Protein AF-A0A1S4DTU3-F1 (afdb_monomer_lite)

Structure (mmCIF, N/CA/C/O backbone):
data_AF-A0A1S4DTU3-F1
#
_entry.id   AF-A0A1S4DTU3-F1
#
loop_
_atom_site.group_PDB
_atom_site.id
_atom_site.type_symbol
_atom_site.label_atom_id
_atom_site.label_alt_id
_atom_site.label_comp_id
_atom_site.label_asym_id
_atom_site.label_entity_id
_atom_site.label_seq_id
_atom_site.pdbx_PDB_ins_code
_atom_site.Cartn_x
_atom_site.Cartn_y
_atom_site.Cartn_z
_atom_site.occupancy
_atom_site.B_iso_or_equiv
_atom_site.auth_seq_id
_atom_site.auth_comp_id
_atom_site.auth_asym_id
_atom_site.auth_atom_id
_atom_site.pdbx_PDB_model_num
ATOM 1 N N . MET A 1 1 ? -24.548 -17.466 54.055 1.00 27.69 1 MET A N 1
ATOM 2 C CA . MET A 1 1 ? -24.825 -18.902 54.296 1.00 27.69 1 MET A CA 1
ATOM 3 C C . MET A 1 1 ? -25.286 -19.468 52.960 1.00 27.69 1 MET A C 1
ATOM 5 O O . MET A 1 1 ? -26.199 -18.878 52.415 1.00 27.69 1 MET A O 1
ATOM 9 N N . SER A 1 2 ? -24.691 -20.465 52.311 1.00 24.44 2 SER A N 1
ATOM 10 C CA . SER A 1 2 ? -23.740 -21.512 52.700 1.00 24.44 2 SER A CA 1
ATOM 11 C C . SER A 1 2 ? -22.883 -21.928 51.491 1.00 24.44 2 SER A C 1
ATOM 13 O O . SER A 1 2 ? -23.355 -21.917 50.359 1.00 24.44 2 SER A O 1
ATOM 15 N N . LEU A 1 3 ? -21.637 -22.304 51.779 1.00 27.66 3 LEU A N 1
ATOM 16 C CA . LEU A 1 3 ? -20.598 -22.823 50.884 1.00 27.66 3 LEU A CA 1
ATOM 17 C C . LEU A 1 3 ? -20.860 -24.263 50.409 1.00 27.66 3 LEU A C 1
ATOM 19 O O . LEU A 1 3 ? -21.312 -25.083 51.202 1.00 27.66 3 LEU A O 1
ATOM 23 N N . CYS A 1 4 ? -20.429 -24.574 49.181 1.00 25.70 4 CYS A N 1
ATOM 24 C CA . CYS A 1 4 ? -19.775 -25.826 48.750 1.00 25.70 4 CYS A CA 1
ATOM 25 C C . CYS A 1 4 ? -19.278 -25.584 47.302 1.00 25.70 4 CYS A C 1
ATOM 27 O O . CYS A 1 4 ? -20.063 -25.119 46.488 1.00 25.70 4 CYS A O 1
ATOM 29 N N . GLY A 1 5 ? -18.033 -25.766 46.859 1.00 23.31 5 GLY A N 1
ATOM 30 C CA . GLY A 1 5 ? -16.892 -26.496 47.395 1.00 23.31 5 GLY A CA 1
ATOM 31 C C . GLY A 1 5 ? -16.360 -27.439 46.309 1.00 23.31 5 GLY A C 1
ATOM 32 O O . GLY A 1 5 ? -16.815 -28.572 46.258 1.00 23.31 5 GLY A O 1
ATOM 33 N N . ASN A 1 6 ? -15.470 -26.951 45.427 1.00 22.45 6 ASN A N 1
ATOM 34 C CA . ASN A 1 6 ? -14.354 -27.683 44.788 1.00 22.45 6 ASN A CA 1
ATOM 35 C C . ASN A 1 6 ? -13.797 -26.922 43.568 1.00 22.45 6 ASN A C 1
ATOM 37 O O . ASN A 1 6 ? -14.310 -27.058 42.465 1.00 22.45 6 ASN A O 1
ATOM 41 N N . CYS A 1 7 ? -12.723 -26.152 43.762 1.00 21.55 7 CYS A N 1
ATOM 42 C CA . CYS A 1 7 ? -11.472 -26.325 43.014 1.00 21.55 7 CYS A CA 1
ATOM 43 C C . CYS A 1 7 ? -10.370 -25.433 43.604 1.00 21.55 7 CYS A C 1
ATOM 45 O O . CYS A 1 7 ? -10.620 -24.353 44.129 1.00 21.55 7 CYS A O 1
ATOM 47 N N . ARG A 1 8 ? -9.164 -25.998 43.616 1.00 21.02 8 ARG A N 1
ATOM 48 C CA . ARG A 1 8 ? -8.016 -25.651 44.453 1.00 21.02 8 ARG A CA 1
ATOM 49 C C . ARG A 1 8 ? -7.290 -24.391 43.985 1.00 21.02 8 ARG A C 1
ATOM 51 O O . ARG A 1 8 ? -7.128 -24.167 42.791 1.00 21.02 8 ARG A O 1
ATOM 58 N N . LEU A 1 9 ? -6.758 -23.660 44.964 1.00 18.61 9 LEU A N 1
ATOM 59 C CA . LEU A 1 9 ? -5.619 -22.763 44.808 1.00 18.61 9 LEU A CA 1
ATOM 60 C C . LEU A 1 9 ? -4.437 -23.580 44.252 1.00 18.61 9 LEU A C 1
ATOM 62 O O . LEU A 1 9 ? -3.998 -24.539 44.889 1.00 18.61 9 LEU A O 1
ATOM 66 N N . LEU A 1 10 ? -3.949 -23.219 43.069 1.00 19.02 10 LEU A N 1
ATOM 67 C CA . LEU A 1 10 ? -2.689 -23.701 42.512 1.00 19.02 10 LEU A CA 1
ATOM 68 C C . LEU A 1 10 ? -1.779 -22.480 42.384 1.00 19.02 10 LEU A C 1
ATOM 70 O O . LEU A 1 10 ? -1.868 -21.711 41.433 1.00 19.02 10 LEU A O 1
ATOM 74 N N . LEU A 1 11 ? -0.953 -22.280 43.411 1.00 17.67 11 LEU A N 1
ATOM 75 C CA . LEU A 1 11 ? 0.279 -21.512 43.300 1.00 17.67 11 LEU A CA 1
ATOM 76 C C . LEU A 1 11 ? 1.238 -22.355 42.458 1.00 17.67 11 LEU A C 1
ATOM 78 O O . LEU A 1 11 ? 1.693 -23.408 42.900 1.00 17.67 11 LEU A O 1
ATOM 82 N N . LEU A 1 12 ? 1.494 -21.902 41.237 1.00 19.00 12 LEU A N 1
ATOM 83 C CA . LEU A 1 12 ? 2.669 -22.277 40.468 1.00 19.00 12 LEU A CA 1
ATOM 84 C C . LEU A 1 12 ? 3.581 -21.052 40.479 1.00 19.00 12 LEU A C 1
ATOM 86 O O . LEU A 1 12 ? 3.335 -20.078 39.772 1.00 19.00 12 LEU A O 1
ATOM 90 N N . GLU A 1 13 ? 4.603 -21.095 41.331 1.00 17.84 13 GLU A N 1
ATOM 91 C CA . GLU A 1 13 ? 5.829 -20.345 41.082 1.00 17.84 13 GLU A CA 1
ATOM 92 C C . GLU A 1 13 ? 6.425 -20.878 39.777 1.00 17.84 13 GLU A C 1
ATOM 94 O O . GLU A 1 13 ? 6.814 -22.042 39.686 1.00 17.84 13 GLU A O 1
ATOM 99 N N . VAL A 1 14 ? 6.456 -20.026 38.756 1.00 20.73 14 VAL A N 1
ATOM 100 C CA . VAL A 1 14 ? 7.306 -20.200 37.582 1.00 20.73 14 VAL A CA 1
ATOM 101 C C . VAL A 1 14 ? 8.028 -18.876 37.392 1.00 20.73 14 VAL A C 1
ATOM 103 O O . VAL A 1 14 ? 7.434 -17.865 37.016 1.00 20.73 14 VAL A O 1
ATOM 106 N N . GLU A 1 15 ? 9.315 -18.881 37.720 1.00 18.97 15 GLU A N 1
ATOM 107 C CA . GLU A 1 15 ? 10.248 -17.835 37.329 1.00 18.97 15 GLU A CA 1
ATOM 108 C C . GLU A 1 15 ? 10.303 -17.737 35.794 1.00 18.97 15 GLU A C 1
ATOM 110 O O . GLU A 1 15 ? 10.555 -18.715 35.096 1.00 18.97 15 GLU A O 1
ATOM 115 N N . THR A 1 16 ? 10.100 -16.513 35.297 1.00 23.86 16 THR A N 1
ATOM 116 C CA . THR A 1 16 ? 10.542 -15.968 33.998 1.00 23.86 16 THR A CA 1
ATOM 117 C C . THR A 1 16 ? 10.131 -16.700 32.710 1.00 23.86 16 THR A C 1
ATOM 119 O O . THR A 1 16 ? 10.753 -17.689 32.343 1.00 23.86 16 THR A O 1
ATOM 122 N N . THR A 1 17 ? 9.172 -16.139 31.947 1.00 22.48 17 THR A N 1
ATOM 123 C CA . THR A 1 17 ? 9.168 -15.956 30.460 1.00 22.48 17 THR A CA 1
ATOM 124 C C . THR A 1 17 ? 7.832 -15.336 29.969 1.00 22.48 17 THR A C 1
ATOM 126 O O . THR A 1 17 ? 6.876 -15.293 30.741 1.00 22.48 17 THR A O 1
ATOM 129 N N . PRO A 1 18 ? 7.774 -14.700 28.775 1.00 28.81 18 PRO A N 1
ATOM 130 C CA . PRO A 1 18 ? 7.069 -13.436 28.551 1.00 28.81 18 PRO A CA 1
ATOM 131 C C . PRO A 1 18 ? 5.614 -13.585 28.075 1.00 28.81 18 PRO A C 1
ATOM 133 O O . PRO A 1 18 ? 5.303 -14.475 27.300 1.00 28.81 18 PRO A O 1
ATOM 136 N N . TRP A 1 19 ? 4.771 -12.629 28.481 1.00 25.56 19 TRP A N 1
ATOM 137 C CA . TRP A 1 19 ? 3.588 -12.111 27.773 1.00 25.56 19 TRP A CA 1
ATOM 138 C C . TRP A 1 19 ? 2.736 -13.117 26.969 1.00 25.56 19 TRP A C 1
ATOM 140 O O . TRP A 1 19 ? 2.998 -13.367 25.796 1.00 25.56 19 TRP A O 1
ATOM 150 N N . HIS A 1 20 ? 1.603 -13.552 27.535 1.00 25.98 20 HIS A N 1
ATOM 151 C CA . HIS A 1 20 ? 0.459 -13.952 26.709 1.00 25.98 20 HIS A CA 1
ATOM 152 C C . HIS A 1 20 ? 0.019 -12.718 25.906 1.00 25.98 20 HIS A C 1
ATOM 154 O O . HIS A 1 20 ? -0.599 -11.801 26.454 1.00 25.98 20 HIS A O 1
ATOM 160 N N . ALA A 1 21 ? 0.389 -12.644 24.630 1.00 27.17 21 ALA A N 1
ATOM 161 C CA . ALA A 1 21 ? -0.079 -11.605 23.725 1.00 27.17 21 ALA A CA 1
ATOM 162 C C . ALA A 1 21 ? -1.558 -11.869 23.401 1.00 27.17 21 ALA A C 1
ATOM 164 O O . ALA A 1 21 ? -1.886 -12.504 22.406 1.00 27.17 21 ALA A O 1
ATOM 165 N N . ILE A 1 22 ? -2.468 -11.417 24.268 1.00 29.56 22 ILE A N 1
ATOM 166 C CA . ILE A 1 22 ? -3.903 -11.509 24.000 1.00 29.56 22 ILE A CA 1
ATOM 167 C C . ILE A 1 22 ? -4.251 -10.491 22.916 1.00 29.56 22 ILE A C 1
ATOM 169 O O . ILE A 1 22 ? -4.107 -9.278 23.097 1.00 29.56 22 ILE A O 1
ATOM 173 N N . LEU A 1 23 ? -4.724 -10.995 21.781 1.00 31.75 23 LEU A N 1
ATOM 174 C CA . LEU A 1 23 ? -5.133 -10.180 20.654 1.00 31.75 23 LEU A CA 1
ATOM 175 C C . LEU A 1 23 ? -6.536 -9.605 20.926 1.00 31.75 23 LEU A C 1
ATOM 177 O O . LEU A 1 23 ? -7.532 -10.327 20.903 1.00 31.75 23 LEU A O 1
ATOM 181 N N . LEU A 1 24 ? -6.619 -8.302 21.205 1.00 31.95 24 LEU A N 1
ATOM 182 C CA . LEU A 1 24 ? -7.880 -7.605 21.479 1.00 31.95 24 LEU A CA 1
ATOM 183 C C . LEU A 1 24 ? -8.451 -6.982 20.205 1.00 31.95 24 LEU A C 1
ATOM 185 O O . LEU A 1 24 ? -7.916 -5.988 19.705 1.00 31.95 24 LEU A O 1
ATOM 189 N N . LEU A 1 25 ? -9.561 -7.526 19.706 1.00 33.31 25 LEU A N 1
ATOM 190 C CA . LEU A 1 25 ? -10.294 -6.953 18.580 1.00 33.31 25 LEU A CA 1
ATOM 191 C C . LEU A 1 25 ? -11.413 -6.049 19.099 1.00 33.31 25 LEU A C 1
ATOM 193 O O . LEU A 1 25 ? -12.216 -6.473 19.931 1.00 33.31 25 LEU A O 1
ATOM 197 N N . LYS A 1 26 ? -11.494 -4.811 18.604 1.00 46.66 26 LYS A N 1
ATOM 198 C CA . LYS A 1 26 ? -12.591 -3.896 18.953 1.00 46.66 26 LYS A CA 1
ATOM 199 C C . LYS A 1 26 ? -13.401 -3.498 17.731 1.00 46.66 26 LYS A C 1
ATOM 201 O O . LYS A 1 26 ? -12.843 -3.189 16.677 1.00 46.66 26 LYS A O 1
ATOM 206 N N . LEU A 1 27 ? -14.722 -3.523 17.895 1.00 42.41 27 LEU A N 1
ATOM 207 C CA . LEU A 1 27 ? -15.708 -3.152 16.882 1.00 42.41 27 LEU A CA 1
ATOM 208 C C . LEU A 1 27 ? -16.647 -2.083 17.440 1.00 42.41 27 LEU A C 1
ATOM 210 O O . LEU A 1 27 ? -17.057 -2.149 18.595 1.00 42.41 27 LEU A O 1
ATOM 214 N N . PHE A 1 28 ? -17.003 -1.112 16.602 1.00 45.84 28 PHE A N 1
ATOM 215 C CA . PHE A 1 28 ? -17.939 -0.040 16.944 1.00 45.84 28 PHE A CA 1
ATOM 216 C C . PHE A 1 28 ? -19.183 -0.138 16.068 1.00 45.84 28 PHE A C 1
ATOM 218 O O . PHE A 1 28 ? -19.055 -0.160 14.840 1.00 45.84 28 PHE A O 1
ATOM 225 N N . ILE A 1 29 ? -20.360 -0.188 16.697 1.00 48.72 29 ILE A N 1
ATOM 226 C CA . ILE A 1 29 ? -21.660 -0.382 16.035 1.00 48.72 29 ILE A CA 1
ATOM 227 C C . ILE A 1 29 ? -22.642 0.726 16.467 1.00 48.72 29 ILE A C 1
ATOM 229 O O . ILE A 1 29 ? -22.684 1.075 17.647 1.00 48.72 29 ILE A O 1
ATOM 233 N N . SER A 1 30 ? -23.434 1.263 15.524 1.00 43.47 30 SER A N 1
ATOM 234 C CA . SER A 1 30 ? -24.476 2.290 15.738 1.00 43.47 30 SER A CA 1
ATOM 235 C C . SER A 1 30 ? -25.840 1.877 15.133 1.00 43.47 30 SER A C 1
ATOM 237 O O . SER A 1 30 ? -25.865 1.114 14.168 1.00 43.47 30 SER A O 1
ATOM 239 N N . TRP A 1 31 ? -26.959 2.365 15.695 1.00 43.81 31 TRP A N 1
ATOM 240 C CA . TRP A 1 31 ? -28.360 2.196 15.222 1.00 43.81 31 TRP A CA 1
ATOM 241 C C . TRP A 1 31 ? -28.767 3.418 14.365 1.00 43.81 31 TRP A C 1
ATOM 243 O O . TRP A 1 31 ? -28.537 4.537 14.807 1.00 43.81 31 TRP A O 1
ATOM 253 N N . LEU A 1 32 ? -29.300 3.354 13.132 1.00 31.00 32 LEU A N 1
ATOM 254 C CA . LEU A 1 32 ? -30.531 2.694 12.642 1.00 31.00 32 LEU A CA 1
ATOM 255 C C . LEU A 1 32 ? -30.337 1.916 11.312 1.00 31.00 32 LEU A C 1
ATOM 257 O O . LEU A 1 32 ? -31.301 1.445 10.717 1.00 31.00 32 LEU A O 1
ATOM 261 N N . LEU A 1 33 ? -29.091 1.782 10.848 1.00 32.44 33 LEU A N 1
ATOM 262 C CA . LEU A 1 33 ? -28.630 0.939 9.738 1.00 32.44 33 LEU A CA 1
ATOM 263 C C . LEU A 1 33 ? -27.191 0.536 10.096 1.00 32.44 33 LEU A C 1
ATOM 265 O O . LEU A 1 33 ? -26.289 1.370 10.100 1.00 32.44 33 LEU A O 1
ATOM 269 N N . PHE A 1 34 ? -27.004 -0.717 10.506 1.00 40.09 34 PHE A N 1
ATOM 270 C CA . PHE A 1 34 ? -25.770 -1.212 11.119 1.00 40.09 34 PHE A CA 1
ATOM 271 C C . PHE A 1 34 ? -24.568 -1.121 10.168 1.00 40.09 34 PHE A C 1
ATOM 273 O O . PHE A 1 34 ? -24.572 -1.744 9.108 1.00 40.09 34 PHE A O 1
ATOM 280 N N . TRP A 1 35 ? -23.508 -0.414 10.572 1.00 36.28 35 TRP A N 1
ATOM 281 C CA . TRP A 1 35 ? -22.240 -0.388 9.838 1.00 36.28 35 TRP A CA 1
ATOM 282 C C . TRP A 1 35 ? -21.047 -0.425 10.808 1.00 36.28 35 TRP A C 1
ATOM 284 O O . TRP A 1 35 ? -20.975 0.422 11.702 1.00 36.28 35 TRP A O 1
ATOM 294 N N . PRO A 1 36 ? -20.117 -1.392 10.687 1.00 48.91 36 PRO A N 1
ATOM 295 C CA . PRO A 1 36 ? -18.923 -1.428 11.526 1.00 48.91 36 PRO A CA 1
ATOM 296 C C . PRO A 1 36 ? -18.012 -0.247 11.176 1.00 48.91 36 PRO A C 1
ATOM 298 O O . PRO A 1 36 ? -17.700 -0.035 10.006 1.00 48.91 36 PRO A O 1
ATOM 301 N N . CYS A 1 37 ? -17.566 0.512 12.181 1.00 45.81 37 CYS A N 1
ATOM 302 C CA . CYS A 1 37 ? -16.701 1.675 11.943 1.00 45.81 37 CYS A CA 1
ATOM 303 C C . CYS A 1 37 ? -15.283 1.275 11.520 1.00 45.81 37 CYS A C 1
ATOM 305 O O . CYS A 1 37 ? -14.760 1.726 10.511 1.00 45.81 37 CYS A O 1
ATOM 307 N N . SER A 1 38 ? -14.672 0.344 12.244 1.00 52.44 38 SER A N 1
ATOM 308 C CA . SER A 1 38 ? -13.427 -0.308 11.847 1.00 52.44 38 SER A CA 1
ATOM 309 C C . SER A 1 38 ? -13.181 -1.468 12.804 1.00 52.44 38 SER A C 1
ATOM 311 O O . SER A 1 38 ? -13.452 -1.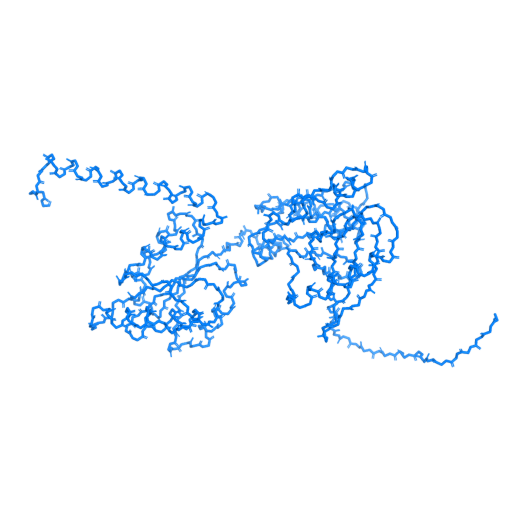343 13.998 1.00 52.44 38 SER A O 1
ATOM 313 N N . SER A 1 39 ? -12.696 -2.601 12.297 1.00 55.16 39 SER A N 1
ATOM 314 C CA . SER A 1 39 ? -12.088 -3.626 13.146 1.00 55.16 39 SER A CA 1
ATOM 315 C C . SER A 1 39 ? -10.680 -3.158 13.478 1.00 55.16 39 SER A C 1
ATOM 317 O O . SER A 1 39 ? -9.851 -3.073 12.568 1.00 55.16 39 SER A O 1
ATOM 319 N N 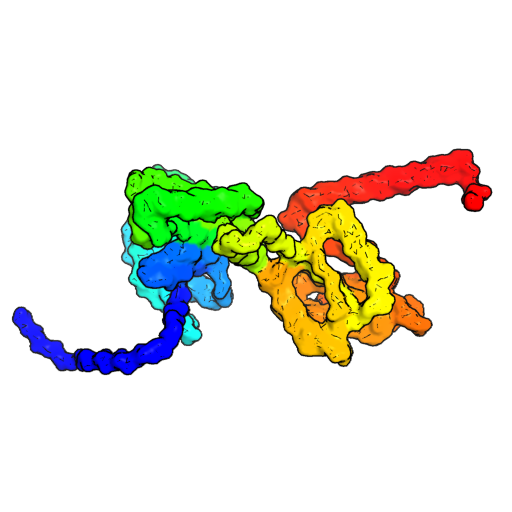. CYS A 1 40 ? -10.403 -2.869 14.743 1.00 52.88 40 CYS A N 1
ATOM 320 C CA . CYS A 1 40 ? -9.066 -2.495 15.180 1.00 52.88 40 CYS A CA 1
ATOM 321 C C . CYS A 1 40 ? -8.481 -3.529 16.136 1.00 52.88 40 CYS A C 1
ATOM 323 O O . CYS A 1 40 ? -9.203 -4.278 16.798 1.00 52.88 40 CYS A O 1
ATOM 325 N N . LEU A 1 41 ? -7.155 -3.569 16.162 1.00 54.00 41 LEU A N 1
ATOM 326 C CA . LEU A 1 41 ? -6.367 -4.421 17.024 1.00 54.00 41 LEU A CA 1
ATOM 327 C C . LEU A 1 41 ? -5.710 -3.578 18.114 1.00 54.00 41 LEU A C 1
ATOM 329 O O . LEU A 1 41 ? -4.926 -2.690 17.791 1.00 54.00 41 LEU A O 1
ATOM 333 N N . ALA A 1 42 ? -5.979 -3.864 19.384 1.00 57.97 42 ALA A N 1
ATOM 334 C CA . ALA A 1 42 ? -5.337 -3.188 20.507 1.00 57.97 42 ALA A CA 1
ATOM 335 C C . ALA A 1 42 ? -4.207 -4.037 21.108 1.00 57.97 42 ALA A C 1
ATOM 337 O O . ALA A 1 42 ? -4.403 -5.206 21.430 1.00 57.97 42 ALA A O 1
ATOM 338 N N . VAL A 1 43 ? -3.042 -3.421 21.312 1.00 64.00 43 VAL A N 1
ATOM 339 C CA . VAL A 1 43 ? -1.946 -3.968 22.116 1.00 64.00 43 VAL A CA 1
ATOM 340 C C . VAL A 1 43 ? -2.107 -3.447 23.539 1.00 64.00 43 VAL A C 1
ATOM 342 O O . VAL A 1 43 ? -2.023 -2.237 23.786 1.00 64.00 43 VAL A O 1
ATOM 345 N N . VAL A 1 44 ? -2.356 -4.366 24.469 1.00 53.62 44 VAL A N 1
ATOM 346 C CA . VAL A 1 44 ? -2.515 -4.073 25.894 1.00 53.62 44 VAL A CA 1
ATOM 347 C C . VAL A 1 44 ? -1.307 -4.602 26.659 1.00 53.62 44 VAL A C 1
ATOM 349 O O . VAL A 1 44 ? -1.000 -5.787 26.588 1.00 53.62 44 VAL A O 1
ATOM 352 N N . LEU A 1 45 ? -0.637 -3.724 27.405 1.00 43.41 45 LEU A N 1
ATOM 353 C CA . LEU A 1 45 ? 0.445 -4.076 28.326 1.00 43.41 45 LEU A 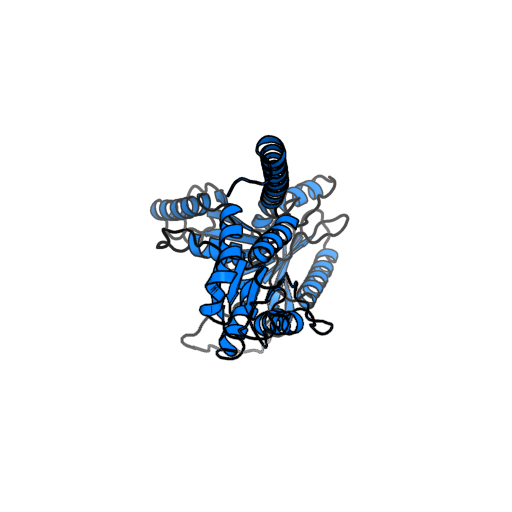CA 1
ATOM 354 C C . LEU A 1 45 ? 0.043 -3.586 29.715 1.00 43.41 45 LEU A C 1
ATOM 356 O O . LEU A 1 45 ? -0.469 -2.479 29.854 1.00 43.41 45 LEU A O 1
ATOM 360 N N . GLN A 1 46 ? 0.223 -4.422 30.741 1.00 50.94 46 GLN A N 1
ATOM 361 C CA . GLN A 1 46 ? -0.126 -4.082 32.131 1.00 50.94 46 GLN A CA 1
ATOM 362 C C . GLN A 1 46 ? -1.572 -3.555 32.289 1.00 50.94 46 GLN A C 1
ATOM 364 O O . GLN A 1 46 ? -1.822 -2.613 33.034 1.00 50.94 46 GLN A O 1
ATOM 369 N N . ASN A 1 47 ? -2.532 -4.155 31.572 1.00 62.25 47 ASN A N 1
ATOM 370 C CA . ASN A 1 47 ? -3.948 -3.748 31.516 1.00 62.25 47 ASN A CA 1
ATOM 371 C C . ASN A 1 47 ? -4.215 -2.345 30.938 1.00 62.25 47 ASN A C 1
ATOM 373 O O . ASN A 1 47 ? -5.325 -1.824 31.053 1.00 62.25 47 ASN A O 1
ATOM 377 N N . ILE A 1 48 ? -3.234 -1.740 30.270 1.00 64.69 48 ILE A N 1
ATOM 378 C CA . ILE A 1 48 ? -3.366 -0.446 29.606 1.00 64.69 48 ILE A CA 1
ATOM 379 C C . ILE A 1 48 ? -3.262 -0.653 28.101 1.00 64.69 48 ILE A C 1
ATOM 381 O O . ILE A 1 48 ? -2.360 -1.314 27.600 1.00 64.69 48 ILE A O 1
ATOM 385 N N . CYS A 1 49 ? -4.194 -0.076 27.350 1.00 73.12 49 CYS A N 1
ATOM 386 C CA . CYS A 1 49 ? -4.080 -0.005 25.898 1.00 73.12 49 CYS A CA 1
ATOM 387 C C . CYS A 1 49 ? -2.940 0.955 25.546 1.00 73.12 49 CYS A C 1
ATOM 389 O O . CYS A 1 49 ? -3.056 2.147 25.822 1.00 73.12 49 CYS A O 1
ATOM 391 N N . HIS A 1 50 ? -1.870 0.467 24.926 1.00 80.50 50 HIS A N 1
ATOM 392 C CA . HIS A 1 50 ? -0.759 1.313 24.480 1.00 80.50 50 HIS A CA 1
ATOM 393 C C . HIS A 1 50 ? -0.947 1.741 23.030 1.00 80.50 50 HIS A C 1
ATOM 395 O O . HIS A 1 50 ? -0.891 2.929 22.716 1.00 80.50 50 HIS A O 1
ATOM 401 N N . ILE A 1 51 ? -1.203 0.765 22.160 1.00 86.75 51 ILE A N 1
ATOM 402 C CA . ILE A 1 51 ? -1.267 0.953 20.713 1.00 86.75 51 ILE A CA 1
ATOM 403 C C . ILE A 1 51 ? -2.564 0.350 20.184 1.00 86.75 51 ILE A C 1
ATOM 405 O O . ILE A 1 51 ? -2.992 -0.708 20.638 1.00 86.75 51 ILE A O 1
ATOM 409 N N . VAL A 1 52 ? -3.176 1.003 19.203 1.00 85.06 52 VAL A N 1
ATOM 410 C CA . VAL A 1 52 ? -4.283 0.463 18.415 1.00 85.06 52 VAL A CA 1
ATOM 411 C C . VAL A 1 52 ? -3.931 0.542 16.941 1.00 85.06 52 VAL A C 1
ATOM 413 O O . VAL A 1 52 ? -3.590 1.615 16.460 1.00 85.06 52 VAL A O 1
ATOM 416 N N . LYS A 1 53 ? -4.045 -0.574 16.225 1.00 85.31 53 LYS A N 1
ATOM 417 C CA . LYS A 1 53 ? -3.824 -0.688 14.781 1.00 85.31 53 LYS A CA 1
ATOM 418 C C . LYS A 1 53 ? -5.162 -0.849 14.065 1.00 85.31 53 LYS A C 1
ATOM 420 O O . LYS A 1 53 ? -5.976 -1.684 14.458 1.00 85.31 53 LYS A O 1
ATOM 425 N N . ALA A 1 54 ? -5.394 -0.074 13.015 1.00 84.44 54 ALA A N 1
ATOM 426 C CA . ALA A 1 54 ? -6.581 -0.157 12.176 1.00 84.44 54 ALA A CA 1
ATOM 427 C C . ALA A 1 54 ? -6.180 -0.128 10.686 1.00 84.44 54 ALA A C 1
ATOM 429 O O . ALA A 1 54 ? -5.431 0.764 10.294 1.00 84.44 54 ALA A O 1
ATOM 430 N N . PRO A 1 55 ? -6.659 -1.060 9.843 1.00 82.19 55 PRO A N 1
ATOM 431 C CA . PRO A 1 55 ? -7.473 -2.223 10.197 1.00 82.19 55 PRO A CA 1
ATOM 432 C C . PRO A 1 55 ? -6.674 -3.277 10.989 1.00 82.19 55 PRO A C 1
ATOM 434 O O . PRO A 1 55 ? -5.446 -3.306 10.960 1.00 82.19 55 PRO A O 1
ATOM 437 N N . ALA A 1 56 ? -7.377 -4.153 11.705 1.00 76.44 56 ALA A N 1
ATOM 438 C CA . ALA A 1 56 ? -6.781 -5.303 12.378 1.00 76.44 56 ALA A CA 1
ATOM 439 C C . ALA A 1 56 ? -6.144 -6.279 11.371 1.00 76.44 56 ALA A C 1
ATOM 441 O O . ALA A 1 56 ? -6.777 -6.646 10.380 1.00 76.44 56 ALA 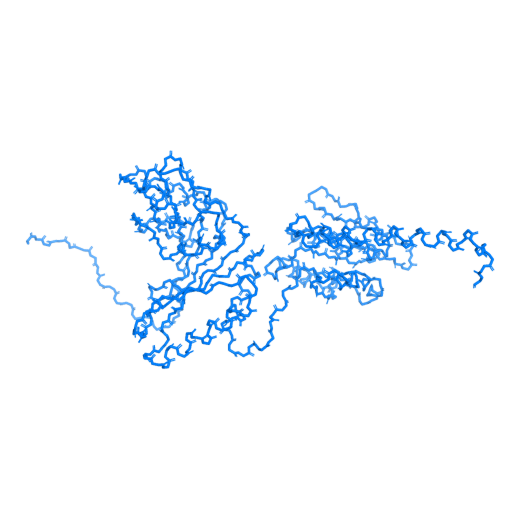A O 1
ATOM 442 N N . SER A 1 57 ? -4.919 -6.729 11.660 1.00 75.50 57 SER A N 1
ATOM 443 C CA . SER A 1 57 ? -4.200 -7.729 10.858 1.00 75.50 57 SER A CA 1
ATOM 444 C C . SER A 1 57 ? -4.667 -9.144 11.217 1.00 75.50 57 SER A C 1
ATOM 446 O O . SER A 1 57 ? -4.009 -9.865 11.960 1.00 75.50 57 SER A O 1
ATOM 448 N N . VAL A 1 58 ? -5.866 -9.507 10.762 1.00 74.50 58 VAL A N 1
ATOM 449 C CA . VAL A 1 58 ? -6.480 -10.828 10.971 1.00 74.50 58 VAL A CA 1
ATOM 450 C C . VAL A 1 58 ? -7.074 -11.345 9.666 1.00 74.50 58 VAL A C 1
ATOM 452 O O . VAL A 1 58 ? -7.372 -10.562 8.760 1.00 74.50 58 VAL A O 1
ATOM 455 N N . SER A 1 59 ? -7.267 -12.662 9.569 1.00 72.19 59 SER A N 1
ATOM 456 C CA . SER A 1 59 ? -7.888 -13.268 8.390 1.00 72.19 59 SER A CA 1
ATOM 457 C C . SER A 1 59 ? -9.325 -12.768 8.190 1.00 72.19 59 SER A C 1
ATOM 459 O O . SER A 1 59 ? -9.986 -12.282 9.118 1.00 72.19 59 SER A O 1
ATOM 461 N N . TRP A 1 60 ? -9.836 -12.891 6.965 1.00 73.56 60 TRP A N 1
ATOM 462 C CA . TRP A 1 60 ? -11.198 -12.459 6.660 1.00 73.56 60 TRP A CA 1
ATOM 463 C C . TRP A 1 60 ? -12.246 -13.310 7.397 1.00 73.56 60 TRP A C 1
ATOM 465 O O . TRP A 1 60 ? -13.287 -12.777 7.783 1.00 73.56 60 TRP A O 1
ATOM 475 N N . GLU A 1 61 ? -11.966 -14.594 7.651 1.00 74.19 61 GLU A N 1
ATOM 476 C CA . GLU A 1 61 ? -12.815 -15.498 8.435 1.00 74.19 61 GLU A CA 1
ATOM 477 C C . GLU A 1 61 ? -12.933 -15.017 9.880 1.00 74.19 61 GLU A C 1
ATOM 479 O O . GLU A 1 61 ? -14.041 -14.896 10.402 1.00 74.19 61 GLU A O 1
ATOM 484 N N . ILE A 1 62 ? -11.800 -14.671 10.502 1.00 76.62 62 ILE A N 1
ATOM 485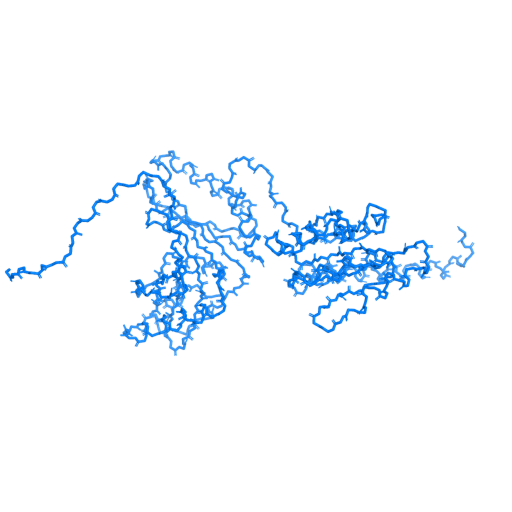 C CA . ILE A 1 62 ? -11.757 -14.142 11.868 1.00 76.62 62 ILE A CA 1
ATOM 486 C C . ILE A 1 62 ? -12.474 -12.797 11.947 1.00 76.62 62 ILE A C 1
ATOM 488 O O . ILE A 1 62 ? -13.273 -12.571 12.855 1.00 76.62 62 ILE A O 1
ATOM 492 N N . LYS A 1 63 ? -12.250 -11.914 10.969 1.00 72.31 63 LYS A N 1
ATOM 493 C CA . LYS A 1 63 ? -12.942 -10.623 10.896 1.00 72.31 63 LYS A CA 1
ATOM 494 C C . LYS A 1 63 ? -14.458 -10.805 10.802 1.00 72.31 63 LYS A C 1
ATOM 496 O O . LYS A 1 63 ? -15.194 -10.119 11.508 1.00 72.31 63 LYS A O 1
ATOM 501 N N . LYS A 1 64 ? -14.919 -11.740 9.967 1.00 74.81 64 LYS A N 1
ATOM 502 C CA . LYS A 1 64 ? -16.341 -12.070 9.822 1.00 74.81 64 LYS A CA 1
ATOM 503 C C . LYS A 1 64 ? -16.920 -12.639 11.119 1.00 74.81 64 LYS A C 1
ATOM 505 O O . LYS A 1 64 ? -17.937 -12.141 11.585 1.00 74.81 64 LYS A O 1
ATOM 510 N N . LEU A 1 65 ? -16.248 -13.613 11.734 1.00 80.81 65 LEU A N 1
ATOM 511 C CA . LEU A 1 65 ? -16.680 -14.210 13.000 1.00 80.81 65 LEU A CA 1
ATOM 512 C C . LEU A 1 65 ? -16.788 -13.159 14.112 1.00 80.81 65 LEU A C 1
ATOM 514 O O . LEU A 1 65 ? -17.780 -13.113 14.835 1.00 80.81 65 LEU A O 1
ATOM 518 N N . ALA A 1 66 ? -15.794 -12.280 14.223 1.00 77.94 66 ALA A N 1
ATOM 519 C CA . ALA A 1 66 ? -15.805 -11.201 15.197 1.00 77.94 66 ALA A CA 1
ATOM 520 C C . ALA A 1 66 ? -16.953 -10.209 14.965 1.00 77.94 66 ALA A C 1
ATOM 522 O O . ALA A 1 66 ? -17.604 -9.787 15.922 1.00 77.94 66 ALA A O 1
ATOM 523 N N . MET A 1 67 ? -17.242 -9.875 13.703 1.00 77.69 67 MET A N 1
ATOM 524 C CA . MET A 1 67 ? -18.407 -9.064 13.344 1.00 77.69 67 MET A CA 1
ATOM 525 C C . MET A 1 67 ? -19.720 -9.744 13.736 1.00 77.69 67 MET A C 1
ATOM 527 O O . MET A 1 67 ? -20.584 -9.080 14.306 1.00 77.69 67 MET A O 1
ATOM 531 N N . ASP A 1 68 ? -19.856 -11.050 13.505 1.00 81.50 68 ASP A N 1
ATOM 532 C CA . ASP A 1 68 ? -21.057 -11.809 13.864 1.00 81.50 68 ASP A CA 1
ATOM 533 C C . ASP A 1 68 ? -21.273 -11.852 15.388 1.00 81.50 68 ASP A C 1
ATOM 535 O O . ASP A 1 68 ? -22.401 -11.688 15.863 1.00 81.50 68 ASP A O 1
ATOM 539 N N . VAL A 1 69 ? -20.204 -12.039 16.172 1.00 84.75 69 VAL A N 1
ATOM 540 C CA . VAL A 1 69 ? -20.263 -12.008 17.646 1.00 84.75 69 VAL A CA 1
ATOM 541 C C . VAL A 1 69 ? -20.650 -10.617 18.142 1.00 84.75 69 VAL A C 1
ATOM 543 O O . VAL A 1 69 ? -21.564 -10.493 18.958 1.00 84.75 69 VAL A O 1
ATOM 546 N N . ALA A 1 70 ? -20.010 -9.566 17.623 1.00 81.31 70 ALA A N 1
ATOM 547 C CA . ALA A 1 70 ? -20.323 -8.193 18.004 1.00 81.31 70 ALA A CA 1
ATOM 548 C C . ALA A 1 70 ? -21.758 -7.801 17.638 1.00 81.31 70 ALA A C 1
ATOM 550 O O . ALA A 1 70 ? -22.449 -7.181 18.445 1.00 81.31 70 ALA A O 1
ATOM 551 N N . TYR A 1 71 ? -22.233 -8.220 16.463 1.00 80.25 71 TYR A N 1
ATOM 552 C CA . TYR A 1 71 ? -23.611 -8.008 16.034 1.00 80.25 71 TYR A CA 1
ATOM 553 C C . TYR A 1 71 ? -24.608 -8.657 16.999 1.00 80.25 71 TYR A C 1
ATOM 555 O O . TYR A 1 71 ? -25.524 -7.989 17.475 1.00 80.25 71 TYR A O 1
ATOM 563 N N . LYS A 1 72 ? -24.404 -9.933 17.353 1.00 85.88 72 LYS A N 1
ATOM 564 C CA . LYS A 1 72 ? -25.271 -10.645 18.307 1.00 85.88 72 LYS A CA 1
ATOM 565 C C . LYS A 1 72 ? -25.274 -9.987 19.685 1.00 85.88 72 LYS A C 1
ATOM 567 O O . LYS A 1 72 ? -26.340 -9.845 20.278 1.00 85.88 72 LYS A O 1
ATOM 572 N N . ALA A 1 73 ? -24.105 -9.575 20.174 1.00 85.62 73 ALA A N 1
ATOM 573 C CA . ALA A 1 73 ? -23.973 -8.927 21.472 1.00 85.62 73 ALA A CA 1
ATOM 574 C C . ALA A 1 73 ? -24.741 -7.597 21.512 1.00 85.62 73 ALA A C 1
ATOM 576 O O . ALA A 1 73 ? -25.567 -7.396 22.397 1.00 85.62 73 ALA A O 1
ATOM 577 N N . VAL A 1 74 ? -24.554 -6.724 20.518 1.00 81.19 74 VAL A N 1
ATOM 578 C CA . VAL A 1 74 ? -25.246 -5.425 20.468 1.00 81.19 74 VAL A CA 1
ATOM 579 C C . VAL A 1 74 ? -26.748 -5.583 20.229 1.00 81.19 74 VAL A C 1
ATOM 581 O O . VAL A 1 74 ? -27.527 -4.856 20.831 1.00 81.19 74 VAL A O 1
ATOM 584 N N . ASN A 1 75 ? -27.179 -6.559 19.424 1.00 81.31 75 ASN A N 1
ATOM 585 C CA . ASN A 1 75 ? -28.604 -6.801 19.166 1.00 81.31 75 ASN A CA 1
ATOM 586 C C . ASN A 1 75 ? -29.369 -7.344 20.390 1.00 81.31 75 ASN A C 1
ATOM 588 O O . ASN A 1 75 ? -30.595 -7.341 20.394 1.00 81.31 75 ASN A O 1
ATOM 592 N N . SER A 1 76 ? -28.662 -7.818 21.422 1.00 86.44 76 SER A N 1
ATOM 593 C CA . SER A 1 76 ? -29.268 -8.190 22.709 1.00 86.44 76 SER A CA 1
ATOM 594 C C . SER A 1 76 ? -29.460 -7.015 23.675 1.00 86.44 76 SER A C 1
ATOM 596 O O . SER A 1 76 ? -29.979 -7.214 24.771 1.00 86.44 76 SER A O 1
ATOM 598 N N . LEU A 1 77 ? -29.041 -5.805 23.288 1.00 81.75 77 LEU A N 1
ATOM 599 C CA . LEU A 1 77 ? -29.100 -4.602 24.112 1.00 81.75 77 LEU A CA 1
ATOM 600 C C . LEU A 1 77 ? -30.047 -3.565 23.501 1.00 81.75 77 LEU A C 1
ATOM 602 O O . LEU A 1 77 ? -30.159 -3.436 22.283 1.00 81.75 77 LEU A O 1
ATOM 606 N N . GLU A 1 78 ? -30.682 -2.777 24.364 1.00 78.75 78 GLU A N 1
ATOM 607 C CA . GLU A 1 78 ? -31.479 -1.614 23.973 1.00 78.75 78 GLU A CA 1
ATOM 608 C C . GLU A 1 78 ? -30.671 -0.325 24.183 1.00 78.75 78 GLU A C 1
ATOM 610 O O . GLU A 1 78 ? -29.943 -0.183 25.168 1.00 78.75 78 GLU A O 1
ATOM 615 N N . GLY A 1 79 ? -30.792 0.633 23.263 1.00 72.44 79 GLY A N 1
ATOM 616 C CA . GLY A 1 79 ? -30.178 1.955 23.399 1.00 72.44 79 GLY A CA 1
ATOM 617 C C . GLY A 1 79 ? -29.876 2.637 22.066 1.00 72.44 79 GLY A C 1
ATOM 618 O O . GLY A 1 79 ? -29.888 2.013 21.007 1.00 72.44 79 GLY A O 1
ATOM 619 N N . ALA A 1 80 ? -29.577 3.936 22.130 1.00 71.44 80 ALA A N 1
ATOM 620 C CA . ALA A 1 80 ? -29.153 4.745 20.991 1.00 71.44 80 ALA A CA 1
ATOM 621 C C . ALA A 1 80 ? -27.746 5.293 21.247 1.00 71.44 80 ALA A C 1
ATOM 623 O O . ALA A 1 80 ? -27.469 5.842 22.313 1.00 71.44 80 ALA A O 1
ATOM 624 N N . GLY A 1 81 ? -26.844 5.131 20.279 1.00 78.25 81 GLY A N 1
ATOM 625 C CA . GLY A 1 81 ? -25.464 5.577 20.424 1.00 78.25 81 GLY A CA 1
ATOM 626 C C . GLY A 1 81 ? -24.469 4.702 19.676 1.00 78.25 81 GLY A C 1
ATOM 627 O O . GLY A 1 81 ? -24.745 4.195 18.588 1.00 78.25 81 GLY A O 1
ATOM 628 N N . ILE A 1 82 ? -23.298 4.552 20.293 1.00 82.31 82 ILE A N 1
ATOM 629 C CA . ILE A 1 82 ? -22.253 3.632 19.862 1.00 82.31 82 ILE A CA 1
ATOM 630 C C . ILE A 1 82 ? -22.088 2.584 20.938 1.00 82.31 82 ILE A C 1
ATOM 632 O O . ILE A 1 82 ? -21.989 2.921 22.116 1.00 82.31 82 ILE A O 1
ATOM 636 N N . PHE A 1 83 ? -21.973 1.339 20.500 1.00 82.31 83 PHE A N 1
ATOM 637 C CA . PHE A 1 83 ? -21.540 0.233 21.329 1.00 82.31 83 PHE A CA 1
ATOM 638 C C . PHE A 1 83 ? -20.138 -0.169 20.894 1.00 82.31 83 PHE A C 1
ATOM 640 O O . PHE A 1 83 ? -19.924 -0.580 19.751 1.00 82.31 83 PHE A O 1
ATOM 647 N N . ALA A 1 84 ? -19.181 -0.005 21.800 1.00 84.06 84 ALA A N 1
ATOM 648 C CA . ALA A 1 84 ? -17.850 -0.555 21.652 1.00 84.06 84 ALA A CA 1
ATOM 649 C C . ALA A 1 84 ? -17.863 -1.991 22.169 1.00 84.06 84 ALA A C 1
ATOM 651 O O . ALA A 1 84 ? -18.145 -2.230 23.341 1.00 84.06 84 ALA A O 1
ATOM 652 N N . VAL A 1 85 ? -17.578 -2.936 21.283 1.00 82.62 85 VAL A N 1
ATOM 653 C CA . VAL A 1 85 ? -17.509 -4.357 21.607 1.00 82.62 85 VAL A CA 1
ATOM 654 C C . VAL A 1 85 ? -16.049 -4.762 21.689 1.00 82.62 85 VAL A C 1
ATOM 656 O O . VAL A 1 85 ? -15.307 -4.599 20.720 1.00 82.62 85 VAL A O 1
ATOM 659 N N . GLU A 1 86 ? -15.649 -5.288 22.840 1.00 83.62 86 GLU A N 1
ATOM 660 C CA . GLU A 1 86 ? -14.317 -5.825 23.081 1.00 83.62 86 GLU A CA 1
ATOM 661 C C . GLU A 1 86 ? -14.338 -7.344 22.975 1.00 83.62 86 GLU A C 1
ATOM 663 O O . GLU A 1 86 ? -15.132 -8.014 23.637 1.00 83.62 86 GLU A O 1
ATOM 668 N N . LEU A 1 87 ? -13.450 -7.879 22.143 1.00 82.56 87 LEU A N 1
ATOM 669 C CA . LEU A 1 87 ? -13.328 -9.302 21.873 1.00 82.56 87 LEU A CA 1
ATOM 670 C C . LEU A 1 87 ? -11.890 -9.756 22.119 1.00 82.56 87 LEU A C 1
ATOM 672 O O . LEU A 1 87 ? -10.947 -9.045 21.767 1.00 82.56 87 LEU A O 1
ATOM 676 N N . PHE A 1 88 ? -11.725 -10.962 22.648 1.00 82.44 88 PHE A N 1
ATOM 677 C CA . PHE A 1 88 ? -10.451 -11.671 22.643 1.00 82.44 88 PHE A CA 1
ATOM 678 C C . PHE A 1 88 ? -10.406 -12.637 21.462 1.00 82.44 88 PHE A C 1
ATOM 680 O O . PHE A 1 88 ? -11.362 -13.385 21.253 1.00 82.44 88 PHE A O 1
ATOM 687 N N . LEU A 1 89 ? -9.301 -12.636 20.715 1.00 79.00 89 LEU A N 1
ATOM 688 C CA . LEU A 1 89 ? -8.943 -13.725 19.810 1.00 79.00 89 LEU A CA 1
ATOM 689 C C . LEU A 1 89 ? -7.896 -14.605 20.500 1.00 79.00 89 LEU A C 1
ATOM 691 O O . LEU A 1 89 ? -6.839 -14.117 20.903 1.00 79.00 89 LEU A O 1
ATOM 695 N N . THR A 1 90 ? -8.209 -15.887 20.644 1.00 79.88 90 THR A N 1
ATOM 696 C CA . THR A 1 90 ? -7.308 -16.898 21.205 1.00 79.88 90 THR A CA 1
ATOM 697 C C . THR A 1 90 ? -6.367 -17.458 20.132 1.00 79.88 90 THR A C 1
ATOM 699 O O . THR A 1 90 ? -6.622 -17.326 18.933 1.00 79.88 90 THR A O 1
ATOM 702 N N . GLU A 1 91 ? -5.275 -18.106 20.547 1.00 76.25 91 GLU A N 1
ATOM 703 C CA . GLU A 1 91 ? -4.289 -18.702 19.626 1.00 76.25 91 GLU A CA 1
ATOM 704 C C . GLU A 1 91 ? -4.882 -19.800 18.729 1.00 76.25 91 GLU A C 1
ATOM 706 O O . GLU A 1 91 ? -4.463 -19.961 17.586 1.00 76.25 91 GLU A O 1
ATOM 711 N N . ASP A 1 92 ? -5.894 -20.520 19.213 1.00 81.62 92 ASP A N 1
ATOM 712 C CA . ASP A 1 92 ? -6.635 -21.536 18.460 1.00 81.62 92 ASP A CA 1
ATOM 713 C C . ASP A 1 92 ? -7.745 -20.949 17.565 1.00 81.62 92 ASP A C 1
ATOM 715 O O . ASP A 1 92 ? -8.515 -21.690 16.956 1.00 81.62 92 ASP A O 1
ATOM 719 N N . GLY A 1 93 ? -7.823 -19.619 17.448 1.00 76.50 93 GLY A N 1
ATOM 720 C CA . GLY A 1 93 ? -8.720 -18.934 16.518 1.00 76.50 93 GLY A CA 1
ATOM 721 C C . GLY A 1 93 ? -10.147 -18.720 17.030 1.00 76.50 93 GLY A C 1
ATOM 722 O O . GLY A 1 93 ? -11.032 -18.398 16.234 1.00 76.50 93 GLY A O 1
ATOM 723 N N . GLN A 1 94 ? -10.404 -18.882 18.333 1.00 83.38 94 GLN A N 1
ATOM 724 C CA . GLN A 1 94 ? -11.716 -18.611 18.926 1.00 83.38 94 GLN A CA 1
ATOM 725 C C . GLN A 1 94 ? -11.893 -17.125 19.245 1.00 83.38 94 GLN A C 1
ATOM 727 O O . GLN A 1 94 ? -10.964 -16.441 19.669 1.00 83.38 94 GLN A O 1
ATOM 732 N N . ILE A 1 95 ? -13.125 -16.635 19.090 1.00 82.56 95 ILE A N 1
ATOM 733 C CA . ILE A 1 95 ? -13.520 -15.279 19.480 1.00 82.56 95 ILE A CA 1
ATOM 734 C C . ILE A 1 95 ? -14.346 -15.342 20.763 1.00 82.56 95 ILE A C 1
ATOM 736 O O . ILE A 1 95 ? -15.418 -15.949 20.785 1.00 82.56 95 ILE A O 1
ATOM 740 N N . LEU A 1 96 ? -13.880 -14.661 21.810 1.00 83.44 96 LEU A N 1
ATOM 741 C CA . LEU A 1 96 ? -14.571 -14.542 23.093 1.00 83.44 96 LEU A CA 1
ATOM 742 C C . LEU A 1 96 ? -15.025 -13.098 23.312 1.00 83.44 96 LEU A C 1
ATOM 744 O O . LEU A 1 96 ? -14.246 -12.163 23.139 1.00 83.44 96 LEU A O 1
ATOM 748 N N . LEU A 1 97 ? -16.283 -12.910 23.712 1.00 85.31 97 LEU A N 1
ATOM 749 C CA . LEU A 1 97 ? -16.806 -11.598 24.090 1.00 85.31 97 LEU A CA 1
ATOM 750 C C . LEU A 1 97 ? -16.283 -11.208 25.477 1.00 85.31 97 LEU A C 1
ATOM 752 O O . LEU A 1 97 ? -16.512 -11.940 26.437 1.00 85.31 97 LEU A O 1
ATOM 756 N N . ASN A 1 98 ? -15.614 -10.060 25.576 1.00 85.75 98 ASN A N 1
ATOM 757 C CA . ASN A 1 98 ? -15.082 -9.537 26.835 1.00 85.75 98 ASN A CA 1
ATOM 758 C C . ASN A 1 98 ? -16.012 -8.485 27.456 1.00 85.75 98 ASN A C 1
ATOM 760 O O . ASN A 1 98 ? -16.469 -8.635 28.584 1.00 85.75 98 ASN A O 1
ATOM 764 N N . GLU A 1 99 ? -16.307 -7.418 26.711 1.00 86.00 99 GLU A N 1
ATOM 765 C CA . GLU A 1 99 ? -17.099 -6.284 27.199 1.00 86.00 99 GLU A CA 1
ATOM 766 C C . GLU A 1 99 ? -17.937 -5.688 26.064 1.00 86.00 99 GLU A C 1
ATOM 768 O O . GLU A 1 99 ? -17.528 -5.685 24.902 1.00 86.00 99 GLU A O 1
ATOM 773 N N . VAL A 1 100 ? -19.103 -5.138 26.411 1.00 85.62 100 VAL A N 1
ATOM 774 C CA . VAL A 1 100 ? -19.854 -4.223 25.546 1.00 85.62 100 VAL A CA 1
ATOM 775 C C . VAL A 1 100 ? -20.075 -2.914 26.295 1.00 85.62 100 VAL A C 1
ATOM 777 O O . VAL A 1 100 ? -20.808 -2.872 27.281 1.00 85.62 100 VAL A O 1
ATOM 780 N N . ALA A 1 101 ? -19.461 -1.834 25.818 1.00 84.25 101 ALA A N 1
ATOM 781 C CA . ALA A 1 101 ? -19.570 -0.509 26.414 1.00 84.25 101 ALA A CA 1
ATOM 782 C C . ALA A 1 101 ? -20.463 0.402 25.543 1.00 84.25 101 ALA A C 1
ATOM 784 O O . ALA A 1 101 ? -20.092 0.692 24.403 1.00 84.25 101 ALA A O 1
ATOM 785 N N . PRO A 1 102 ? -21.606 0.909 26.048 1.00 84.56 102 PRO A N 1
ATOM 786 C CA . PRO A 1 102 ? -22.539 1.759 25.295 1.00 84.56 102 PRO A CA 1
ATOM 787 C C . PRO A 1 102 ? -22.066 3.224 25.228 1.00 84.56 102 PRO A C 1
ATOM 789 O O . PRO A 1 102 ? -22.778 4.156 25.597 1.00 84.56 102 PRO A O 1
ATOM 792 N N . ARG A 1 103 ? -20.808 3.436 24.836 1.00 84.00 103 ARG A N 1
ATOM 793 C CA . ARG A 1 103 ? -20.163 4.751 24.757 1.00 84.00 103 ARG A CA 1
ATOM 794 C C . ARG A 1 103 ? -18.983 4.725 23.783 1.00 84.00 103 ARG A C 1
ATOM 796 O O . ARG A 1 103 ? -18.420 3.654 23.543 1.00 84.00 103 ARG A O 1
ATOM 803 N N . PRO A 1 104 ? -18.527 5.894 23.293 1.00 84.88 104 PRO A N 1
ATOM 804 C CA . PRO A 1 104 ? -17.230 6.000 22.640 1.00 84.88 104 PRO A CA 1
ATOM 805 C C . PRO A 1 104 ? -16.124 5.404 23.516 1.00 84.88 104 PRO A C 1
ATOM 807 O O . PRO A 1 104 ? -16.083 5.605 24.738 1.00 84.88 104 PRO A O 1
ATOM 810 N N . HIS A 1 105 ? -15.221 4.661 22.884 1.00 83.81 105 HIS A N 1
ATOM 811 C CA . HIS A 1 105 ? -14.172 3.929 23.579 1.00 83.81 105 HIS A CA 1
ATOM 812 C C . HIS A 1 105 ? -12.788 4.482 23.256 1.00 83.81 105 HIS A C 1
ATOM 814 O O . HIS A 1 105 ? -12.530 4.982 22.163 1.00 83.81 105 HIS A O 1
ATOM 820 N N . ASN A 1 106 ? -11.852 4.340 24.196 1.00 81.56 106 ASN A N 1
ATOM 821 C CA . ASN A 1 106 ? -10.495 4.854 24.038 1.00 81.56 106 ASN A CA 1
ATOM 822 C C . ASN A 1 106 ? -9.791 4.324 22.787 1.00 81.56 106 ASN A C 1
ATOM 824 O O . ASN A 1 106 ? -8.994 5.045 22.196 1.00 81.56 106 ASN A O 1
ATOM 828 N N . SER A 1 107 ? -10.090 3.093 22.381 1.00 79.12 107 SER A N 1
ATOM 829 C CA . SER A 1 107 ? -9.518 2.485 21.181 1.00 79.12 107 SER A CA 1
ATOM 830 C C . SER A 1 107 ? -10.001 3.115 19.883 1.00 79.12 107 SER A C 1
ATOM 832 O O . SER A 1 107 ? -9.315 2.990 18.885 1.00 79.12 107 SER A O 1
ATOM 834 N N . GLY A 1 108 ? -11.137 3.811 19.879 1.00 84.19 108 GLY A N 1
ATOM 835 C CA . GLY A 1 108 ? -11.684 4.434 18.677 1.00 84.19 108 GLY A CA 1
ATOM 836 C C . GLY A 1 108 ? -11.175 5.855 18.444 1.00 84.19 108 GLY A C 1
ATOM 837 O O . GLY A 1 108 ? -11.673 6.526 17.547 1.00 84.19 108 GLY A O 1
ATOM 838 N N . HIS A 1 109 ? -10.210 6.352 19.230 1.00 90.75 109 HIS A N 1
ATOM 839 C CA . HIS A 1 109 ? -9.644 7.687 19.000 1.00 90.75 109 HIS A CA 1
ATOM 840 C C . HIS A 1 109 ? -9.026 7.834 17.603 1.00 90.75 109 HIS A C 1
ATOM 842 O O . HIS A 1 109 ? -9.197 8.882 16.999 1.00 90.75 109 HIS A O 1
ATOM 848 N N . HIS A 1 110 ? -8.448 6.765 17.033 1.00 91.06 110 HIS A N 1
ATOM 849 C CA . HIS A 1 110 ? -7.928 6.795 15.658 1.00 91.06 110 HIS A CA 1
ATOM 850 C C . HIS A 1 110 ? -8.987 7.206 14.621 1.00 91.06 110 HIS A C 1
ATOM 852 O O . HIS A 1 110 ? -8.643 7.659 13.533 1.00 91.06 110 HIS A O 1
ATOM 858 N N . THR A 1 111 ? -10.281 7.008 14.912 1.00 91.88 111 THR A N 1
ATOM 859 C CA . THR A 1 111 ? -11.375 7.318 13.978 1.00 91.88 111 THR A CA 1
ATOM 860 C C . THR A 1 111 ? -11.543 8.816 13.736 1.00 91.88 111 THR A C 1
ATOM 862 O O . THR A 1 111 ? -12.229 9.172 12.786 1.00 91.88 111 THR A O 1
ATOM 865 N N . ILE A 1 112 ? -10.930 9.681 14.556 1.00 94.44 112 ILE A N 1
ATOM 866 C CA . ILE A 1 112 ? -10.923 11.133 14.332 1.00 94.44 112 ILE A CA 1
ATOM 867 C C . ILE A 1 112 ? -10.183 11.458 13.025 1.00 94.44 112 ILE A C 1
ATOM 869 O O . ILE A 1 112 ? -10.684 12.242 12.227 1.00 94.44 112 ILE A O 1
ATOM 873 N N . GLU A 1 113 ? -9.042 10.810 12.771 1.00 95.81 113 GLU A N 1
ATOM 874 C CA . GLU A 1 113 ? -8.220 11.057 11.575 1.00 95.81 113 GLU A CA 1
ATOM 875 C C . GLU A 1 113 ? -8.457 10.039 10.461 1.00 95.81 113 GLU A C 1
ATOM 877 O O . GLU A 1 113 ? -8.299 10.342 9.282 1.00 95.81 113 GLU A O 1
ATOM 882 N N . SER A 1 114 ? -8.758 8.793 10.828 1.00 92.00 114 SER A N 1
ATOM 883 C CA . SER A 1 114 ? -8.723 7.678 9.875 1.00 92.00 114 SER A CA 1
ATOM 884 C C . SER A 1 114 ? -10.071 7.333 9.261 1.00 92.00 114 SER A C 1
ATOM 886 O O . SER A 1 114 ? -10.085 6.530 8.336 1.00 92.00 114 SER A O 1
ATOM 888 N N . CYS A 1 115 ? -11.191 7.878 9.750 1.00 89.31 115 CYS A N 1
ATOM 889 C CA . CYS A 1 115 ? -12.546 7.551 9.284 1.00 89.31 115 CYS A CA 1
ATOM 890 C C . CYS A 1 115 ? -13.298 8.808 8.834 1.00 89.31 115 CYS A C 1
ATOM 892 O O . CYS A 1 115 ? -13.095 9.880 9.395 1.00 89.31 115 CYS A O 1
ATOM 894 N N . LYS A 1 116 ? -14.204 8.675 7.854 1.00 88.06 116 LYS A N 1
ATOM 895 C CA . LYS A 1 116 ? -15.008 9.812 7.355 1.00 88.06 116 LYS A CA 1
ATOM 896 C C . LYS A 1 116 ? -15.926 10.397 8.420 1.00 88.06 116 LYS A C 1
ATOM 898 O O . LYS A 1 116 ? -16.196 11.593 8.420 1.00 88.06 116 LYS A O 1
ATOM 903 N N . THR A 1 117 ? -16.443 9.555 9.306 1.00 87.88 117 THR A N 1
ATOM 904 C CA . THR A 1 117 ? -17.215 9.978 10.471 1.00 87.88 117 THR A CA 1
ATOM 905 C C . THR A 1 117 ? -16.675 9.247 11.689 1.00 87.88 117 THR A C 1
ATOM 907 O O . THR A 1 117 ? -16.759 8.021 11.782 1.00 87.88 117 THR A O 1
ATOM 910 N N . SER A 1 118 ? -16.102 10.007 12.622 1.00 90.38 118 SER A N 1
ATOM 911 C CA . SER A 1 118 ? -15.501 9.455 13.838 1.00 90.38 118 SER A CA 1
ATOM 912 C C . SER A 1 118 ? -16.548 8.814 14.749 1.00 90.38 118 SER A C 1
ATOM 914 O O . SER A 1 118 ? -17.731 9.162 14.707 1.00 90.38 118 SER A O 1
ATOM 916 N N . GLN A 1 119 ? -16.117 7.934 15.658 1.00 87.50 119 GLN A N 1
ATOM 917 C CA . GLN A 1 119 ? -17.019 7.376 16.671 1.00 87.50 119 GLN A CA 1
ATOM 918 C C . GLN A 1 119 ? -17.698 8.478 17.515 1.00 87.50 119 GLN A C 1
ATOM 920 O O . GLN A 1 119 ? -18.833 8.326 17.952 1.00 87.50 119 GLN A O 1
ATOM 925 N N . PHE A 1 120 ? -17.023 9.604 17.755 1.00 90.56 120 PHE A N 1
ATOM 926 C CA . PHE A 1 120 ? -17.549 10.668 18.610 1.00 90.56 120 PHE A CA 1
ATOM 927 C C . PHE A 1 120 ? -18.689 11.399 17.914 1.00 90.56 120 PHE A C 1
ATOM 929 O O . PHE A 1 120 ? -19.751 11.603 18.498 1.00 90.56 120 PHE A O 1
ATOM 936 N N . GLU A 1 121 ? -18.488 11.722 16.640 1.00 89.00 121 GLU A N 1
ATOM 937 C CA . GLU A 1 121 ? -19.518 12.334 15.815 1.00 89.00 121 GLU A CA 1
ATOM 938 C C . GLU A 1 121 ? -20.694 11.380 15.586 1.00 89.00 121 GLU A C 1
ATOM 940 O O . GLU A 1 121 ? -21.843 11.786 15.732 1.00 89.00 121 GLU A O 1
ATOM 945 N N . GLN A 1 122 ? -20.429 10.103 15.304 1.00 86.12 122 GLN A N 1
ATOM 946 C CA . GLN A 1 122 ? -21.475 9.087 15.171 1.00 86.12 122 GLN A CA 1
ATOM 947 C C . GLN A 1 122 ? -22.299 8.932 16.452 1.00 86.12 122 GLN A C 1
ATOM 949 O O . GLN A 1 122 ? -23.524 8.852 16.393 1.00 86.12 122 GLN A O 1
ATOM 954 N N . HIS A 1 123 ? -21.645 8.924 17.616 1.00 85.31 123 HIS A N 1
ATOM 955 C CA . HIS A 1 123 ? -22.339 8.857 18.896 1.00 85.31 123 HIS A CA 1
ATOM 956 C C . HIS A 1 123 ? -23.240 10.079 19.111 1.00 85.31 123 HIS A C 1
ATOM 958 O O . HIS A 1 123 ? -24.404 9.916 19.465 1.00 85.31 123 HIS A O 1
ATOM 964 N N . LEU A 1 124 ? -22.738 11.288 18.832 1.00 86.75 124 LEU A N 1
ATOM 965 C CA . LEU A 1 124 ? -23.534 12.514 18.910 1.00 86.75 124 LEU A CA 1
ATOM 966 C C . LEU A 1 124 ? -24.718 12.487 17.941 1.00 86.75 124 LEU A C 1
ATOM 968 O O . LEU A 1 124 ? -25.837 12.780 18.352 1.00 86.75 124 LEU A O 1
ATOM 972 N N . ARG A 1 125 ? -24.502 12.094 16.679 1.00 85.81 125 ARG A N 1
ATOM 973 C CA . ARG A 1 125 ? -25.569 11.973 15.675 1.00 85.81 125 ARG A CA 1
ATOM 974 C C . ARG A 1 125 ? -26.657 11.009 16.142 1.00 85.81 125 ARG A C 1
ATOM 976 O O . ARG A 1 125 ? -27.827 11.373 16.112 1.00 85.81 125 ARG A O 1
ATOM 983 N N . ALA A 1 126 ? -26.273 9.836 16.645 1.00 81.81 126 ALA A N 1
ATOM 984 C CA . ALA A 1 126 ? -27.206 8.838 17.155 1.00 81.81 126 ALA A CA 1
ATOM 985 C C . ALA A 1 126 ? -28.020 9.350 18.357 1.00 81.81 126 ALA A C 1
ATOM 987 O O . ALA A 1 126 ? -29.238 9.190 18.382 1.00 81.81 126 ALA A O 1
ATOM 988 N N . VAL A 1 127 ? -27.372 10.002 19.331 1.00 81.06 127 VAL A N 1
ATOM 989 C CA . VAL A 1 127 ? -28.051 10.547 20.524 1.00 81.06 127 VAL A CA 1
ATOM 990 C C . VAL A 1 127 ? -28.978 11.714 20.168 1.00 81.06 127 VAL A C 1
ATOM 992 O O . VAL A 1 127 ? -30.044 11.854 20.759 1.00 81.06 127 VAL A O 1
ATOM 995 N N . LEU A 1 128 ? -28.603 12.537 19.186 1.00 84.88 128 LEU A N 1
ATOM 996 C CA . LEU A 1 128 ? -29.395 13.682 18.725 1.00 84.88 128 LEU A CA 1
ATOM 997 C C . LEU A 1 128 ? -30.473 13.310 17.690 1.00 84.88 128 LEU A C 1
ATOM 999 O O . LEU A 1 128 ? -31.185 14.195 17.219 1.00 84.88 128 LEU A O 1
ATOM 1003 N N . GLY A 1 129 ? -30.593 12.033 17.305 1.00 80.00 129 GLY A N 1
ATOM 1004 C CA . GLY A 1 129 ? -31.538 11.587 16.275 1.00 80.00 129 GLY A CA 1
ATOM 1005 C C . GLY A 1 129 ? -31.222 12.109 14.866 1.00 80.00 129 GLY A C 1
ATOM 1006 O O . GLY A 1 129 ? -32.116 12.219 14.029 1.00 80.00 129 GLY A O 1
ATOM 1007 N N . LEU A 1 130 ? -29.962 12.461 14.602 1.00 82.19 130 LEU A N 1
ATOM 1008 C CA . LEU A 1 130 ? -29.482 12.887 13.289 1.00 82.19 130 LEU A CA 1
ATOM 1009 C C . LEU A 1 130 ? -29.131 11.676 12.414 1.00 82.19 130 LEU A C 1
ATOM 1011 O O . LEU A 1 130 ? -28.916 10.565 12.898 1.00 82.19 130 LEU A O 1
ATOM 1015 N N . SER A 1 131 ? -29.015 11.906 11.105 1.00 83.25 131 SER A N 1
ATOM 1016 C CA . SER A 1 131 ? -28.527 10.880 10.180 1.00 83.25 131 SER A CA 1
ATOM 1017 C C . SER A 1 131 ? -27.096 10.453 10.527 1.00 83.25 131 SER A C 1
ATOM 1019 O O . SER A 1 131 ? -26.199 11.286 10.711 1.00 83.25 131 SER A O 1
ATOM 1021 N N . LEU A 1 132 ? -26.877 9.138 10.599 1.00 81.06 132 LEU A N 1
ATOM 1022 C CA . LEU A 1 132 ? -25.543 8.577 10.792 1.00 81.06 132 LEU A CA 1
ATOM 1023 C C . LEU A 1 132 ? -24.645 8.906 9.595 1.00 81.06 132 LEU A C 1
ATOM 1025 O O . LEU A 1 132 ? -25.101 8.972 8.453 1.00 81.06 132 LEU A O 1
ATOM 1029 N N . GLY A 1 133 ? -23.367 9.139 9.873 1.00 78.50 133 GLY A N 1
ATOM 1030 C CA . GLY A 1 133 ? -22.352 9.352 8.845 1.00 78.50 133 GLY A CA 1
ATOM 1031 C C . GLY A 1 133 ? -21.829 8.044 8.251 1.00 78.50 133 GLY A C 1
ATOM 1032 O O . GLY A 1 133 ? -22.186 6.955 8.700 1.00 78.50 133 GLY A O 1
ATOM 1033 N N . ASP A 1 134 ? -20.956 8.154 7.252 1.00 81.25 134 ASP A N 1
ATOM 1034 C CA . ASP A 1 134 ? -20.215 7.020 6.694 1.00 81.25 134 ASP A CA 1
ATOM 1035 C C . ASP A 1 134 ? -19.024 6.720 7.617 1.00 81.25 134 ASP A C 1
ATOM 1037 O O . ASP A 1 134 ? -18.137 7.563 7.750 1.00 81.25 134 ASP A O 1
ATOM 1041 N N . PRO A 1 135 ? -18.966 5.559 8.287 1.00 78.88 135 PRO A N 1
ATOM 1042 C CA . PRO A 1 135 ? -17.892 5.296 9.225 1.00 78.88 135 PRO A CA 1
ATOM 1043 C C . PRO A 1 135 ? -16.677 4.633 8.553 1.00 78.88 135 PRO A C 1
ATOM 1045 O O . PRO A 1 135 ? -15.768 4.199 9.250 1.00 78.88 135 PRO A O 1
ATOM 1048 N N . SER A 1 136 ? -16.643 4.528 7.217 1.00 80.94 136 SER A N 1
ATOM 1049 C CA . SER A 1 136 ? -15.520 3.930 6.491 1.00 80.94 136 SER A CA 1
ATOM 1050 C C . SER A 1 136 ? -14.202 4.667 6.720 1.00 80.94 136 SER A C 1
ATOM 1052 O O . SER A 1 136 ? -14.149 5.895 6.865 1.00 80.94 136 SER A O 1
ATOM 1054 N N . MET A 1 137 ? -13.114 3.892 6.713 1.00 84.81 137 MET A N 1
ATOM 1055 C CA . MET A 1 137 ? -11.770 4.447 6.773 1.00 84.81 137 MET A CA 1
ATOM 1056 C C . MET A 1 137 ? -11.466 5.278 5.516 1.00 84.81 137 MET A C 1
ATOM 1058 O O . MET A 1 137 ? -11.706 4.836 4.394 1.00 84.81 137 MET A O 1
ATOM 1062 N N . MET A 1 138 ? -10.914 6.475 5.713 1.00 89.62 138 MET A N 1
ATOM 1063 C CA . MET A 1 138 ? -10.379 7.343 4.658 1.00 89.62 138 MET A CA 1
ATOM 1064 C C . MET A 1 138 ? -8.938 6.988 4.300 1.00 89.62 138 MET A C 1
ATOM 1066 O O . MET A 1 138 ? -8.488 7.284 3.196 1.00 89.62 138 MET A O 1
ATOM 1070 N N . THR A 1 139 ? -8.215 6.367 5.233 1.00 86.69 139 THR A N 1
ATOM 1071 C CA . THR A 1 139 ? -6.814 5.987 5.062 1.00 86.69 139 THR A CA 1
ATOM 1072 C C . THR A 1 139 ? -6.675 4.465 5.061 1.00 86.69 139 THR A C 1
ATOM 1074 O O . THR A 1 139 ? -7.359 3.793 5.834 1.00 86.69 139 THR A O 1
ATOM 1077 N N . PRO A 1 140 ? -5.798 3.880 4.224 1.00 86.12 140 PRO A N 1
ATOM 1078 C CA . PRO A 1 140 ? -5.604 2.428 4.206 1.00 86.12 140 PRO A CA 1
ATOM 1079 C C . PRO A 1 140 ? -5.110 1.843 5.536 1.00 86.12 140 PRO A C 1
ATOM 1081 O O . PRO A 1 140 ? -5.396 0.686 5.841 1.00 86.12 140 PRO A O 1
ATOM 1084 N N . ALA A 1 141 ? -4.366 2.625 6.322 1.00 89.31 141 ALA A N 1
ATOM 1085 C CA . ALA A 1 141 ? -3.889 2.232 7.638 1.00 89.31 141 ALA A CA 1
ATOM 1086 C C . ALA A 1 141 ? -3.850 3.409 8.618 1.00 89.31 141 ALA A C 1
ATOM 1088 O O . ALA A 1 141 ? -3.692 4.572 8.230 1.00 89.31 141 ALA A O 1
ATOM 1089 N N . ALA A 1 142 ? -3.973 3.084 9.900 1.00 93.06 142 ALA A N 1
ATOM 1090 C CA . ALA A 1 142 ? -3.825 3.996 11.015 1.00 93.06 142 ALA A CA 1
ATOM 1091 C C . ALA A 1 142 ? -3.308 3.266 12.259 1.00 93.06 142 ALA A C 1
ATOM 1093 O O . ALA A 1 142 ? -3.695 2.130 12.544 1.00 93.06 142 ALA A O 1
ATOM 1094 N N . ILE A 1 143 ? -2.472 3.953 13.028 1.00 93.50 143 ILE A N 1
ATOM 1095 C CA . ILE A 1 143 ? -2.031 3.543 14.353 1.00 93.50 143 ILE A CA 1
ATOM 1096 C C . ILE A 1 143 ? -2.317 4.676 15.321 1.00 93.50 143 ILE A C 1
ATOM 1098 O O . ILE A 1 143 ? -1.893 5.803 15.100 1.00 93.50 143 ILE A O 1
ATOM 1102 N N . MET A 1 144 ? -2.994 4.371 16.420 1.00 93.50 144 MET A N 1
ATOM 1103 C CA . MET A 1 144 ? -3.107 5.272 17.557 1.00 93.50 144 MET A CA 1
ATOM 1104 C C . MET A 1 144 ? -2.195 4.790 18.681 1.00 93.50 144 MET A C 1
ATOM 1106 O O . MET A 1 144 ? -2.290 3.646 19.117 1.00 93.50 144 MET A O 1
ATOM 1110 N N . CYS A 1 145 ? -1.309 5.666 19.137 1.00 93.75 145 CYS A N 1
ATOM 1111 C CA . CYS A 1 145 ? -0.416 5.465 20.268 1.00 93.75 145 CYS A CA 1
ATOM 1112 C C . CYS A 1 145 ? -0.863 6.376 21.415 1.00 93.75 145 CYS A C 1
ATOM 1114 O O . CYS A 1 145 ? -1.040 7.581 21.234 1.00 93.75 145 CYS A O 1
ATOM 1116 N N . ASN A 1 146 ? -1.081 5.817 22.601 1.00 92.88 146 ASN A N 1
ATOM 1117 C CA . ASN A 1 146 ? -1.431 6.614 23.770 1.00 92.88 146 ASN A CA 1
ATOM 1118 C C . ASN A 1 146 ? -0.181 7.258 24.372 1.00 92.88 146 ASN A C 1
ATOM 1120 O O . ASN A 1 146 ? 0.780 6.566 24.691 1.00 92.88 146 ASN A O 1
ATOM 1124 N N . ILE A 1 147 ? -0.240 8.570 24.609 1.00 93.50 147 ILE A N 1
ATOM 1125 C CA . ILE A 1 147 ? 0.767 9.274 25.405 1.00 93.50 147 ILE A CA 1
ATOM 1126 C C . ILE A 1 147 ? 0.448 8.964 26.866 1.00 93.50 147 ILE A C 1
ATOM 1128 O O . ILE A 1 147 ? -0.576 9.422 27.389 1.00 93.50 147 ILE A O 1
ATOM 1132 N N . LEU A 1 148 ? 1.277 8.149 27.509 1.00 90.50 148 LEU A N 1
ATOM 1133 C CA . LEU A 1 148 ? 1.155 7.801 28.923 1.00 90.50 148 LEU A CA 1
ATOM 1134 C C . LEU A 1 148 ? 2.168 8.610 29.736 1.00 90.50 148 LEU A C 1
ATOM 1136 O O . LEU A 1 148 ? 3.224 8.967 29.226 1.00 90.50 148 LEU A O 1
ATOM 1140 N N . GLY A 1 149 ? 1.856 8.907 30.996 1.00 88.50 149 GLY A N 1
ATOM 1141 C CA . GLY A 1 149 ? 2.850 9.483 31.899 1.00 88.50 149 GLY A CA 1
ATOM 1142 C C . GLY A 1 149 ? 3.961 8.474 32.179 1.00 88.50 149 GLY A C 1
ATOM 1143 O O . GLY A 1 149 ? 3.701 7.428 32.772 1.00 88.50 149 GLY A O 1
ATOM 1144 N N . GLU A 1 150 ? 5.181 8.767 31.746 1.00 85.38 150 GLU A N 1
ATOM 1145 C CA . GLU A 1 150 ? 6.361 7.931 32.021 1.00 85.38 150 GLU A CA 1
ATOM 1146 C C . GLU A 1 150 ? 7.017 8.288 33.359 1.00 85.38 150 GLU A C 1
ATOM 1148 O O . GLU A 1 150 ? 7.584 7.428 34.036 1.00 85.38 150 GLU A O 1
ATOM 1153 N N . ASP A 1 151 ? 6.843 9.538 33.787 1.00 87.56 151 ASP A N 1
ATOM 1154 C CA . ASP A 1 151 ? 7.286 10.045 35.079 1.00 87.56 151 ASP A CA 1
ATOM 1155 C C . ASP A 1 151 ? 6.194 10.897 35.749 1.00 87.56 151 ASP A C 1
ATOM 1157 O O . ASP A 1 151 ? 5.090 11.041 35.218 1.00 87.56 151 ASP A O 1
ATOM 1161 N N . GLU A 1 152 ? 6.473 11.431 36.935 1.00 88.69 152 GLU A N 1
ATOM 1162 C CA . GLU A 1 152 ? 5.568 12.311 37.680 1.00 88.69 152 GLU A CA 1
ATOM 1163 C C . GLU A 1 152 ? 5.964 13.785 37.541 1.00 88.69 152 GLU A C 1
ATOM 1165 O O . GLU A 1 152 ? 7.132 14.116 37.358 1.00 88.69 152 GLU A O 1
ATOM 1170 N N . GLY A 1 153 ? 4.985 14.689 37.640 1.00 90.00 153 GLY A N 1
ATOM 1171 C CA . GLY A 1 153 ? 5.231 16.135 37.613 1.00 90.00 153 GLY A CA 1
ATOM 1172 C C . GLY A 1 153 ? 5.884 16.647 36.318 1.00 90.00 153 GLY A C 1
ATOM 1173 O O . GLY A 1 153 ? 5.607 16.153 35.223 1.00 90.00 153 GLY A O 1
ATOM 1174 N N . GLU A 1 154 ? 6.733 17.669 36.452 1.00 89.12 154 GLU A N 1
ATOM 1175 C CA . GLU A 1 154 ? 7.407 18.351 35.334 1.00 89.12 154 GLU A CA 1
ATOM 1176 C C . GLU A 1 154 ? 8.256 17.422 34.440 1.00 89.12 154 GLU A C 1
ATOM 1178 O O . GLU A 1 154 ? 8.111 17.507 33.217 1.00 89.12 154 GLU A O 1
ATOM 1183 N N . PRO A 1 155 ? 9.080 16.489 34.972 1.00 87.69 155 PRO A N 1
ATOM 1184 C CA . PRO A 1 155 ? 9.825 15.540 34.138 1.00 87.69 155 PRO A CA 1
ATOM 1185 C C . PRO A 1 155 ? 8.934 14.723 33.198 1.00 87.69 155 PRO A C 1
ATOM 1187 O O . PRO A 1 155 ? 9.247 14.564 32.018 1.00 87.69 155 PRO A O 1
ATOM 1190 N N . GLY A 1 156 ? 7.781 14.256 33.685 1.00 88.50 156 GLY A N 1
ATOM 1191 C CA . GLY A 1 156 ? 6.861 13.492 32.850 1.00 88.50 156 GLY A CA 1
ATOM 1192 C C . GLY A 1 156 ? 6.220 14.357 31.762 1.00 88.50 156 GLY A C 1
ATOM 1193 O O . GLY A 1 156 ? 6.060 13.893 30.631 1.00 88.50 156 GLY A O 1
ATOM 1194 N N . PHE A 1 157 ? 5.898 15.627 32.056 1.00 90.38 157 PHE A N 1
ATOM 1195 C CA . PHE A 1 157 ? 5.462 16.570 31.020 1.00 90.38 157 PHE A CA 1
ATOM 1196 C C . PHE A 1 157 ? 6.548 16.760 29.963 1.00 90.38 157 PHE A C 1
ATOM 1198 O O . PHE A 1 157 ? 6.231 16.718 28.778 1.00 90.38 157 PHE A O 1
ATOM 1205 N N . TYR A 1 158 ? 7.810 16.933 30.355 1.00 89.56 158 TYR A N 1
ATOM 1206 C CA . TYR A 1 158 ? 8.915 17.111 29.414 1.00 89.56 158 TYR A CA 1
ATOM 1207 C C . TYR A 1 158 ? 9.030 15.945 28.417 1.00 89.56 158 TYR A C 1
ATOM 1209 O O . TYR A 1 158 ? 9.034 16.182 27.208 1.00 89.56 158 TYR A O 1
ATOM 1217 N N . LEU A 1 159 ? 9.013 14.698 28.903 1.00 89.25 159 LEU A N 1
ATOM 1218 C CA . LEU A 1 159 ? 9.053 13.494 28.059 1.00 89.25 159 LEU A CA 1
ATOM 1219 C C . LEU A 1 159 ? 7.864 13.426 27.089 1.00 89.25 159 LEU A C 1
ATOM 1221 O O . LEU A 1 159 ? 8.035 13.197 25.889 1.00 89.25 159 LEU A O 1
ATOM 1225 N N . ALA A 1 160 ? 6.652 13.706 27.580 1.00 91.75 160 ALA A N 1
ATOM 1226 C CA . ALA A 1 160 ? 5.456 13.734 26.741 1.00 91.75 160 ALA A CA 1
ATOM 1227 C C . ALA A 1 160 ? 5.561 14.788 25.623 1.00 91.75 160 ALA A C 1
ATOM 1229 O O . ALA A 1 160 ? 5.233 14.497 24.472 1.00 91.75 160 ALA A O 1
ATOM 1230 N N . HIS A 1 161 ? 6.058 15.992 25.928 1.00 91.94 161 HIS A N 1
ATOM 1231 C CA . HIS A 1 161 ? 6.240 17.046 24.929 1.00 91.94 161 HIS A CA 1
ATOM 1232 C C . HIS A 1 161 ? 7.314 16.693 23.894 1.00 91.94 161 HIS A C 1
ATOM 1234 O O . HIS A 1 161 ? 7.119 16.988 22.716 1.00 91.94 161 HIS A O 1
ATOM 1240 N N . GLN A 1 162 ? 8.409 16.035 24.286 1.00 91.00 162 GLN A N 1
ATOM 1241 C CA . GLN A 1 162 ? 9.415 15.553 23.333 1.00 91.00 162 GLN A CA 1
ATOM 1242 C C . GLN A 1 162 ? 8.826 14.528 22.357 1.00 91.00 162 GLN A C 1
ATOM 1244 O O . GLN A 1 162 ? 9.024 14.644 21.146 1.00 91.00 162 GLN A O 1
ATOM 1249 N N . LEU A 1 163 ? 8.049 13.563 22.858 1.00 91.94 163 LEU A N 1
ATOM 1250 C CA . LEU A 1 163 ? 7.353 12.595 22.008 1.00 91.94 163 LEU A CA 1
ATOM 1251 C C . LEU A 1 163 ? 6.393 13.296 21.034 1.00 91.94 163 LEU A C 1
ATOM 1253 O O . LEU A 1 163 ? 6.364 12.974 19.847 1.00 91.94 163 LEU A O 1
ATOM 1257 N N . MET A 1 164 ? 5.646 14.295 21.513 1.00 93.94 164 MET A N 1
ATOM 1258 C CA . MET A 1 164 ? 4.766 15.110 20.670 1.00 93.94 164 MET A CA 1
ATOM 1259 C C . MET A 1 164 ? 5.546 15.891 19.605 1.00 93.94 164 MET A C 1
ATOM 1261 O O . MET A 1 164 ? 5.108 15.948 18.461 1.00 93.94 164 MET A O 1
ATOM 1265 N N . GLN A 1 165 ? 6.704 16.467 19.939 1.00 92.12 165 GLN A N 1
ATOM 1266 C CA . GLN A 1 165 ? 7.555 17.171 18.974 1.00 92.12 165 GLN A CA 1
ATOM 1267 C C . GLN A 1 165 ? 8.055 16.239 17.867 1.00 92.12 165 GLN A C 1
ATOM 1269 O O . GLN A 1 165 ? 8.000 16.613 16.696 1.00 92.12 165 GLN A O 1
ATOM 1274 N N . ARG A 1 166 ? 8.477 15.015 18.214 1.00 92.00 166 ARG A N 1
ATOM 1275 C CA . ARG A 1 166 ? 8.846 13.993 17.221 1.00 92.00 166 ARG A CA 1
ATOM 1276 C C . ARG A 1 166 ? 7.654 13.584 16.359 1.00 92.00 166 ARG A C 1
ATOM 1278 O O . ARG A 1 166 ? 7.797 13.428 15.156 1.00 92.00 166 ARG A O 1
ATOM 1285 N N . ALA A 1 167 ? 6.465 13.463 16.941 1.00 93.69 167 ALA A N 1
ATOM 1286 C CA . ALA A 1 167 ? 5.261 13.175 16.169 1.00 93.69 167 ALA A CA 1
ATOM 1287 C C . ALA A 1 167 ? 4.934 14.293 15.168 1.00 93.69 167 ALA A C 1
ATOM 1289 O O . ALA A 1 167 ? 4.594 14.010 14.027 1.00 93.69 167 ALA A O 1
ATOM 1290 N N . LEU A 1 168 ? 5.082 15.562 15.558 1.00 91.88 168 LEU A N 1
ATOM 1291 C CA . LEU A 1 168 ? 4.784 16.708 14.692 1.00 91.88 168 LEU A CA 1
ATOM 1292 C C . LEU A 1 168 ? 5.707 16.820 13.466 1.00 91.88 168 LEU A C 1
ATOM 1294 O O . LEU A 1 168 ? 5.341 17.497 12.507 1.00 91.88 168 LEU A O 1
ATOM 1298 N N . SER A 1 169 ? 6.878 16.172 13.463 1.00 89.31 169 SER A N 1
ATOM 1299 C CA . SER A 1 169 ? 7.750 16.114 12.281 1.00 89.31 169 SER A CA 1
ATOM 1300 C C . SER A 1 169 ? 7.358 15.011 11.289 1.00 89.31 169 SER A C 1
ATOM 1302 O O . SER A 1 169 ? 7.851 14.994 10.158 1.00 89.31 169 SER A O 1
ATOM 1304 N N . ILE A 1 170 ? 6.451 14.108 11.673 1.00 88.81 170 ILE A N 1
ATOM 1305 C CA . ILE A 1 170 ? 5.989 12.999 10.841 1.00 88.81 170 ILE A CA 1
ATOM 1306 C C . ILE A 1 170 ? 4.764 13.435 10.036 1.00 88.81 170 ILE A C 1
ATOM 1308 O O . ILE A 1 170 ? 3.706 13.758 10.577 1.00 88.81 170 ILE A O 1
ATOM 1312 N N . SER A 1 171 ? 4.880 13.387 8.708 1.00 87.62 171 SER A N 1
ATOM 1313 C CA . SER A 1 171 ? 3.730 13.600 7.826 1.00 87.62 171 SER A CA 1
ATOM 1314 C C . SER A 1 171 ? 2.668 12.522 8.067 1.00 87.62 171 SER A C 1
ATOM 1316 O O . SER A 1 171 ? 2.966 11.329 8.016 1.00 87.62 171 SER A O 1
ATOM 1318 N N . GLY A 1 172 ? 1.429 12.943 8.335 1.00 90.56 172 GLY A N 1
ATOM 1319 C CA . GLY A 1 172 ? 0.320 12.041 8.660 1.00 90.56 172 GLY A CA 1
ATOM 1320 C C . GLY A 1 172 ? 0.200 11.677 10.144 1.00 90.56 172 GLY A C 1
ATOM 1321 O O . GLY A 1 172 ? -0.643 10.849 10.479 1.00 90.56 172 GLY A O 1
ATOM 1322 N N . ALA A 1 173 ? 0.995 12.279 11.034 1.00 96.25 173 ALA A N 1
ATOM 1323 C CA . ALA A 1 173 ? 0.812 12.164 12.477 1.00 96.25 173 ALA A CA 1
ATOM 1324 C C . ALA A 1 173 ? 0.001 13.341 13.047 1.00 96.25 173 ALA A C 1
ATOM 1326 O O . ALA A 1 173 ? 0.198 14.499 12.685 1.00 96.25 173 ALA A O 1
ATOM 1327 N N . PHE A 1 174 ? -0.902 13.033 13.973 1.00 97.00 174 PHE A N 1
ATOM 1328 C CA . PHE A 1 174 ? -1.823 13.973 14.603 1.00 97.00 174 PHE A CA 1
ATOM 1329 C C . PHE A 1 174 ? -1.744 13.820 16.113 1.00 97.00 174 PHE A C 1
ATOM 1331 O O . PHE A 1 174 ? -1.967 12.734 16.649 1.00 97.00 174 PHE A O 1
ATOM 1338 N N . VAL A 1 175 ? -1.422 14.910 16.801 1.00 97.06 175 VAL A N 1
ATOM 1339 C CA . VAL A 1 175 ? -1.229 14.925 18.250 1.00 97.06 175 VAL A CA 1
ATOM 1340 C C . VAL A 1 175 ? -2.470 15.477 18.943 1.00 97.06 175 VAL A C 1
ATOM 1342 O O . VAL A 1 175 ? -2.905 16.591 18.663 1.00 97.06 175 VAL A O 1
ATOM 1345 N N . HIS A 1 176 ? -2.987 14.727 19.913 1.00 96.50 176 HIS A N 1
ATOM 1346 C CA . HIS A 1 176 ? -4.134 15.097 20.739 1.00 96.50 176 HIS A CA 1
ATOM 1347 C C . HIS A 1 176 ? -3.745 15.145 22.206 1.00 96.50 176 HIS A C 1
ATOM 1349 O O . HIS A 1 176 ? -3.646 14.117 22.884 1.00 96.50 176 HIS A O 1
ATOM 1355 N N . TRP A 1 177 ? -3.552 16.357 22.710 1.00 95.44 177 TRP A N 1
ATOM 1356 C CA . TRP A 1 177 ? -3.199 16.604 24.101 1.00 95.44 177 TRP A CA 1
ATOM 1357 C C . TRP A 1 177 ? -4.440 16.877 24.951 1.00 95.44 177 TRP A C 1
ATOM 1359 O O . TRP A 1 177 ? -5.267 17.712 24.594 1.00 95.44 177 TRP A O 1
ATOM 1369 N N . TYR A 1 178 ? -4.579 16.201 26.096 1.00 93.44 178 TYR A N 1
ATOM 1370 C CA . TYR A 1 178 ? -5.753 16.375 26.965 1.00 93.44 178 TYR A CA 1
ATOM 1371 C C . TYR A 1 178 ? -5.572 17.435 28.051 1.00 93.44 178 TYR A C 1
ATOM 1373 O O . TYR A 1 178 ? -6.490 17.643 28.842 1.00 93.44 178 TYR A O 1
ATOM 1381 N N . ASN A 1 179 ? -4.399 18.070 28.119 1.00 88.94 179 ASN A N 1
ATOM 1382 C CA . ASN A 1 179 ? -4.098 19.153 29.055 1.00 88.94 179 ASN A CA 1
ATOM 1383 C C . ASN A 1 179 ? -4.486 18.848 30.512 1.00 88.94 179 ASN A C 1
ATOM 1385 O O . ASN A 1 179 ? -5.103 19.657 31.205 1.00 88.94 179 ASN A O 1
ATOM 1389 N N . LYS A 1 180 ? -4.169 17.634 30.975 1.00 90.81 180 LYS A N 1
ATOM 1390 C CA . LYS A 1 180 ? -4.441 17.238 32.359 1.00 90.81 180 LYS A CA 1
ATOM 1391 C C . LYS A 1 180 ? -3.486 17.993 33.293 1.00 90.81 180 LYS A C 1
ATOM 1393 O O . LYS A 1 180 ? -2.292 18.008 33.012 1.00 90.81 180 LYS A O 1
ATOM 1398 N N . PRO A 1 181 ? -3.980 18.546 34.416 1.00 87.31 181 PRO A N 1
ATOM 1399 C CA . PRO A 1 181 ? -3.194 19.435 35.277 1.00 87.31 181 PRO A CA 1
ATOM 1400 C C . PRO A 1 181 ? -2.060 18.721 36.020 1.00 87.31 181 PRO A C 1
ATOM 1402 O O . PRO A 1 181 ? -1.110 19.356 36.451 1.00 87.31 181 PRO A O 1
ATOM 1405 N N . GLU A 1 182 ? -2.157 17.399 36.171 1.00 90.81 182 GLU A N 1
ATOM 1406 C CA . GLU A 1 182 ? -1.173 16.589 36.883 1.00 90.81 182 GLU A CA 1
ATOM 1407 C C . GLU A 1 182 ? -0.709 15.419 36.023 1.00 90.81 182 GLU A C 1
ATOM 1409 O O . GLU A 1 182 ? -1.529 14.620 35.537 1.00 90.81 182 GLU A O 1
ATOM 1414 N N . MET A 1 183 ? 0.610 15.289 35.920 1.00 90.69 183 MET A N 1
ATOM 1415 C CA . MET A 1 183 ? 1.290 14.156 35.317 1.00 90.69 183 MET A CA 1
ATOM 1416 C C . MET A 1 183 ? 1.476 13.044 36.352 1.00 90.69 183 MET A C 1
ATOM 1418 O O . MET A 1 183 ? 2.066 13.261 37.410 1.00 90.69 183 MET A O 1
ATOM 1422 N N . ARG A 1 184 ? 0.945 11.856 36.050 1.00 88.94 184 ARG A N 1
ATOM 1423 C CA . ARG A 1 184 ? 1.057 10.658 36.892 1.00 88.94 184 ARG A CA 1
ATOM 1424 C C . ARG A 1 184 ? 1.477 9.481 36.029 1.00 88.94 184 ARG A C 1
ATOM 1426 O O . ARG A 1 184 ? 0.986 9.355 34.902 1.00 88.94 184 ARG A O 1
ATOM 1433 N N . ARG A 1 185 ? 2.302 8.593 36.585 1.00 87.56 185 ARG A N 1
ATOM 1434 C CA . ARG A 1 185 ? 2.754 7.388 35.885 1.00 87.56 185 ARG A CA 1
ATOM 1435 C C . ARG A 1 185 ? 1.570 6.576 35.367 1.00 87.56 185 ARG A C 1
ATOM 1437 O O . ARG A 1 185 ? 0.551 6.448 36.046 1.00 87.56 185 ARG A O 1
ATOM 1444 N N . GLN A 1 186 ? 1.693 6.078 34.139 1.00 85.50 186 GLN A N 1
ATOM 1445 C CA . GLN A 1 186 ? 0.702 5.260 33.432 1.00 85.50 186 GLN A CA 1
ATOM 1446 C C . GLN A 1 186 ? -0.661 5.930 33.175 1.00 85.50 186 GLN A C 1
ATOM 1448 O O . GLN A 1 186 ? -1.556 5.334 32.570 1.00 85.50 186 GLN A O 1
ATOM 1453 N N . ARG A 1 187 ? -0.847 7.196 33.566 1.00 89.44 187 ARG A N 1
ATOM 1454 C CA . ARG A 1 187 ? -2.057 7.951 33.242 1.00 89.44 187 ARG A CA 1
ATOM 1455 C C . ARG A 1 187 ? -2.005 8.344 31.773 1.00 89.44 187 ARG A C 1
ATOM 1457 O O . ARG A 1 187 ? -1.042 8.956 31.332 1.00 89.44 187 ARG A O 1
ATOM 1464 N N . LYS A 1 188 ? -3.066 8.067 31.013 1.00 90.62 188 LYS A N 1
ATOM 1465 C CA . LYS A 1 188 ? -3.187 8.574 29.639 1.00 90.62 188 LYS A CA 1
ATOM 1466 C C . LYS A 1 188 ? -3.292 10.099 29.643 1.00 90.62 188 LYS A C 1
ATOM 1468 O O . LYS A 1 188 ? -4.269 10.635 30.169 1.00 90.62 188 LYS A O 1
ATOM 1473 N N . MET A 1 189 ? -2.334 10.779 29.036 1.00 94.31 189 MET A N 1
ATOM 1474 C CA . MET A 1 189 ? -2.242 12.242 28.961 1.00 94.31 189 MET A CA 1
ATOM 1475 C C . MET A 1 189 ? -2.661 12.797 27.601 1.00 94.31 189 MET A C 1
ATOM 1477 O O . MET A 1 189 ? -3.071 13.949 27.496 1.00 94.31 189 MET A O 1
ATOM 1481 N N . GLY A 1 190 ? -2.640 11.950 26.581 1.00 95.00 190 GLY A N 1
ATOM 1482 C CA . GLY A 1 190 ? -3.061 12.281 25.231 1.00 95.00 190 GLY A CA 1
ATOM 1483 C C . GLY A 1 190 ? -2.994 11.054 24.336 1.00 95.00 190 GLY A C 1
ATOM 1484 O O . GLY A 1 190 ? -2.887 9.920 24.814 1.00 95.00 190 GLY A O 1
ATOM 1485 N N . HIS A 1 191 ? -3.061 11.272 23.034 1.00 95.94 191 HIS A N 1
ATOM 1486 C CA . HIS A 1 191 ? -2.767 10.245 22.044 1.00 95.94 191 HIS A CA 1
ATOM 1487 C C . HIS A 1 191 ? -2.196 10.866 20.775 1.00 95.94 191 HIS A C 1
ATOM 1489 O O . HIS A 1 191 ? -2.342 12.061 20.532 1.00 95.94 191 HIS A O 1
ATOM 1495 N N . ILE A 1 192 ? -1.541 10.031 19.983 1.00 97.12 192 ILE A N 1
ATOM 1496 C CA . ILE A 1 192 ? -1.007 10.364 18.674 1.00 97.12 192 ILE A CA 1
ATOM 1497 C C . ILE A 1 192 ? -1.628 9.381 17.694 1.00 97.12 192 ILE A C 1
ATOM 1499 O O . ILE A 1 192 ? -1.521 8.173 17.902 1.00 97.12 192 ILE A O 1
ATOM 1503 N N . THR A 1 193 ? -2.272 9.876 16.644 1.00 96.94 193 THR A N 1
ATOM 1504 C CA . THR A 1 193 ? -2.735 9.043 15.532 1.00 96.94 193 THR A CA 1
ATOM 1505 C C . THR A 1 193 ? -1.799 9.250 14.353 1.00 96.94 193 THR A C 1
ATOM 1507 O O . THR A 1 193 ? -1.649 10.370 13.883 1.00 96.94 193 THR A O 1
ATOM 1510 N N . ILE A 1 194 ? -1.181 8.184 13.858 1.00 96.25 194 ILE A N 1
ATOM 1511 C CA . ILE A 1 194 ? -0.409 8.181 12.616 1.00 96.25 194 ILE A CA 1
ATOM 1512 C C . ILE A 1 194 ? -1.257 7.471 11.568 1.00 96.25 194 ILE A C 1
ATOM 1514 O O . ILE A 1 194 ? -1.654 6.324 11.768 1.00 96.25 194 ILE A O 1
ATOM 1518 N N . VAL A 1 195 ? -1.551 8.135 10.458 1.00 95.06 195 VAL A N 1
ATOM 1519 C CA . VAL A 1 195 ? -2.244 7.535 9.315 1.00 95.06 195 VAL A CA 1
ATOM 1520 C C . VAL A 1 195 ? -1.288 7.349 8.151 1.00 95.06 195 VAL A C 1
ATOM 1522 O O . VAL A 1 195 ? -0.318 8.085 7.986 1.00 95.06 195 VAL A O 1
ATOM 1525 N N . GLY A 1 196 ? -1.562 6.353 7.318 1.00 90.31 196 GLY A N 1
ATOM 1526 C CA . GLY A 1 196 ? -0.718 6.072 6.174 1.00 90.31 196 GLY A CA 1
ATOM 1527 C C . GLY A 1 196 ? -1.349 5.116 5.182 1.00 90.31 196 GLY A C 1
ATOM 1528 O O . GLY A 1 196 ? -2.500 4.695 5.294 1.00 90.31 196 GLY A O 1
ATOM 1529 N N . ARG A 1 197 ? -0.550 4.796 4.171 1.00 83.25 197 ARG A N 1
ATOM 1530 C CA . ARG A 1 197 ? -0.940 4.013 2.993 1.00 83.25 197 ARG A CA 1
ATOM 1531 C C . ARG A 1 197 ? -0.810 2.498 3.163 1.00 83.25 197 ARG A C 1
ATOM 1533 O O . ARG A 1 197 ? -1.394 1.754 2.386 1.00 83.25 197 ARG A O 1
ATOM 1540 N N . SER A 1 198 ? -0.105 2.038 4.193 1.00 81.69 198 SER A N 1
ATOM 1541 C CA . SER A 1 198 ? -0.064 0.633 4.614 1.00 81.69 198 SER A CA 1
ATOM 1542 C C . SER A 1 198 ? 0.250 0.545 6.106 1.00 81.69 198 SER A C 1
ATOM 1544 O O . SER A 1 198 ? 0.819 1.480 6.673 1.00 81.69 198 SER A O 1
ATOM 1546 N N . MET A 1 199 ? -0.098 -0.577 6.745 1.00 83.12 199 MET A N 1
ATOM 1547 C CA . MET A 1 199 ? 0.210 -0.782 8.164 1.00 83.12 199 MET A CA 1
ATOM 1548 C C . MET A 1 199 ? 1.720 -0.725 8.414 1.00 83.12 199 MET A C 1
ATOM 1550 O O . MET A 1 199 ? 2.158 -0.027 9.318 1.00 83.12 199 MET A O 1
ATOM 1554 N N . SER A 1 200 ? 2.512 -1.339 7.536 1.00 76.81 200 SER A N 1
ATOM 1555 C CA . SER A 1 200 ? 3.976 -1.324 7.592 1.00 76.81 200 SER A CA 1
ATOM 1556 C C . SER A 1 200 ? 4.589 0.075 7.577 1.00 76.81 200 SER A C 1
ATOM 1558 O O . SER A 1 200 ? 5.481 0.375 8.367 1.00 76.81 200 SER A O 1
ATOM 1560 N N . VAL A 1 201 ? 4.101 0.963 6.702 1.00 82.25 201 VAL A N 1
ATOM 1561 C CA . VAL A 1 201 ? 4.561 2.360 6.653 1.00 82.25 201 VAL A CA 1
ATOM 1562 C C . VAL A 1 201 ? 4.306 3.031 7.998 1.00 82.25 201 VAL A C 1
ATOM 1564 O O . VAL A 1 201 ? 5.198 3.672 8.545 1.00 82.25 201 VAL A O 1
ATOM 1567 N N . VAL A 1 202 ? 3.102 2.864 8.544 1.00 88.12 202 VAL A N 1
ATOM 1568 C CA . VAL A 1 202 ? 2.714 3.495 9.808 1.00 88.12 202 VAL A CA 1
ATOM 1569 C C . VAL A 1 202 ? 3.484 2.898 10.995 1.00 88.12 202 VAL A C 1
ATOM 1571 O O . VAL A 1 202 ? 3.873 3.639 11.892 1.00 88.12 202 VAL A O 1
ATOM 1574 N N . GLU A 1 203 ? 3.766 1.594 10.992 1.00 85.56 203 GLU A N 1
ATOM 1575 C CA . GLU A 1 203 ? 4.600 0.928 12.003 1.00 85.56 203 GLU A CA 1
ATOM 1576 C C . GLU A 1 203 ? 6.045 1.430 11.983 1.00 85.56 203 GLU A C 1
ATOM 1578 O O . GLU A 1 203 ? 6.601 1.707 13.043 1.00 85.56 203 GLU A O 1
ATOM 1583 N N . ASN A 1 204 ? 6.632 1.622 10.800 1.00 82.19 204 ASN A N 1
ATOM 1584 C CA . ASN A 1 204 ? 7.977 2.186 10.665 1.00 82.19 204 ASN A CA 1
ATOM 1585 C C . ASN A 1 204 ? 8.036 3.640 11.152 1.00 82.19 204 ASN A C 1
ATOM 1587 O O . ASN A 1 204 ? 8.983 4.027 11.837 1.00 82.19 204 ASN A O 1
ATOM 1591 N N . LEU A 1 205 ? 7.012 4.441 10.838 1.00 88.31 205 LEU A N 1
ATOM 1592 C CA . LEU A 1 205 ? 6.893 5.808 11.349 1.00 88.31 205 LEU A CA 1
ATOM 1593 C C . LEU A 1 205 ? 6.729 5.825 12.873 1.00 88.31 205 LEU A C 1
ATOM 1595 O O . LEU A 1 205 ? 7.393 6.612 13.541 1.00 88.31 205 LEU A O 1
ATOM 1599 N N . LEU A 1 206 ? 5.904 4.931 13.432 1.00 90.12 206 LEU A N 1
ATOM 1600 C CA . LEU A 1 206 ? 5.773 4.764 14.879 1.00 90.12 206 LEU A CA 1
ATOM 1601 C C . LEU A 1 206 ? 7.120 4.391 15.512 1.00 90.12 206 LEU A C 1
ATOM 1603 O O . LEU A 1 206 ? 7.499 4.990 16.512 1.00 90.12 206 LEU A O 1
ATOM 1607 N N . ALA A 1 207 ? 7.842 3.424 14.943 1.00 87.81 207 ALA A N 1
ATOM 1608 C CA . ALA A 1 207 ? 9.137 2.994 15.460 1.00 87.81 207 ALA A CA 1
ATOM 1609 C C . ALA A 1 207 ? 10.149 4.150 15.464 1.00 87.81 207 ALA A C 1
ATOM 1611 O O . ALA A 1 207 ? 10.778 4.398 16.485 1.00 87.81 207 ALA A O 1
ATOM 1612 N N . SER A 1 208 ? 10.231 4.918 14.372 1.00 85.25 208 SER A N 1
ATOM 1613 C CA . SER A 1 208 ? 11.090 6.109 14.288 1.00 85.25 208 SER A CA 1
ATOM 1614 C C . SER A 1 208 ? 10.672 7.213 15.269 1.00 85.25 208 SER A C 1
ATOM 1616 O O . SER A 1 208 ? 11.527 7.901 15.814 1.00 85.25 208 SER A O 1
ATOM 1618 N N . MET A 1 209 ? 9.372 7.362 15.545 1.00 88.88 209 MET A N 1
ATOM 1619 C CA . MET A 1 209 ? 8.859 8.303 16.548 1.00 88.88 209 MET A CA 1
ATOM 1620 C C . MET A 1 209 ? 9.231 7.901 17.983 1.00 88.88 209 MET A C 1
ATOM 1622 O O . MET A 1 209 ? 9.438 8.768 18.835 1.00 88.88 209 MET A O 1
ATOM 1626 N N . LEU A 1 210 ? 9.252 6.597 18.268 1.00 87.38 210 LEU A N 1
ATOM 1627 C CA . LEU A 1 210 ? 9.555 6.051 19.592 1.00 87.38 210 LEU A CA 1
ATOM 1628 C C . LEU A 1 210 ? 11.063 5.924 19.849 1.00 87.38 210 LEU A C 1
ATOM 1630 O O . LEU A 1 210 ? 11.465 5.959 21.006 1.00 87.38 210 LEU A O 1
ATOM 1634 N N . ASP A 1 211 ? 11.883 5.804 18.805 1.00 80.69 211 ASP A N 1
ATOM 1635 C CA . ASP A 1 211 ? 13.339 5.710 18.924 1.00 80.69 211 ASP A CA 1
ATOM 1636 C C . ASP A 1 211 ? 13.977 7.086 19.190 1.00 80.69 211 ASP A C 1
ATOM 1638 O O . ASP A 1 211 ? 13.954 7.986 18.346 1.00 80.69 211 ASP A O 1
ATOM 1642 N N . GLU A 1 212 ? 14.572 7.248 20.373 1.00 62.72 212 GLU A N 1
ATOM 1643 C CA . GLU A 1 212 ? 15.255 8.476 20.797 1.00 62.72 212 GLU A CA 1
ATOM 1644 C C . GLU A 1 212 ? 16.546 8.756 20.006 1.00 62.72 212 GLU A C 1
ATOM 1646 O O . GLU A 1 212 ? 16.994 9.901 19.971 1.00 62.72 212 GLU A O 1
ATOM 1651 N N . ALA A 1 213 ? 17.132 7.743 19.350 1.00 50.97 213 ALA A N 1
ATOM 1652 C CA . ALA A 1 213 ? 18.409 7.851 18.638 1.00 50.97 213 ALA A CA 1
ATOM 1653 C C . ALA A 1 213 ? 18.276 8.137 17.127 1.00 50.97 213 ALA A C 1
ATOM 1655 O O . ALA A 1 213 ? 19.283 8.383 16.453 1.00 50.97 213 ALA A O 1
ATOM 1656 N N . SER A 1 214 ? 17.063 8.104 16.560 1.00 46.28 214 SER A N 1
ATOM 1657 C CA . SER A 1 214 ? 16.869 8.250 15.111 1.00 46.28 214 SER A CA 1
ATOM 1658 C C . SER A 1 214 ? 16.739 9.729 14.700 1.00 46.28 214 SER A C 1
ATOM 1660 O O . SER A 1 214 ? 15.657 10.292 14.589 1.00 46.28 214 SER A O 1
ATOM 1662 N N . GLU A 1 215 ? 17.871 10.395 14.444 1.00 42.41 215 GLU A N 1
ATOM 1663 C CA . GLU A 1 215 ? 17.885 11.757 13.865 1.00 42.41 215 GLU A CA 1
ATOM 1664 C C . GLU A 1 215 ? 17.560 11.780 12.356 1.00 42.41 215 GLU A C 1
ATOM 1666 O O . GLU A 1 215 ? 17.459 12.847 11.748 1.00 42.41 215 GLU A O 1
ATOM 1671 N N . LYS A 1 216 ? 17.388 10.616 11.715 1.00 40.78 216 LYS A N 1
ATOM 1672 C CA . LYS A 1 216 ? 17.025 10.516 10.295 1.00 40.78 216 LYS A CA 1
ATOM 1673 C C . LYS A 1 216 ? 15.657 9.857 10.143 1.00 40.78 216 LYS A C 1
ATOM 1675 O O . LYS A 1 216 ? 15.508 8.722 10.591 1.00 40.78 216 LYS A O 1
ATOM 1680 N N . PRO A 1 217 ? 14.692 10.498 9.459 1.00 46.91 217 PRO A N 1
ATOM 1681 C CA . PRO A 1 217 ? 13.430 9.845 9.149 1.00 46.91 217 PRO A CA 1
ATOM 1682 C C . PRO A 1 217 ? 13.715 8.579 8.334 1.00 46.91 217 PRO A C 1
ATOM 1684 O O . PRO A 1 217 ? 14.405 8.631 7.311 1.00 46.91 217 PRO A O 1
ATOM 1687 N N . ALA A 1 218 ? 13.207 7.434 8.794 1.00 55.50 218 ALA A N 1
ATOM 1688 C CA . ALA A 1 218 ? 13.306 6.180 8.061 1.00 55.50 218 ALA A CA 1
ATOM 1689 C C . ALA A 1 218 ? 12.590 6.335 6.708 1.00 55.50 218 ALA A C 1
ATOM 1691 O O . ALA A 1 218 ? 11.364 6.451 6.645 1.00 55.50 218 ALA A O 1
ATOM 1692 N N . VAL A 1 219 ? 13.350 6.383 5.610 1.00 59.53 219 VAL A N 1
ATOM 1693 C CA . VAL A 1 219 ? 12.775 6.494 4.265 1.00 59.53 219 VAL A CA 1
ATOM 1694 C C . VAL A 1 219 ? 12.147 5.153 3.905 1.00 59.53 219 VAL A C 1
ATOM 1696 O O . VAL A 1 219 ? 12.843 4.188 3.602 1.00 59.53 219 VAL A O 1
ATOM 1699 N N . VAL A 1 220 ? 10.817 5.087 3.935 1.00 74.19 220 VAL A N 1
ATOM 1700 C CA . VAL A 1 220 ? 10.086 3.890 3.510 1.00 74.19 220 VAL A CA 1
ATOM 1701 C C . VAL A 1 220 ? 10.067 3.831 1.982 1.00 74.19 220 VAL A C 1
ATOM 1703 O O . VAL A 1 220 ? 9.389 4.625 1.321 1.00 74.19 220 VAL A O 1
ATOM 1706 N N . HIS A 1 221 ? 10.832 2.897 1.418 1.00 87.94 221 HIS A N 1
ATOM 1707 C CA . HIS A 1 221 ? 10.891 2.661 -0.023 1.00 87.94 221 HIS A CA 1
ATOM 1708 C C . HIS A 1 221 ? 9.540 2.157 -0.548 1.00 87.94 221 HIS A C 1
ATOM 1710 O O . HIS A 1 221 ? 8.954 1.240 0.017 1.00 87.94 221 HIS A O 1
ATOM 1716 N N . ARG A 1 222 ? 9.058 2.748 -1.645 1.00 91.56 222 ARG A N 1
ATOM 1717 C CA . ARG A 1 222 ? 7.818 2.368 -2.344 1.00 91.56 222 ARG A CA 1
ATOM 1718 C C . ARG A 1 222 ? 8.063 1.378 -3.471 1.00 91.56 222 ARG A C 1
ATOM 1720 O O . ARG A 1 222 ? 7.186 0.587 -3.803 1.00 91.56 222 ARG A O 1
ATOM 1727 N N . VAL A 1 223 ? 9.242 1.443 -4.086 1.00 97.94 223 VAL A N 1
ATOM 1728 C CA . VAL A 1 223 ? 9.600 0.605 -5.233 1.00 97.94 223 VAL A CA 1
ATOM 1729 C C . VAL A 1 223 ? 10.864 -0.183 -4.929 1.00 97.94 223 VAL A C 1
ATOM 1731 O O . VAL A 1 223 ? 11.864 0.375 -4.480 1.00 97.94 223 VAL A O 1
ATOM 1734 N N . GLY A 1 224 ? 10.824 -1.487 -5.182 1.00 98.19 224 GLY A N 1
ATOM 1735 C CA . GLY A 1 224 ? 11.997 -2.352 -5.116 1.00 98.19 224 GLY A CA 1
ATOM 1736 C C . GLY A 1 224 ? 12.558 -2.593 -6.509 1.00 98.19 224 GLY A C 1
ATOM 1737 O O . GLY A 1 224 ? 11.893 -3.232 -7.318 1.00 98.19 224 GLY A O 1
ATOM 1738 N N . ILE A 1 225 ? 13.763 -2.109 -6.809 1.00 98.75 225 ILE A N 1
ATOM 1739 C CA . ILE A 1 225 ? 14.477 -2.443 -8.046 1.00 98.75 225 ILE A CA 1
ATOM 1740 C C . ILE A 1 225 ? 15.424 -3.602 -7.746 1.00 98.75 225 ILE A C 1
ATOM 1742 O O . ILE A 1 225 ? 16.391 -3.455 -6.997 1.00 98.75 225 ILE A O 1
ATOM 1746 N N . ILE A 1 226 ? 15.168 -4.755 -8.351 1.00 98.62 226 ILE A N 1
ATOM 1747 C CA . ILE A 1 226 ? 15.996 -5.947 -8.193 1.00 98.62 226 ILE A CA 1
ATOM 1748 C C . ILE A 1 226 ? 16.548 -6.431 -9.524 1.00 98.62 226 ILE A C 1
ATOM 1750 O O . ILE A 1 226 ? 15.916 -6.295 -10.573 1.00 98.62 226 ILE A O 1
ATOM 1754 N N . MET A 1 227 ? 17.740 -7.011 -9.478 1.00 98.25 227 MET A N 1
ATOM 1755 C CA . MET A 1 227 ? 18.396 -7.571 -10.655 1.00 98.25 227 MET A CA 1
ATOM 1756 C C . MET A 1 227 ? 19.186 -8.832 -10.335 1.00 98.25 227 MET A C 1
ATOM 1758 O O . MET A 1 227 ? 19.698 -8.986 -9.225 1.00 98.25 227 MET A O 1
ATOM 1762 N N . GLY A 1 228 ? 19.280 -9.729 -11.315 1.00 92.94 228 GLY A N 1
ATOM 1763 C CA . GLY A 1 228 ? 19.935 -11.024 -11.156 1.00 92.94 228 GLY A CA 1
ATOM 1764 C C . GLY A 1 228 ? 21.447 -10.921 -10.975 1.00 92.94 228 GLY A C 1
ATOM 1765 O O . GLY A 1 228 ? 22.023 -11.747 -10.257 1.00 92.94 228 GLY A O 1
ATOM 1766 N N . SER A 1 229 ? 22.077 -9.926 -11.605 1.00 93.44 229 SER A N 1
ATOM 1767 C CA . SER A 1 229 ? 23.506 -9.623 -11.494 1.00 93.44 229 SER A CA 1
ATOM 1768 C C . SER A 1 229 ? 23.783 -8.120 -11.539 1.00 93.44 229 SER A C 1
ATOM 1770 O O . SER A 1 229 ? 23.015 -7.339 -12.085 1.00 93.44 229 SER A O 1
ATOM 1772 N N . ASP A 1 230 ? 24.941 -7.722 -11.029 1.00 94.25 230 ASP A N 1
ATOM 1773 C CA . ASP A 1 230 ? 25.527 -6.390 -11.219 1.00 94.25 230 ASP A CA 1
ATOM 1774 C C . ASP A 1 230 ? 25.692 -5.984 -12.696 1.00 94.25 230 ASP A C 1
ATOM 1776 O O . ASP A 1 230 ? 25.532 -4.813 -13.031 1.00 94.25 230 ASP A O 1
ATOM 1780 N N . SER A 1 231 ? 25.938 -6.935 -13.602 1.00 94.12 231 SER A N 1
ATOM 1781 C CA . SER A 1 231 ? 25.999 -6.682 -15.047 1.00 94.12 231 SER A CA 1
ATOM 1782 C C . SER A 1 231 ? 24.686 -6.156 -15.640 1.00 94.12 231 SER A C 1
ATOM 1784 O O . SER A 1 231 ? 24.712 -5.544 -16.705 1.00 94.12 231 SER A O 1
ATOM 1786 N N . ASP A 1 232 ? 23.552 -6.359 -14.961 1.00 96.25 232 ASP A N 1
ATOM 1787 C CA . ASP A 1 232 ? 22.245 -5.830 -15.371 1.00 96.25 232 ASP A CA 1
ATOM 1788 C C . ASP A 1 232 ? 22.063 -4.356 -14.947 1.00 96.25 232 ASP A C 1
ATOM 1790 O O . ASP A 1 232 ? 21.220 -3.633 -15.489 1.00 96.25 232 ASP A O 1
ATOM 1794 N N . PHE A 1 233 ? 22.866 -3.871 -13.991 1.00 96.81 233 PHE A N 1
ATOM 1795 C CA . PHE A 1 233 ? 22.742 -2.533 -13.405 1.00 96.81 233 PHE A CA 1
ATOM 1796 C C . PHE A 1 233 ? 22.806 -1.375 -14.417 1.00 96.81 233 PHE A C 1
ATOM 1798 O O . PHE A 1 233 ? 22.008 -0.442 -14.278 1.00 96.81 233 PHE A O 1
ATOM 1805 N N . PRO A 1 234 ? 23.672 -1.387 -15.456 1.00 97.56 234 PRO A N 1
ATOM 1806 C CA . PRO A 1 234 ? 23.717 -0.312 -16.448 1.00 97.56 234 PRO A CA 1
ATOM 1807 C C . PRO A 1 234 ? 22.386 -0.065 -17.164 1.00 97.56 234 PRO A C 1
ATOM 1809 O O . PRO A 1 234 ? 22.130 1.075 -17.554 1.00 97.56 234 PRO A O 1
ATOM 1812 N N . VAL A 1 235 ? 21.559 -1.108 -17.306 1.00 97.88 235 VAL A N 1
ATOM 1813 C CA . VAL A 1 235 ? 20.188 -1.030 -17.825 1.00 97.88 235 VAL A CA 1
ATOM 1814 C C . VAL A 1 235 ? 19.239 -0.613 -16.704 1.00 97.88 235 VAL A C 1
ATOM 1816 O O . VAL A 1 235 ? 18.522 0.375 -16.822 1.00 97.88 235 VAL A O 1
ATOM 1819 N N . MET A 1 236 ? 19.263 -1.324 -15.575 1.00 98.44 236 MET A N 1
ATOM 1820 C CA . MET A 1 236 ? 18.280 -1.147 -14.499 1.00 98.44 236 MET A CA 1
ATOM 1821 C C . MET A 1 236 ? 18.339 0.220 -13.805 1.00 98.44 236 MET A C 1
ATOM 1823 O O . MET A 1 236 ? 17.315 0.695 -13.312 1.00 98.44 236 MET A O 1
ATOM 1827 N N . ARG A 1 237 ? 19.491 0.904 -13.815 1.00 98.12 237 ARG A N 1
ATOM 1828 C CA . ARG A 1 237 ? 19.634 2.274 -13.285 1.00 98.12 237 ARG A CA 1
ATOM 1829 C C . ARG A 1 237 ? 18.700 3.284 -13.953 1.00 98.12 237 ARG A C 1
ATOM 1831 O O . ARG A 1 237 ? 18.405 4.319 -13.363 1.00 98.12 237 ARG A O 1
ATOM 1838 N N . ASP A 1 238 ? 18.235 3.016 -15.171 1.00 98.50 238 ASP A N 1
ATOM 1839 C CA . ASP A 1 238 ? 17.331 3.936 -15.858 1.00 98.50 238 ASP A CA 1
ATOM 1840 C C . ASP A 1 238 ? 15.918 3.916 -15.255 1.00 98.50 238 ASP A C 1
ATOM 1842 O O . ASP A 1 238 ? 15.223 4.927 -15.334 1.00 98.50 238 ASP A O 1
ATOM 1846 N N . ALA A 1 239 ? 15.519 2.836 -14.566 1.00 98.69 239 ALA A N 1
ATOM 1847 C CA . ALA A 1 239 ? 14.318 2.847 -13.727 1.00 98.69 239 ALA A CA 1
ATOM 1848 C C . ALA A 1 239 ? 14.497 3.784 -12.522 1.00 98.69 239 ALA A C 1
ATOM 1850 O O . ALA A 1 239 ? 13.619 4.595 -12.239 1.00 98.69 239 ALA A O 1
ATOM 1851 N N . ALA A 1 240 ? 15.654 3.717 -11.856 1.00 97.62 240 ALA A N 1
ATOM 1852 C CA . ALA A 1 240 ? 15.978 4.551 -10.699 1.00 97.62 240 ALA A CA 1
ATOM 1853 C C . ALA A 1 240 ? 15.934 6.052 -11.037 1.00 97.62 240 ALA A C 1
ATOM 1855 O O . ALA A 1 240 ? 15.249 6.808 -10.357 1.00 97.62 240 ALA A O 1
ATOM 1856 N N . LYS A 1 241 ? 16.532 6.462 -12.167 1.00 98.12 241 LYS A N 1
ATOM 1857 C CA . LYS A 1 241 ? 16.481 7.857 -12.653 1.00 98.12 241 LYS A CA 1
ATOM 1858 C C . LYS A 1 241 ? 15.056 8.377 -12.852 1.00 98.12 241 LYS A C 1
ATOM 1860 O O . LYS A 1 241 ? 14.772 9.546 -12.587 1.00 98.12 241 LYS A O 1
ATOM 1865 N N . VAL A 1 242 ? 14.160 7.525 -13.357 1.00 98.06 242 VAL A N 1
ATOM 1866 C CA . VAL A 1 242 ? 12.747 7.892 -13.494 1.00 98.06 242 VAL A CA 1
ATOM 1867 C C . VAL A 1 242 ? 12.143 8.101 -12.111 1.00 98.06 242 VAL A C 1
ATOM 1869 O O . VAL A 1 242 ? 11.550 9.144 -11.869 1.00 98.06 242 VAL A O 1
ATOM 1872 N N . LEU A 1 243 ? 12.333 7.166 -11.182 1.00 96.88 243 LEU A N 1
ATOM 1873 C CA . LEU A 1 243 ? 11.790 7.292 -9.829 1.00 96.88 243 LEU A CA 1
ATOM 1874 C C . LEU A 1 243 ? 12.331 8.528 -9.088 1.00 96.88 243 LEU A C 1
ATOM 1876 O O . LEU A 1 243 ? 11.540 9.217 -8.445 1.00 96.88 243 LEU A O 1
ATOM 1880 N N . ASP A 1 244 ? 13.615 8.868 -9.259 1.00 92.75 244 ASP A N 1
ATOM 1881 C CA . ASP A 1 244 ? 14.216 10.113 -8.751 1.00 92.75 244 ASP A CA 1
ATOM 1882 C C . ASP A 1 244 ? 13.483 11.348 -9.293 1.00 92.75 244 ASP A C 1
ATOM 1884 O O . ASP A 1 244 ? 13.102 12.235 -8.531 1.00 92.75 244 ASP A O 1
ATOM 1888 N N . THR A 1 245 ? 13.219 11.381 -10.605 1.00 91.38 245 THR A N 1
ATOM 1889 C CA . THR A 1 245 ? 12.511 12.492 -11.272 1.00 91.38 245 THR A CA 1
ATOM 1890 C C . THR A 1 245 ? 11.105 12.700 -10.701 1.00 91.38 245 THR A C 1
ATOM 1892 O O . THR A 1 245 ? 10.631 13.829 -10.602 1.00 91.38 245 THR A O 1
ATOM 1895 N N . PHE A 1 246 ? 10.437 11.618 -10.298 1.00 89.62 246 PHE A N 1
ATOM 1896 C CA . PHE A 1 246 ? 9.095 11.664 -9.715 1.00 89.62 246 PHE A CA 1
ATOM 1897 C C . PHE A 1 246 ? 9.088 11.792 -8.183 1.00 89.62 246 PHE A C 1
ATOM 1899 O O . PHE A 1 246 ? 8.014 11.956 -7.599 1.00 89.62 246 PHE A O 1
ATOM 1906 N N . GLY A 1 247 ? 10.254 11.755 -7.527 1.00 84.56 247 GLY A N 1
ATOM 1907 C CA . GLY A 1 247 ? 10.372 11.790 -6.068 1.00 84.56 247 GLY A CA 1
ATOM 1908 C C . GLY A 1 247 ? 9.807 10.543 -5.381 1.00 84.56 247 GLY A C 1
ATOM 1909 O O . GLY A 1 247 ? 9.310 10.626 -4.260 1.00 84.56 247 GLY A O 1
ATOM 1910 N N . VAL A 1 248 ? 9.832 9.390 -6.055 1.00 90.19 248 VAL A N 1
ATOM 1911 C CA . VAL A 1 248 ? 9.362 8.116 -5.500 1.00 90.19 248 VAL A CA 1
ATOM 1912 C C . VAL A 1 248 ? 10.540 7.416 -4.823 1.00 90.19 248 VAL A C 1
ATOM 1914 O O . VAL A 1 248 ? 11.493 7.072 -5.515 1.00 90.19 248 VAL A O 1
ATOM 1917 N N . PRO A 1 249 ? 10.510 7.155 -3.503 1.00 87.50 249 PRO A N 1
ATOM 1918 C CA . PRO A 1 249 ? 11.626 6.501 -2.834 1.00 87.50 249 PRO A CA 1
ATOM 1919 C C . PRO A 1 249 ? 11.701 5.025 -3.235 1.00 87.50 249 PRO A C 1
ATOM 1921 O O . PRO A 1 249 ? 10.688 4.320 -3.265 1.00 87.50 249 PRO A O 1
ATOM 1924 N N . TYR A 1 250 ? 12.910 4.539 -3.501 1.00 96.44 250 TYR A N 1
ATOM 1925 C CA . TYR A 1 250 ? 13.154 3.168 -3.946 1.00 96.44 250 TYR A CA 1
ATOM 1926 C C . TYR A 1 250 ? 14.405 2.575 -3.308 1.00 96.44 250 TYR A C 1
ATOM 1928 O O . TYR A 1 250 ? 15.269 3.300 -2.817 1.00 96.44 250 TYR A O 1
ATOM 1936 N N . GLU A 1 251 ? 14.498 1.250 -3.339 1.00 94.94 251 GLU A N 1
ATOM 1937 C CA . GLU A 1 251 ? 15.720 0.505 -3.035 1.00 94.94 251 GLU A CA 1
ATOM 1938 C C . GLU A 1 251 ? 16.243 -0.189 -4.297 1.00 94.94 251 GLU A C 1
ATOM 1940 O O . GLU A 1 251 ? 15.464 -0.546 -5.181 1.00 94.94 251 GLU A O 1
ATOM 1945 N N . ILE A 1 252 ? 17.558 -0.408 -4.373 1.00 97.25 252 ILE A N 1
ATOM 1946 C CA . ILE A 1 252 ? 18.196 -1.200 -5.434 1.00 97.25 252 ILE A CA 1
ATOM 1947 C C . ILE A 1 252 ? 18.946 -2.363 -4.787 1.00 97.25 252 ILE A C 1
ATOM 1949 O O . ILE A 1 252 ? 19.781 -2.135 -3.911 1.00 97.25 252 ILE A O 1
ATOM 1953 N N . LYS A 1 253 ? 18.674 -3.605 -5.208 1.00 96.19 253 LYS A N 1
ATOM 1954 C CA . LYS A 1 253 ? 19.354 -4.806 -4.689 1.00 96.19 253 LYS A CA 1
ATOM 1955 C C . LYS A 1 253 ? 19.707 -5.804 -5.791 1.00 96.19 253 LYS A C 1
ATOM 1957 O O . LYS A 1 253 ? 19.000 -5.936 -6.785 1.00 96.19 253 LYS A O 1
ATOM 1962 N N . ILE A 1 254 ? 20.782 -6.561 -5.576 1.00 97.00 254 ILE A N 1
ATOM 1963 C CA . ILE A 1 254 ? 21.105 -7.739 -6.388 1.00 97.00 254 ILE A CA 1
ATOM 1964 C C . ILE A 1 254 ? 20.432 -8.950 -5.735 1.00 97.00 254 ILE A C 1
ATOM 1966 O O . ILE A 1 254 ? 20.690 -9.269 -4.574 1.00 97.00 254 ILE A O 1
ATOM 1970 N N . VAL A 1 255 ? 19.540 -9.604 -6.474 1.00 95.62 255 VAL A N 1
ATOM 1971 C CA . VAL A 1 255 ? 18.733 -10.742 -6.023 1.00 95.62 255 VAL A CA 1
ATOM 1972 C C . VAL A 1 255 ? 18.723 -11.771 -7.148 1.00 95.62 255 VAL A C 1
ATOM 1974 O O . VAL A 1 255 ? 18.114 -11.551 -8.190 1.00 95.62 255 VAL A O 1
ATOM 1977 N N . SER A 1 256 ? 19.421 -12.894 -6.971 1.00 95.81 256 SER A N 1
ATOM 1978 C CA . SER A 1 256 ? 19.599 -13.880 -8.038 1.00 95.81 256 SER A CA 1
ATOM 1979 C C . SER A 1 256 ? 18.692 -15.086 -7.825 1.00 95.81 256 SER A C 1
ATOM 1981 O O . SER A 1 256 ? 18.901 -15.862 -6.898 1.00 95.81 256 SER A O 1
ATOM 1983 N N . ALA A 1 257 ? 17.739 -15.295 -8.736 1.00 95.88 257 ALA A N 1
ATOM 1984 C CA . ALA A 1 257 ? 16.833 -16.445 -8.686 1.00 95.88 257 ALA A CA 1
ATOM 1985 C C . ALA A 1 257 ? 17.558 -17.799 -8.759 1.00 95.88 257 ALA A C 1
ATOM 1987 O O . ALA A 1 257 ? 17.096 -18.779 -8.185 1.00 95.88 257 ALA A O 1
ATOM 1988 N N . HIS A 1 258 ? 18.694 -17.861 -9.460 1.00 96.56 258 HIS A N 1
ATOM 1989 C CA . HIS A 1 258 ? 19.436 -19.110 -9.660 1.00 96.56 258 HIS A CA 1
ATOM 1990 C C . HIS A 1 258 ? 20.548 -19.326 -8.634 1.00 96.56 258 HIS A C 1
ATOM 1992 O O . HIS A 1 258 ? 20.879 -20.469 -8.340 1.00 96.56 258 HIS A O 1
ATOM 1998 N N . ARG A 1 259 ? 21.155 -18.246 -8.123 1.00 95.31 259 ARG A N 1
ATOM 1999 C CA . ARG A 1 259 ? 22.334 -18.326 -7.241 1.00 95.31 259 ARG A CA 1
ATOM 2000 C C . ARG A 1 259 ? 21.994 -18.132 -5.767 1.00 95.31 259 ARG A C 1
ATOM 2002 O O . ARG A 1 259 ? 22.690 -18.672 -4.918 1.00 95.31 259 ARG A O 1
ATOM 2009 N N . THR A 1 260 ? 20.948 -17.365 -5.460 1.00 93.12 260 THR A N 1
ATOM 2010 C CA . THR A 1 260 ? 20.510 -17.068 -4.089 1.00 93.12 260 THR A CA 1
ATOM 2011 C C . THR A 1 260 ? 18.982 -17.200 -3.945 1.00 93.12 260 THR A C 1
ATOM 2013 O O . THR A 1 260 ? 18.307 -16.239 -3.566 1.00 93.12 260 THR A O 1
ATOM 2016 N N . PRO A 1 261 ? 18.404 -18.383 -4.242 1.00 96.19 261 PRO A N 1
ATOM 2017 C CA . PRO A 1 261 ? 16.951 -18.579 -4.270 1.00 96.19 261 PRO A CA 1
ATOM 2018 C C . PRO A 1 261 ? 16.267 -18.301 -2.922 1.00 96.19 261 PRO A C 1
ATOM 2020 O O . PRO A 1 261 ? 15.214 -17.668 -2.909 1.00 96.19 261 PRO A O 1
ATOM 2023 N N . ASP A 1 262 ? 16.879 -18.672 -1.793 1.00 95.19 262 ASP A N 1
ATOM 2024 C CA . ASP A 1 262 ? 16.312 -18.417 -0.456 1.00 95.19 262 ASP A CA 1
ATOM 2025 C C . ASP A 1 262 ? 16.252 -16.918 -0.128 1.00 95.19 262 ASP A C 1
ATOM 2027 O O . ASP A 1 262 ? 15.303 -16.425 0.489 1.00 95.19 262 ASP A O 1
ATOM 2031 N N . TRP A 1 263 ? 17.252 -16.160 -0.589 1.00 93.44 263 TRP A N 1
ATOM 2032 C CA . TRP A 1 263 ? 17.261 -14.705 -0.461 1.00 93.44 263 TRP A CA 1
ATOM 2033 C C . TRP A 1 263 ? 16.189 -14.059 -1.337 1.00 93.44 263 TRP A C 1
ATOM 2035 O O . TRP A 1 263 ? 15.468 -13.181 -0.871 1.00 93.44 263 TRP A O 1
ATOM 2045 N N . MET A 1 264 ? 16.040 -14.513 -2.585 1.00 97.88 264 MET A N 1
ATOM 2046 C CA . MET A 1 264 ? 14.953 -14.075 -3.464 1.00 97.88 264 MET A CA 1
ATOM 2047 C C . MET A 1 264 ? 13.587 -14.355 -2.838 1.00 97.88 264 MET A C 1
ATOM 2049 O O . MET A 1 264 ? 12.723 -13.477 -2.855 1.00 97.88 264 MET A O 1
ATOM 2053 N N . PHE A 1 265 ? 13.413 -15.543 -2.256 1.00 96.50 265 PHE A N 1
ATOM 2054 C CA . PHE A 1 265 ? 12.188 -15.915 -1.565 1.00 96.50 265 PHE A CA 1
ATOM 2055 C C . PHE A 1 265 ? 11.886 -14.950 -0.421 1.00 96.50 265 PHE A C 1
ATOM 2057 O O . PHE A 1 265 ? 10.821 -14.338 -0.394 1.00 96.50 265 PHE A O 1
ATOM 2064 N N . SER A 1 266 ? 12.867 -14.750 0.459 1.00 89.00 266 SER A N 1
ATOM 2065 C CA . SER A 1 266 ? 12.755 -13.867 1.623 1.00 89.00 266 SER A CA 1
ATOM 2066 C C . SER A 1 266 ? 12.497 -12.411 1.224 1.00 89.00 266 SER A C 1
ATOM 2068 O O . SER A 1 266 ? 11.722 -11.703 1.868 1.00 89.00 266 SER A O 1
ATOM 2070 N N . TYR A 1 267 ? 13.128 -11.945 0.143 1.00 94.50 267 TYR A N 1
ATOM 2071 C CA . TYR A 1 267 ? 12.923 -10.602 -0.388 1.00 94.50 267 TYR A CA 1
ATOM 2072 C C . TYR A 1 267 ? 11.486 -10.397 -0.880 1.00 94.50 267 TYR A C 1
ATOM 2074 O O . TYR A 1 267 ? 10.877 -9.376 -0.554 1.00 94.50 267 TYR A O 1
ATOM 2082 N N . ALA A 1 268 ? 10.969 -11.349 -1.665 1.00 96.50 268 ALA A N 1
ATOM 2083 C CA . ALA A 1 268 ? 9.649 -11.272 -2.282 1.00 96.50 268 ALA A CA 1
ATOM 2084 C C . ALA A 1 268 ? 8.519 -11.392 -1.249 1.00 96.50 268 ALA A C 1
ATOM 2086 O O . ALA A 1 268 ? 7.593 -10.576 -1.270 1.00 96.50 268 ALA A O 1
ATOM 2087 N N . SER A 1 269 ? 8.623 -12.348 -0.318 1.00 89.81 269 SER A N 1
ATOM 2088 C CA . SER A 1 269 ? 7.600 -12.587 0.705 1.00 89.81 269 SER A CA 1
ATOM 2089 C C . SER A 1 269 ? 7.471 -11.420 1.690 1.00 89.81 269 SER A C 1
ATOM 2091 O O . SER A 1 269 ? 6.361 -11.042 2.048 1.00 89.81 269 SER A O 1
ATOM 2093 N N . SER A 1 270 ? 8.590 -10.789 2.065 1.00 87.12 270 SER A N 1
ATOM 2094 C CA . SER A 1 270 ? 8.610 -9.656 3.006 1.00 87.12 270 SER A CA 1
ATOM 2095 C C . SER A 1 270 ? 8.392 -8.283 2.358 1.00 87.12 270 SER A C 1
ATOM 2097 O O . SER A 1 270 ? 8.319 -7.274 3.057 1.00 87.12 270 SER A O 1
ATOM 2099 N N . ALA A 1 271 ? 8.331 -8.180 1.024 1.00 87.19 271 ALA A N 1
ATOM 2100 C CA . ALA A 1 271 ? 8.335 -6.885 0.336 1.00 87.19 271 ALA A CA 1
ATOM 2101 C C . ALA A 1 271 ? 7.179 -5.964 0.770 1.00 87.19 271 ALA A C 1
ATOM 2103 O O . ALA A 1 271 ? 7.407 -4.790 1.069 1.00 87.19 271 ALA A O 1
ATOM 2104 N N . GLN A 1 272 ? 5.964 -6.506 0.872 1.00 85.88 272 GLN A N 1
ATOM 2105 C CA . GLN A 1 272 ? 4.774 -5.752 1.281 1.00 85.88 272 GLN A CA 1
ATOM 2106 C C . GLN A 1 272 ? 4.891 -5.234 2.725 1.00 85.88 272 GLN A C 1
ATOM 2108 O O . GLN A 1 272 ? 4.566 -4.079 3.021 1.00 85.88 272 GLN A O 1
ATOM 2113 N N . GLU A 1 273 ? 5.419 -6.067 3.623 1.00 76.06 273 GLU A N 1
ATOM 2114 C CA . GLU A 1 273 ? 5.658 -5.730 5.031 1.00 76.06 273 GLU A CA 1
ATOM 2115 C C . GLU A 1 273 ? 6.734 -4.656 5.197 1.00 76.06 273 GLU A C 1
ATOM 2117 O O . GLU A 1 273 ? 6.718 -3.904 6.162 1.00 76.06 273 GLU A O 1
ATOM 2122 N N . ARG A 1 274 ? 7.644 -4.511 4.231 1.00 80.88 274 ARG A N 1
ATOM 2123 C CA . ARG A 1 274 ? 8.635 -3.423 4.218 1.00 80.88 274 ARG A CA 1
ATOM 2124 C C . ARG A 1 274 ? 8.095 -2.113 3.637 1.00 80.88 274 ARG A C 1
ATOM 2126 O O . ARG A 1 274 ? 8.803 -1.111 3.653 1.00 80.88 274 ARG A O 1
ATOM 2133 N N . GLY A 1 275 ? 6.856 -2.107 3.139 1.00 80.12 275 GLY A N 1
ATOM 2134 C CA . GLY A 1 275 ? 6.216 -0.939 2.528 1.00 80.12 275 GLY A CA 1
ATOM 2135 C C . GLY A 1 275 ? 6.437 -0.806 1.019 1.00 80.12 275 GLY A C 1
ATOM 2136 O O . GLY A 1 275 ? 6.036 0.209 0.448 1.00 80.12 275 GLY A O 1
ATOM 2137 N N . ILE A 1 276 ? 7.029 -1.818 0.369 1.00 92.25 276 ILE A N 1
ATOM 2138 C CA . ILE A 1 276 ? 7.133 -1.862 -1.092 1.00 92.25 276 ILE A CA 1
ATOM 2139 C C . ILE A 1 276 ? 5.732 -2.060 -1.679 1.00 92.25 276 ILE A C 1
ATOM 2141 O O . ILE A 1 276 ? 4.967 -2.913 -1.236 1.00 92.25 276 ILE A O 1
ATOM 2145 N N . GLU A 1 277 ? 5.415 -1.280 -2.704 1.00 94.81 277 GLU A N 1
ATOM 2146 C CA . GLU A 1 277 ? 4.150 -1.319 -3.439 1.00 94.81 277 GLU A CA 1
ATOM 2147 C C . GLU A 1 277 ? 4.324 -1.881 -4.854 1.00 94.81 277 GLU A C 1
ATOM 2149 O O . GLU A 1 277 ? 3.390 -2.464 -5.392 1.00 94.81 277 GLU A O 1
ATOM 2154 N N . VAL A 1 278 ? 5.504 -1.717 -5.466 1.00 98.50 278 VAL A N 1
ATOM 2155 C CA . VAL A 1 278 ? 5.819 -2.226 -6.812 1.00 98.50 278 VAL A CA 1
ATOM 2156 C C . VAL A 1 278 ? 7.237 -2.786 -6.833 1.00 98.50 278 VAL A C 1
ATOM 2158 O O . VAL A 1 278 ? 8.159 -2.167 -6.299 1.00 98.50 278 VAL A O 1
ATOM 2161 N N . ILE A 1 279 ? 7.440 -3.931 -7.483 1.00 98.88 279 ILE A N 1
ATOM 2162 C CA . ILE A 1 279 ? 8.777 -4.491 -7.710 1.00 98.88 279 ILE A CA 1
ATOM 2163 C C . ILE A 1 279 ? 9.118 -4.398 -9.196 1.00 98.88 279 ILE A C 1
ATOM 2165 O O . ILE A 1 279 ? 8.345 -4.832 -10.045 1.00 98.88 279 ILE A O 1
ATOM 2169 N N . ILE A 1 280 ? 10.291 -3.860 -9.515 1.00 98.88 280 ILE A N 1
ATOM 2170 C CA . ILE A 1 280 ? 10.876 -3.862 -10.856 1.00 98.88 280 ILE A CA 1
ATOM 2171 C C . ILE A 1 280 ? 12.010 -4.885 -10.859 1.00 98.88 280 ILE A C 1
ATOM 2173 O O . ILE A 1 280 ? 13.012 -4.698 -10.173 1.00 98.88 280 ILE A O 1
ATOM 2177 N N . ALA A 1 281 ? 11.865 -5.957 -11.633 1.00 98.81 281 ALA A N 1
ATOM 2178 C CA . ALA A 1 281 ? 12.812 -7.062 -11.680 1.00 98.81 281 ALA A CA 1
ATOM 2179 C C . ALA A 1 281 ? 13.467 -7.181 -13.064 1.00 98.81 281 ALA A C 1
ATOM 2181 O O . ALA A 1 281 ? 12.781 -7.366 -14.071 1.00 98.81 281 ALA A O 1
ATOM 2182 N N . GLY A 1 282 ? 14.797 -7.087 -13.110 1.00 98.44 282 GLY A N 1
ATOM 2183 C CA . GLY A 1 282 ? 15.605 -7.247 -14.321 1.00 98.44 282 GLY A CA 1
ATOM 2184 C C . GLY A 1 282 ? 16.345 -8.579 -14.361 1.00 98.44 282 GLY A C 1
ATOM 2185 O O . GLY A 1 282 ? 16.980 -8.963 -13.378 1.00 98.44 282 GLY A O 1
ATOM 2186 N N . ALA A 1 283 ? 16.283 -9.281 -15.491 1.00 97.75 283 ALA A N 1
ATOM 2187 C CA . ALA A 1 283 ? 17.077 -10.489 -15.719 1.00 97.75 283 ALA A CA 1
ATOM 2188 C C . ALA A 1 283 ? 17.299 -10.757 -17.215 1.00 97.75 283 ALA A C 1
ATOM 2190 O O . ALA A 1 283 ? 16.459 -10.402 -18.045 1.00 97.75 283 ALA A O 1
ATOM 2191 N N . GLY A 1 284 ? 18.424 -11.403 -17.540 1.00 96.38 284 GLY A N 1
ATOM 2192 C CA . GLY A 1 284 ? 18.786 -11.814 -18.899 1.00 96.38 284 GLY A CA 1
ATOM 2193 C C . GLY A 1 284 ? 18.866 -13.333 -19.092 1.00 96.38 284 GLY A C 1
ATOM 2194 O O . GLY A 1 284 ? 19.071 -14.078 -18.132 1.00 96.38 284 GLY A O 1
ATOM 2195 N N . GLY A 1 285 ? 18.721 -13.797 -20.336 1.00 94.50 285 GLY A N 1
ATOM 2196 C CA . GLY A 1 285 ? 18.814 -15.207 -20.717 1.00 94.50 285 GLY A CA 1
ATOM 2197 C C . GLY A 1 285 ? 17.580 -15.995 -20.281 1.00 94.50 285 GLY A C 1
ATOM 2198 O O . GLY A 1 285 ? 16.450 -15.609 -20.572 1.00 94.50 285 GLY A O 1
ATOM 2199 N N . ALA A 1 286 ? 17.786 -17.075 -19.521 1.00 95.69 286 ALA A N 1
ATOM 2200 C CA . ALA A 1 286 ? 16.714 -17.775 -18.806 1.00 95.69 286 ALA A CA 1
ATOM 2201 C C . ALA A 1 286 ? 16.225 -16.929 -17.610 1.00 95.69 286 ALA A C 1
ATOM 2203 O O . ALA A 1 286 ? 16.545 -17.184 -16.445 1.00 95.69 286 ALA A O 1
ATOM 2204 N N . ALA A 1 287 ? 15.498 -15.857 -17.916 1.00 97.19 287 ALA A N 1
ATOM 2205 C CA . ALA A 1 287 ? 15.231 -14.734 -17.026 1.00 97.19 287 ALA A CA 1
ATOM 2206 C C . ALA A 1 287 ? 14.101 -15.009 -16.009 1.00 97.19 287 ALA A C 1
ATOM 2208 O O . ALA A 1 287 ? 13.028 -14.418 -16.068 1.00 97.19 287 ALA A O 1
ATOM 2209 N N . HIS A 1 288 ? 14.343 -15.902 -15.044 1.00 98.31 288 HIS A N 1
ATOM 2210 C CA . HIS A 1 288 ? 13.313 -16.368 -14.099 1.00 98.31 288 HIS A CA 1
ATOM 2211 C C . HIS A 1 288 ? 12.985 -15.400 -12.952 1.00 98.31 288 HIS A C 1
ATOM 2213 O O . HIS A 1 288 ? 11.953 -15.566 -12.303 1.00 98.31 288 HIS A O 1
ATOM 2219 N N . LEU A 1 289 ? 13.844 -14.413 -12.669 1.00 98.50 289 LEU A N 1
ATOM 2220 C CA . LEU A 1 289 ? 13.692 -13.546 -11.494 1.00 98.50 289 LEU A CA 1
ATOM 2221 C C . LEU A 1 289 ? 12.309 -12.868 -11.409 1.00 98.50 289 LEU A C 1
ATOM 2223 O O . LEU A 1 289 ? 11.687 -12.986 -10.354 1.00 98.50 289 LEU A O 1
ATOM 2227 N N . PRO A 1 290 ? 11.777 -12.217 -12.465 1.00 98.69 290 PRO A N 1
ATOM 2228 C CA . PRO A 1 290 ? 10.481 -11.544 -12.366 1.00 98.69 290 PRO A CA 1
ATOM 2229 C C . PRO A 1 290 ? 9.329 -12.517 -12.093 1.00 98.69 290 PRO A C 1
ATOM 2231 O O . PRO A 1 290 ? 8.501 -12.259 -11.223 1.00 98.69 290 PRO A O 1
ATOM 2234 N N . GLY A 1 291 ? 9.304 -13.658 -12.791 1.00 98.50 291 GLY A N 1
ATOM 2235 C CA . GLY A 1 291 ? 8.254 -14.667 -12.637 1.00 98.50 291 GLY A CA 1
ATOM 2236 C C . GLY A 1 291 ? 8.263 -15.339 -11.265 1.00 98.50 291 GLY A C 1
ATOM 2237 O O . GLY A 1 291 ? 7.214 -15.493 -10.643 1.00 98.50 291 GLY A O 1
ATOM 2238 N N . MET A 1 292 ? 9.450 -15.680 -10.754 1.00 98.44 292 MET A N 1
ATOM 2239 C CA . MET A 1 292 ? 9.588 -16.274 -9.423 1.00 98.44 292 MET A CA 1
ATOM 2240 C C . MET A 1 292 ? 9.178 -15.298 -8.323 1.00 98.44 292 MET A C 1
ATOM 2242 O O . MET A 1 292 ? 8.444 -15.679 -7.416 1.00 98.44 292 MET A O 1
ATOM 2246 N N . VAL A 1 293 ? 9.585 -14.031 -8.415 1.00 98.69 293 VAL A N 1
ATOM 2247 C CA . VAL A 1 293 ? 9.180 -13.013 -7.437 1.00 98.69 293 VAL A CA 1
ATOM 2248 C C . VAL A 1 293 ? 7.668 -12.800 -7.470 1.00 98.69 293 VAL A C 1
ATOM 2250 O O . VAL A 1 293 ? 7.050 -12.798 -6.409 1.00 98.69 293 VAL A O 1
ATOM 2253 N N . ALA A 1 294 ? 7.057 -12.728 -8.658 1.00 98.62 294 ALA A N 1
ATOM 2254 C CA . ALA A 1 294 ? 5.603 -12.609 -8.806 1.00 98.62 294 ALA A CA 1
ATOM 2255 C C . ALA A 1 294 ? 4.831 -13.790 -8.194 1.00 98.62 294 ALA A C 1
ATOM 2257 O O . ALA A 1 294 ? 3.712 -13.614 -7.728 1.00 98.62 294 ALA A O 1
ATOM 2258 N N . SER A 1 295 ? 5.421 -14.989 -8.152 1.00 98.25 295 SER A N 1
ATOM 2259 C CA . SER A 1 295 ? 4.786 -16.160 -7.528 1.00 98.25 295 SER A CA 1
ATOM 2260 C C . SER A 1 295 ? 4.782 -16.131 -5.995 1.00 98.25 295 SER A C 1
ATOM 2262 O O . SER A 1 295 ? 4.066 -16.910 -5.372 1.00 98.25 295 SER A O 1
ATOM 2264 N N . LEU A 1 296 ? 5.579 -15.246 -5.388 1.00 98.00 296 LEU A N 1
ATOM 2265 C CA . LEU A 1 296 ? 5.848 -15.209 -3.947 1.00 98.00 296 LEU A CA 1
ATOM 2266 C C . LEU A 1 296 ? 5.323 -13.946 -3.260 1.00 98.00 296 LEU A C 1
ATOM 2268 O O . LEU A 1 296 ? 5.492 -13.791 -2.052 1.00 98.00 296 LEU A O 1
ATOM 2272 N N . THR A 1 297 ? 4.715 -13.029 -4.012 1.00 96.88 297 THR A N 1
ATOM 2273 C CA . THR A 1 297 ? 4.245 -11.747 -3.489 1.00 96.88 297 THR A CA 1
ATOM 2274 C C . THR A 1 297 ? 2.906 -11.358 -4.112 1.00 96.88 297 THR A C 1
ATOM 2276 O O . THR A 1 297 ? 2.698 -11.593 -5.302 1.00 96.88 297 THR A O 1
ATOM 2279 N N . PRO A 1 298 ? 1.988 -10.734 -3.352 1.00 95.50 298 PRO A N 1
ATOM 2280 C CA . PRO A 1 298 ? 0.758 -10.182 -3.919 1.00 95.50 298 PRO A CA 1
ATOM 2281 C C . PRO A 1 298 ? 0.988 -8.850 -4.657 1.00 95.50 298 PRO A C 1
ATOM 2283 O O . PRO A 1 298 ? 0.055 -8.308 -5.249 1.00 95.50 298 PRO A O 1
ATOM 2286 N N . LEU A 1 299 ? 2.198 -8.285 -4.586 1.00 97.69 299 LEU A N 1
ATOM 2287 C CA . LEU A 1 299 ? 2.537 -7.003 -5.196 1.00 97.69 299 LEU A CA 1
ATOM 2288 C C . LEU A 1 299 ? 2.672 -7.110 -6.725 1.00 97.69 299 LEU A C 1
ATOM 2290 O O . LEU A 1 299 ? 3.126 -8.134 -7.237 1.00 97.69 299 LEU A O 1
ATOM 2294 N N . PRO A 1 300 ? 2.360 -6.040 -7.478 1.00 98.50 300 PRO A N 1
ATOM 2295 C CA . PRO A 1 300 ? 2.657 -5.984 -8.902 1.00 98.50 300 PRO A CA 1
ATOM 2296 C C . PRO A 1 300 ? 4.167 -6.086 -9.159 1.00 98.50 300 PRO A C 1
ATOM 2298 O O . PRO A 1 300 ? 4.970 -5.328 -8.603 1.00 98.50 300 PRO A O 1
ATOM 2301 N N . VAL A 1 301 ? 4.536 -6.997 -10.061 1.00 98.88 301 VAL A N 1
ATOM 2302 C CA . VAL A 1 301 ? 5.913 -7.181 -10.530 1.00 98.88 301 VAL A CA 1
ATOM 2303 C C . VAL A 1 301 ? 6.025 -6.758 -11.989 1.00 98.88 301 VAL A C 1
ATOM 2305 O O . VAL A 1 301 ? 5.315 -7.264 -12.862 1.00 98.88 301 VAL A O 1
ATOM 2308 N N . ILE A 1 302 ? 6.944 -5.833 -12.251 1.00 98.94 302 ILE A N 1
ATOM 2309 C CA . ILE A 1 302 ? 7.305 -5.357 -13.582 1.00 98.94 302 ILE A CA 1
ATOM 2310 C C . ILE A 1 302 ? 8.582 -6.071 -14.015 1.00 98.94 302 ILE A C 1
ATOM 2312 O O . ILE A 1 302 ? 9.619 -5.953 -13.363 1.00 98.94 302 ILE A O 1
ATOM 2316 N N . GLY A 1 303 ? 8.511 -6.807 -15.119 1.00 98.81 303 GLY A N 1
ATOM 2317 C CA . GLY A 1 303 ? 9.650 -7.528 -15.675 1.00 98.81 303 GLY A CA 1
ATOM 2318 C C . GLY A 1 303 ? 10.372 -6.703 -16.735 1.00 98.81 303 GLY A C 1
ATOM 2319 O O . GLY A 1 303 ? 9.748 -6.272 -17.706 1.00 98.81 303 GLY A O 1
ATOM 2320 N N . VAL A 1 304 ? 11.683 -6.516 -16.572 1.00 98.81 304 VAL A N 1
ATOM 2321 C CA . VAL A 1 304 ? 12.570 -5.907 -17.573 1.00 98.81 304 VAL A CA 1
ATOM 2322 C C . VAL A 1 304 ? 13.432 -7.006 -18.196 1.00 98.81 304 VAL A C 1
ATOM 2324 O O . VAL A 1 304 ? 14.356 -7.497 -17.540 1.00 98.81 304 VAL A O 1
ATOM 2327 N N . PRO A 1 305 ? 13.172 -7.403 -19.453 1.00 98.56 305 PRO A N 1
ATOM 2328 C CA . PRO A 1 305 ? 14.044 -8.331 -20.156 1.00 98.56 305 PRO A CA 1
ATOM 2329 C C . PRO A 1 305 ? 15.383 -7.659 -20.448 1.00 98.56 305 PRO A C 1
ATOM 2331 O O . PRO A 1 305 ? 15.445 -6.709 -21.227 1.00 98.56 305 PRO A O 1
ATOM 2334 N N . VAL A 1 306 ? 16.460 -8.132 -19.827 1.00 97.88 306 VAL A N 1
ATOM 2335 C CA . VAL A 1 306 ? 17.812 -7.628 -20.091 1.00 97.88 306 VAL A CA 1
ATOM 2336 C C . VAL A 1 306 ? 18.406 -8.420 -21.249 1.00 97.88 306 VAL A C 1
ATOM 2338 O O . VAL A 1 306 ? 18.328 -9.648 -21.278 1.00 97.88 306 VAL A O 1
ATOM 2341 N N . ARG A 1 307 ? 18.983 -7.734 -22.235 1.00 96.25 307 ARG A N 1
ATOM 2342 C CA . ARG A 1 307 ? 19.615 -8.371 -23.395 1.00 96.25 307 ARG A CA 1
ATOM 2343 C C . ARG A 1 307 ? 20.824 -9.193 -22.944 1.00 96.25 307 ARG A C 1
ATOM 2345 O O . ARG A 1 307 ? 21.821 -8.629 -22.500 1.00 96.25 307 ARG A O 1
ATOM 2352 N N . ALA A 1 308 ? 20.727 -10.514 -23.087 1.00 86.44 308 ALA A N 1
ATOM 2353 C CA . ALA A 1 308 ? 21.855 -11.423 -22.927 1.00 86.44 308 ALA A CA 1
ATOM 2354 C C . ALA A 1 308 ? 22.810 -11.342 -24.135 1.00 86.44 308 ALA A C 1
ATOM 2356 O O . ALA A 1 308 ? 22.572 -10.613 -25.098 1.00 86.44 308 ALA A O 1
ATOM 2357 N N . SER A 1 309 ? 23.913 -12.091 -24.085 1.00 84.94 309 SER A N 1
ATOM 2358 C CA . SER A 1 309 ? 24.929 -12.105 -25.147 1.00 84.94 309 SER A CA 1
ATOM 2359 C C . SER A 1 309 ? 24.438 -12.706 -26.469 1.00 84.94 309 SER A C 1
ATOM 2361 O O . SER A 1 309 ? 24.955 -12.348 -27.524 1.00 84.94 309 SER A O 1
ATOM 2363 N N . ALA A 1 310 ? 23.455 -13.604 -26.420 1.00 85.62 310 A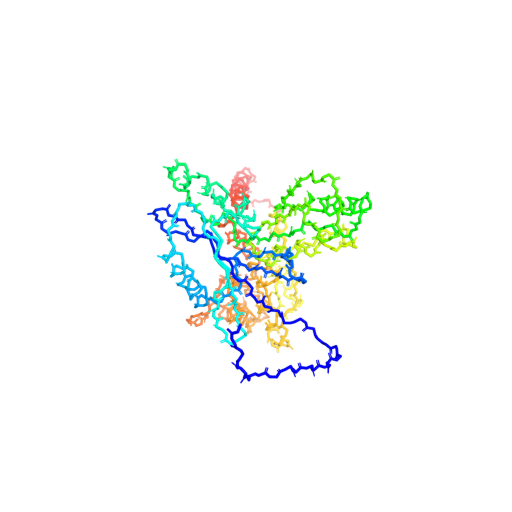LA A N 1
ATOM 2364 C CA . ALA A 1 310 ? 22.843 -14.235 -27.583 1.00 85.62 310 ALA A CA 1
ATOM 2365 C C . ALA A 1 310 ? 21.367 -13.822 -27.715 1.00 85.62 310 ALA A C 1
ATOM 2367 O O . ALA A 1 310 ? 20.766 -13.325 -26.766 1.00 85.62 310 ALA A O 1
ATOM 2368 N N . LEU A 1 311 ? 20.786 -14.040 -28.901 1.00 93.69 311 LEU A N 1
ATOM 2369 C CA . LEU A 1 311 ? 19.343 -13.913 -29.179 1.00 93.69 311 LEU A CA 1
ATOM 2370 C C . LEU A 1 311 ? 18.728 -12.519 -28.956 1.00 93.69 311 LEU A C 1
ATOM 2372 O O . LEU A 1 311 ? 17.508 -12.384 -28.941 1.00 93.69 311 LEU A O 1
ATOM 2376 N N . ASP A 1 312 ? 19.554 -11.483 -28.797 1.00 92.44 312 ASP A N 1
ATOM 2377 C CA . ASP A 1 312 ? 19.138 -10.082 -28.654 1.00 92.44 312 ASP A CA 1
ATOM 2378 C C . ASP A 1 312 ? 18.087 -9.821 -27.562 1.00 92.44 312 ASP A C 1
ATOM 2380 O O . ASP A 1 312 ? 17.348 -8.839 -27.614 1.00 92.44 312 ASP A O 1
ATOM 2384 N N . GLY A 1 313 ? 18.061 -10.666 -26.526 1.00 95.00 313 GLY A N 1
ATOM 2385 C CA . GLY A 1 313 ? 17.107 -10.576 -25.420 1.00 95.00 313 GLY A CA 1
ATOM 2386 C C . GLY A 1 313 ? 15.731 -11.173 -25.719 1.00 95.00 313 GLY A C 1
ATOM 2387 O O . GLY A 1 313 ? 14.826 -11.016 -24.901 1.00 95.00 313 GLY A O 1
ATOM 2388 N N . LEU A 1 314 ? 15.545 -11.851 -26.858 1.00 97.75 314 LEU A N 1
ATOM 2389 C CA . LEU A 1 314 ? 14.317 -12.595 -27.156 1.00 97.75 314 LEU A CA 1
ATOM 2390 C C . LEU A 1 314 ? 14.104 -13.745 -26.162 1.00 97.75 314 LEU A C 1
ATOM 2392 O O . LEU A 1 314 ? 12.980 -14.000 -25.738 1.00 97.75 314 LEU A O 1
ATOM 2396 N N . ASP A 1 315 ? 15.187 -14.405 -25.763 1.00 97.31 315 ASP A N 1
ATOM 2397 C CA . ASP A 1 315 ? 15.216 -15.398 -24.692 1.00 97.31 315 ASP A CA 1
ATOM 2398 C C . ASP A 1 315 ? 14.742 -14.813 -23.356 1.00 97.31 315 ASP A C 1
ATOM 2400 O O . ASP A 1 315 ? 13.826 -15.358 -22.734 1.00 97.31 315 ASP A O 1
ATOM 2404 N N . SER A 1 316 ? 15.282 -13.657 -22.966 1.00 97.88 316 SER A N 1
ATOM 2405 C CA . SER A 1 316 ? 14.857 -12.927 -21.771 1.00 97.88 316 SER A CA 1
ATOM 2406 C C . SER A 1 316 ? 13.382 -12.536 -21.851 1.00 97.88 316 SER A C 1
ATOM 2408 O O . SER A 1 316 ? 12.637 -12.715 -20.891 1.00 97.88 316 SER A O 1
ATOM 2410 N N . LEU A 1 317 ? 12.945 -12.013 -23.003 1.00 98.50 317 LEU A N 1
ATOM 2411 C CA . LEU A 1 317 ? 11.574 -11.557 -23.214 1.00 98.50 317 LEU A CA 1
ATOM 2412 C C . LEU A 1 317 ? 10.590 -12.712 -23.055 1.00 98.50 317 LEU A C 1
ATOM 2414 O O . LEU A 1 317 ? 9.654 -12.603 -22.267 1.00 98.50 317 LEU A O 1
ATOM 2418 N N . LEU A 1 318 ? 10.811 -13.814 -23.774 1.00 98.31 318 LEU A N 1
ATOM 2419 C CA . LEU A 1 318 ? 9.924 -14.974 -23.735 1.00 98.31 318 LEU A CA 1
ATOM 2420 C C . LEU A 1 318 ? 9.917 -15.640 -22.354 1.00 98.31 318 LEU A C 1
ATOM 2422 O O . LEU A 1 318 ? 8.859 -16.084 -21.918 1.00 98.31 318 LEU A O 1
ATOM 2426 N N . SER A 1 319 ? 11.047 -15.639 -21.640 1.00 97.75 319 SER A N 1
ATOM 2427 C CA . SER A 1 319 ? 11.136 -16.162 -20.268 1.00 97.75 319 SER A CA 1
ATOM 2428 C C . SER A 1 319 ? 10.312 -15.359 -19.255 1.00 97.75 319 SER A C 1
ATOM 2430 O O . SER A 1 319 ? 9.890 -15.911 -18.243 1.00 97.75 319 SER A O 1
ATOM 2432 N N . ILE A 1 320 ? 10.089 -14.064 -19.509 1.00 98.62 320 ILE A N 1
ATOM 2433 C CA . ILE A 1 320 ? 9.380 -13.160 -18.593 1.00 98.62 320 ILE A CA 1
ATOM 2434 C C . ILE A 1 320 ? 7.905 -13.002 -18.988 1.00 98.62 320 ILE A C 1
ATOM 2436 O O . ILE A 1 320 ? 7.035 -13.037 -18.122 1.00 98.62 320 ILE A O 1
ATOM 2440 N N . VAL A 1 321 ? 7.604 -12.817 -20.278 1.00 98.56 321 VAL A N 1
ATOM 2441 C CA . VAL A 1 321 ? 6.251 -12.448 -20.735 1.00 98.56 321 VAL A CA 1
ATOM 2442 C C . VAL A 1 321 ? 5.287 -13.634 -20.796 1.00 98.56 321 VAL A C 1
ATOM 2444 O O . VAL A 1 321 ? 4.086 -13.457 -20.604 1.00 98.56 321 VAL A O 1
ATOM 2447 N N . GLN A 1 322 ? 5.789 -14.852 -21.026 1.00 98.31 322 GLN A N 1
ATOM 2448 C CA . GLN A 1 322 ? 4.972 -16.057 -21.231 1.00 98.31 322 GLN A CA 1
ATOM 2449 C C . GLN A 1 322 ? 4.611 -16.771 -19.919 1.00 98.31 322 GLN A C 1
ATOM 2451 O O . GLN A 1 322 ? 4.597 -18.003 -19.856 1.00 98.31 322 GLN A O 1
ATOM 2456 N N . MET A 1 323 ? 4.318 -16.014 -18.859 1.00 98.25 323 MET A N 1
ATOM 2457 C CA . MET A 1 323 ? 3.919 -16.607 -17.585 1.00 98.25 323 MET A CA 1
ATOM 2458 C C . MET A 1 323 ? 2.624 -17.427 -17.726 1.00 98.25 323 MET A C 1
ATOM 2460 O O . MET A 1 323 ? 1.687 -17.005 -18.416 1.00 98.25 323 MET A O 1
ATOM 2464 N N . PRO A 1 324 ? 2.529 -18.597 -17.068 1.00 95.56 324 PRO A N 1
ATOM 2465 C CA . PRO A 1 324 ? 1.304 -19.382 -17.053 1.00 95.56 324 PRO A CA 1
ATOM 2466 C C . PRO A 1 324 ? 0.180 -18.659 -16.294 1.00 95.56 324 PRO A C 1
ATOM 2468 O O . PRO A 1 324 ? 0.394 -17.707 -15.540 1.00 95.56 324 PRO A O 1
ATOM 2471 N N . ARG A 1 325 ? -1.055 -19.141 -16.473 1.00 96.50 325 ARG A N 1
ATOM 2472 C CA . ARG A 1 325 ? -2.238 -18.582 -15.799 1.00 96.50 325 ARG A CA 1
ATOM 2473 C C . ARG A 1 325 ? -2.058 -18.607 -14.275 1.00 96.50 325 ARG A C 1
ATOM 2475 O O . ARG A 1 325 ? -1.727 -19.648 -13.719 1.00 96.50 325 ARG A O 1
ATOM 2482 N N . GLY A 1 326 ? -2.350 -17.482 -13.623 1.00 96.00 326 GLY A N 1
ATOM 2483 C CA . GLY A 1 326 ? -2.353 -17.339 -12.162 1.00 96.00 326 GLY A CA 1
ATOM 2484 C C . GLY A 1 326 ? -1.231 -16.466 -11.594 1.00 96.00 326 GLY A C 1
ATOM 2485 O O . GLY A 1 326 ? -1.425 -15.898 -10.528 1.00 96.00 326 GLY A O 1
ATOM 2486 N N . VAL A 1 327 ? -0.110 -16.291 -12.307 1.00 98.00 327 VAL A N 1
ATOM 2487 C CA . VAL A 1 327 ? 1.050 -15.519 -11.817 1.00 98.00 327 VAL A CA 1
ATOM 2488 C C . VAL A 1 327 ? 1.491 -14.492 -12.870 1.00 98.00 327 VAL A C 1
ATOM 2490 O O . VAL A 1 327 ? 2.361 -14.783 -13.689 1.00 98.00 327 VAL A O 1
ATOM 2493 N N . PRO A 1 328 ? 0.865 -13.304 -12.929 1.00 98.50 328 PRO A N 1
ATOM 2494 C CA . PRO A 1 328 ? 1.153 -12.320 -13.968 1.00 98.50 328 PRO A CA 1
ATOM 2495 C C . PRO A 1 328 ? 2.457 -11.548 -13.714 1.00 98.50 328 PRO A C 1
ATOM 2497 O O . PRO A 1 328 ? 2.780 -11.205 -12.579 1.00 98.50 328 PRO A O 1
ATOM 2500 N N . VAL A 1 329 ? 3.152 -11.184 -14.796 1.00 98.81 329 VAL A N 1
ATOM 2501 C CA . VAL A 1 329 ? 4.264 -10.217 -14.789 1.00 98.81 329 VAL A CA 1
ATOM 2502 C C . VAL A 1 329 ? 3.983 -9.129 -15.823 1.00 98.81 329 VAL A C 1
ATOM 2504 O O . VAL A 1 329 ? 3.748 -9.415 -17.000 1.00 98.81 329 VAL A O 1
ATOM 2507 N N . ALA A 1 330 ? 4.032 -7.865 -15.405 1.00 98.75 330 ALA A N 1
ATOM 2508 C CA . ALA A 1 330 ? 3.887 -6.727 -16.306 1.00 98.75 330 ALA A CA 1
ATOM 2509 C C . ALA A 1 330 ? 5.203 -6.503 -17.066 1.00 98.75 330 ALA A C 1
ATOM 2511 O O . ALA A 1 330 ? 6.122 -5.852 -16.575 1.00 98.75 330 ALA A O 1
ATOM 2512 N N . THR A 1 331 ? 5.328 -7.092 -18.252 1.00 98.81 331 THR A N 1
ATOM 2513 C CA . THR A 1 331 ? 6.594 -7.090 -19.000 1.00 98.81 331 THR A CA 1
ATOM 2514 C C . THR A 1 331 ? 6.726 -5.840 -19.865 1.00 98.81 331 THR A C 1
ATOM 2516 O O . THR A 1 331 ? 5.814 -5.513 -20.626 1.00 98.81 331 THR A O 1
ATOM 2519 N N . VAL A 1 332 ? 7.863 -5.145 -19.771 1.00 98.81 332 VAL A N 1
ATOM 2520 C CA . VAL A 1 332 ? 8.209 -4.016 -20.654 1.00 98.81 332 VAL A CA 1
ATOM 2521 C C . VAL A 1 332 ? 9.162 -4.452 -21.774 1.00 98.81 332 VAL A C 1
ATOM 2523 O O . VAL A 1 332 ? 9.594 -5.600 -21.834 1.00 98.81 332 VAL A O 1
ATOM 2526 N N . ALA A 1 333 ? 9.483 -3.536 -22.691 1.00 98.69 333 ALA A N 1
ATOM 2527 C CA . ALA A 1 333 ? 10.401 -3.814 -23.793 1.00 98.69 333 ALA A CA 1
ATOM 2528 C C . ALA A 1 333 ? 11.815 -4.199 -23.307 1.00 98.69 333 ALA A C 1
ATOM 2530 O O . ALA A 1 333 ? 12.251 -3.791 -22.227 1.00 98.69 333 ALA A O 1
ATOM 2531 N N . ILE A 1 334 ? 12.540 -4.948 -24.144 1.00 98.62 334 ILE A N 1
ATOM 2532 C CA . ILE A 1 334 ? 13.924 -5.373 -23.888 1.00 98.62 334 ILE A CA 1
ATOM 2533 C C . ILE A 1 334 ? 14.800 -4.146 -23.589 1.00 98.62 334 ILE A C 1
ATOM 2535 O O . ILE A 1 334 ? 14.735 -3.141 -24.297 1.00 98.62 334 ILE A O 1
ATOM 2539 N N . ASN A 1 335 ? 15.609 -4.232 -22.531 1.00 98.38 335 ASN A N 1
ATOM 2540 C CA . ASN A 1 335 ? 16.468 -3.171 -21.998 1.00 98.38 335 ASN A CA 1
ATOM 2541 C C . ASN A 1 335 ? 15.755 -1.860 -21.614 1.00 98.38 335 ASN A C 1
ATOM 2543 O O . ASN A 1 335 ? 16.416 -0.850 -21.380 1.00 98.38 335 ASN A O 1
ATOM 2547 N N . ASN A 1 336 ? 14.425 -1.838 -21.510 1.00 98.44 336 ASN A N 1
ATOM 2548 C CA . ASN A 1 336 ? 13.685 -0.601 -21.279 1.00 98.44 336 ASN A CA 1
ATOM 2549 C C . ASN A 1 336 ? 13.290 -0.416 -19.806 1.00 98.44 336 ASN A C 1
ATOM 2551 O O . ASN A 1 336 ? 12.110 -0.372 -19.449 1.00 98.44 336 ASN A O 1
ATOM 2555 N N . ALA A 1 337 ? 14.296 -0.282 -18.940 1.00 98.56 337 ALA A N 1
ATOM 2556 C CA . ALA A 1 337 ? 14.078 0.001 -17.522 1.00 98.56 337 ALA A CA 1
ATOM 2557 C C . ALA A 1 337 ? 13.448 1.389 -17.286 1.00 98.56 337 ALA A C 1
ATOM 2559 O O . ALA A 1 337 ? 12.699 1.561 -16.326 1.00 98.56 337 ALA A O 1
ATOM 2560 N N . THR A 1 338 ? 13.657 2.358 -18.188 1.00 98.75 338 THR A N 1
ATOM 2561 C CA . THR A 1 338 ? 12.949 3.650 -18.170 1.00 98.75 338 THR A CA 1
ATOM 2562 C C . THR A 1 338 ? 11.434 3.450 -18.150 1.00 98.75 338 THR A C 1
ATOM 2564 O O . THR A 1 338 ? 10.748 3.977 -17.273 1.00 98.75 338 THR A O 1
ATOM 2567 N N . ASN A 1 339 ? 10.897 2.634 -19.063 1.00 98.62 339 ASN A N 1
ATOM 2568 C CA . ASN A 1 339 ? 9.463 2.360 -19.100 1.00 98.62 339 ASN A CA 1
ATOM 2569 C C . ASN A 1 339 ? 8.988 1.545 -17.898 1.00 98.62 339 ASN A C 1
ATOM 2571 O O . ASN A 1 339 ? 7.840 1.711 -17.495 1.00 98.62 339 ASN A O 1
ATOM 2575 N N . ALA A 1 340 ? 9.840 0.713 -17.295 1.00 98.81 340 ALA A N 1
ATOM 2576 C CA . ALA A 1 340 ? 9.494 0.058 -16.037 1.00 98.81 340 ALA A CA 1
ATOM 2577 C C . ALA A 1 340 ? 9.329 1.065 -14.892 1.00 98.81 340 ALA A C 1
ATOM 2579 O O . ALA A 1 340 ? 8.346 0.989 -14.158 1.00 98.81 340 ALA A O 1
ATOM 2580 N N . GLY A 1 341 ? 10.227 2.051 -14.788 1.00 98.62 341 GLY A N 1
ATOM 2581 C CA . GLY A 1 341 ? 10.082 3.162 -13.847 1.00 98.62 341 GLY A CA 1
ATOM 2582 C C . GLY A 1 341 ? 8.796 3.958 -14.091 1.00 98.62 341 GLY A C 1
ATOM 2583 O O . GLY A 1 341 ? 8.024 4.184 -13.163 1.00 98.62 341 GLY A O 1
ATOM 2584 N N . LEU A 1 342 ? 8.505 4.317 -15.349 1.00 98.62 342 LEU A N 1
ATOM 2585 C CA . LEU A 1 342 ? 7.282 5.052 -15.703 1.00 98.62 342 LEU A CA 1
ATOM 2586 C C . LEU A 1 342 ? 6.014 4.240 -15.408 1.00 98.62 342 LEU A C 1
ATOM 2588 O O . LEU A 1 342 ? 5.022 4.796 -14.938 1.00 98.62 342 LEU A O 1
ATOM 2592 N N . LEU A 1 343 ? 6.035 2.930 -15.667 1.00 98.81 343 LEU A N 1
ATOM 2593 C CA . LEU A 1 343 ? 4.923 2.036 -15.360 1.00 98.81 343 LEU A CA 1
ATOM 2594 C C . LEU A 1 343 ? 4.706 1.918 -13.846 1.00 98.81 343 LEU A C 1
ATOM 2596 O O . LEU A 1 343 ? 3.560 1.996 -13.408 1.00 98.81 343 LEU A O 1
ATOM 2600 N N . ALA A 1 344 ? 5.775 1.819 -13.051 1.00 98.56 344 ALA A N 1
ATOM 2601 C CA . ALA A 1 344 ? 5.677 1.841 -11.593 1.00 98.56 344 ALA A CA 1
ATOM 2602 C C . ALA A 1 344 ? 5.048 3.150 -11.094 1.00 98.56 344 ALA A C 1
ATOM 2604 O O . ALA A 1 344 ? 4.107 3.112 -10.306 1.00 98.56 344 ALA A O 1
ATOM 2605 N N . VAL A 1 345 ? 5.482 4.307 -11.610 1.00 97.56 345 VAL A N 1
ATOM 2606 C CA . VAL A 1 345 ? 4.877 5.607 -11.265 1.00 97.56 345 VAL A CA 1
ATOM 2607 C C . VAL A 1 345 ? 3.392 5.645 -11.627 1.00 97.56 345 VAL A C 1
ATOM 2609 O O . VAL A 1 345 ? 2.587 6.116 -10.829 1.00 97.56 345 VAL A O 1
ATOM 2612 N N . ARG A 1 346 ? 2.996 5.117 -12.793 1.00 97.94 346 ARG A N 1
ATOM 2613 C CA . ARG A 1 346 ? 1.577 5.034 -13.180 1.00 97.94 346 ARG A CA 1
ATOM 2614 C C . ARG A 1 346 ? 0.765 4.139 -12.249 1.00 97.94 346 ARG A C 1
ATOM 2616 O O . ARG A 1 346 ? -0.350 4.514 -11.908 1.00 97.94 346 ARG A O 1
ATOM 2623 N N . MET A 1 347 ? 1.308 2.991 -11.839 1.00 98.00 347 MET A N 1
ATOM 2624 C CA . MET A 1 347 ? 0.656 2.096 -10.876 1.00 98.00 347 MET A CA 1
ATOM 2625 C C . MET A 1 347 ? 0.440 2.798 -9.531 1.00 98.00 347 MET A C 1
ATOM 2627 O O . MET A 1 347 ? -0.671 2.782 -9.009 1.00 98.00 347 MET A O 1
ATOM 2631 N N . LEU A 1 348 ? 1.469 3.473 -9.009 1.00 93.19 348 LEU A N 1
ATOM 2632 C CA . LEU A 1 348 ? 1.374 4.244 -7.765 1.00 93.19 348 LEU A CA 1
ATOM 2633 C C . LEU A 1 348 ? 0.403 5.430 -7.892 1.00 93.19 348 LEU A C 1
ATOM 2635 O O . LEU A 1 348 ? -0.371 5.698 -6.976 1.00 93.19 348 LEU A O 1
ATOM 2639 N N . GLY A 1 349 ? 0.403 6.106 -9.043 1.00 89.88 349 GLY A N 1
ATOM 2640 C CA . GLY A 1 349 ? -0.451 7.257 -9.337 1.00 89.88 349 GLY A CA 1
ATOM 2641 C C . GLY A 1 349 ? -1.951 6.951 -9.367 1.00 89.88 349 GLY A C 1
ATOM 2642 O O . GLY A 1 349 ? -2.748 7.877 -9.269 1.00 89.88 349 GLY A O 1
ATOM 2643 N N . VAL A 1 350 ? -2.368 5.679 -9.439 1.00 92.75 350 VAL A N 1
ATOM 2644 C CA . VAL A 1 350 ? -3.793 5.304 -9.323 1.00 92.75 350 VAL A CA 1
ATOM 2645 C C . VAL A 1 350 ? -4.374 5.727 -7.970 1.00 92.75 350 VAL A C 1
ATOM 2647 O O . VAL A 1 350 ? -5.535 6.123 -7.901 1.00 92.75 350 VAL A O 1
ATOM 2650 N N . ALA A 1 351 ? -3.571 5.663 -6.905 1.00 81.75 351 ALA A N 1
ATOM 2651 C CA . ALA A 1 351 ? -3.978 6.015 -5.544 1.00 81.75 351 ALA A CA 1
ATOM 2652 C C . ALA A 1 351 ? -3.308 7.300 -5.016 1.00 81.75 351 ALA A C 1
ATOM 2654 O O . ALA A 1 351 ? -3.566 7.705 -3.885 1.00 81.75 351 ALA A O 1
ATOM 2655 N N . ASP A 1 352 ? -2.451 7.940 -5.814 1.00 79.69 352 ASP A N 1
ATOM 2656 C CA . ASP A 1 352 ? -1.641 9.096 -5.426 1.00 79.69 352 ASP A CA 1
ATOM 2657 C C . ASP A 1 352 ? -1.856 10.244 -6.425 1.00 79.69 352 ASP A C 1
ATOM 2659 O O . ASP A 1 352 ? -1.282 10.271 -7.516 1.00 79.69 352 ASP A O 1
ATOM 2663 N N . ALA A 1 353 ? -2.731 11.185 -6.055 1.00 75.75 353 ALA A N 1
ATOM 2664 C CA . ALA A 1 353 ? -3.150 12.284 -6.926 1.00 75.75 353 ALA A CA 1
ATOM 2665 C C . ALA A 1 353 ? -2.002 13.245 -7.288 1.00 75.75 353 ALA A C 1
ATOM 2667 O O . ALA A 1 353 ? -2.003 13.816 -8.381 1.00 75.75 353 ALA A O 1
ATOM 2668 N N . ASP A 1 354 ? -1.013 13.408 -6.405 1.00 74.69 354 ASP A N 1
ATOM 2669 C CA . ASP A 1 354 ? 0.176 14.220 -6.679 1.00 74.69 354 ASP A CA 1
ATOM 2670 C C . ASP A 1 354 ? 1.058 13.531 -7.729 1.00 74.69 354 ASP A C 1
ATOM 2672 O O . ASP A 1 354 ? 1.407 14.145 -8.740 1.00 74.69 354 ASP A O 1
ATOM 2676 N N . LEU A 1 355 ? 1.326 12.228 -7.579 1.00 82.38 355 LEU A N 1
ATOM 2677 C CA . LEU A 1 355 ? 2.034 11.464 -8.613 1.00 82.38 355 LEU A CA 1
ATOM 2678 C C . LEU A 1 355 ? 1.283 11.440 -9.949 1.00 82.38 355 LEU A C 1
ATOM 2680 O O . LEU A 1 355 ? 1.914 11.552 -11.003 1.00 82.38 355 LEU A O 1
ATOM 2684 N N . LEU A 1 356 ? -0.049 11.336 -9.930 1.00 81.31 356 LEU A N 1
ATOM 2685 C CA . LEU A 1 356 ? -0.869 11.396 -11.142 1.00 81.31 356 LEU A CA 1
ATOM 2686 C C . LEU A 1 356 ? -0.731 12.749 -11.861 1.00 81.31 356 LEU A C 1
ATOM 2688 O O . LEU A 1 356 ? -0.591 12.795 -13.088 1.00 81.31 356 LEU A O 1
ATOM 2692 N N . SER A 1 357 ? -0.721 13.845 -11.100 1.00 77.50 357 SER A N 1
ATOM 2693 C CA . SER A 1 357 ? -0.499 15.197 -11.620 1.00 77.50 357 SER A CA 1
ATOM 2694 C C . SER A 1 357 ? 0.896 15.338 -12.237 1.00 77.50 357 SER A C 1
ATOM 2696 O O . SER A 1 357 ? 1.028 15.752 -13.390 1.00 77.50 357 SER A O 1
ATOM 2698 N N . ARG A 1 358 ? 1.944 14.884 -11.534 1.00 84.12 358 ARG A N 1
ATOM 2699 C CA . ARG A 1 358 ? 3.323 14.883 -12.056 1.00 84.12 358 ARG A CA 1
ATOM 2700 C C . ARG A 1 358 ? 3.458 14.050 -13.328 1.00 84.12 358 ARG A C 1
ATOM 2702 O O . ARG A 1 358 ? 4.155 14.457 -14.252 1.00 84.12 358 ARG A O 1
ATOM 2709 N N . MET A 1 359 ? 2.785 12.901 -13.411 1.00 92.25 359 MET A N 1
ATOM 2710 C CA . MET A 1 359 ? 2.781 12.064 -14.619 1.00 92.25 359 MET A CA 1
ATOM 2711 C C . MET A 1 359 ? 2.095 12.773 -15.791 1.00 92.25 359 MET A C 1
ATOM 2713 O O . MET A 1 359 ? 2.598 12.726 -16.913 1.00 92.25 359 MET A O 1
ATOM 2717 N N . SER A 1 360 ? 0.992 13.476 -15.531 1.00 86.50 360 SER A N 1
ATOM 2718 C CA . SER A 1 360 ? 0.309 14.291 -16.544 1.00 86.50 360 SER A CA 1
ATOM 2719 C C . SER A 1 360 ? 1.216 15.418 -17.052 1.00 86.50 360 SER A C 1
ATOM 2721 O O . SER A 1 360 ? 1.337 15.622 -18.260 1.00 86.50 360 SER A O 1
ATOM 2723 N N . GLN A 1 361 ? 1.930 16.090 -16.143 1.00 84.69 361 GLN A N 1
ATOM 2724 C CA . GLN A 1 361 ? 2.912 17.116 -16.494 1.00 84.69 361 GLN A CA 1
ATOM 2725 C C . GLN A 1 361 ? 4.058 16.541 -17.341 1.00 84.69 361 GLN A C 1
ATOM 2727 O O . GLN A 1 361 ? 4.381 17.090 -18.390 1.00 84.69 361 GLN A O 1
ATOM 2732 N N . PHE A 1 362 ? 4.611 15.390 -16.952 1.00 92.19 362 PHE A N 1
ATOM 2733 C CA . PHE A 1 362 ? 5.658 14.704 -17.711 1.00 92.19 362 PHE A CA 1
ATOM 2734 C C . PHE A 1 362 ? 5.228 14.372 -19.152 1.00 92.19 362 PHE A C 1
ATOM 2736 O O . PHE A 1 362 ? 6.024 14.496 -20.087 1.00 92.19 362 PHE A O 1
ATOM 2743 N N . GLN A 1 363 ? 3.970 13.966 -19.362 1.00 90.69 363 GLN A N 1
ATOM 2744 C CA . GLN A 1 363 ? 3.433 13.709 -20.703 1.00 90.69 363 GLN A CA 1
ATOM 2745 C C . GLN A 1 363 ? 3.350 14.987 -21.546 1.00 90.69 363 GLN A C 1
ATOM 2747 O O . GLN A 1 363 ? 3.724 14.966 -22.721 1.00 90.69 363 GLN A O 1
ATOM 2752 N N . GLU A 1 364 ? 2.909 16.095 -20.952 1.00 90.06 364 GLU A N 1
ATOM 2753 C CA . GLU A 1 364 ? 2.848 17.389 -21.635 1.00 90.06 364 GLU A CA 1
ATOM 2754 C C . GLU A 1 364 ? 4.253 17.923 -21.958 1.00 90.06 364 GLU A C 1
ATOM 2756 O O . GLU A 1 364 ? 4.500 18.397 -23.067 1.00 90.06 364 GLU A O 1
ATOM 2761 N N . ASP A 1 365 ? 5.214 17.769 -21.048 1.00 86.44 365 ASP A N 1
ATOM 2762 C CA . ASP A 1 365 ? 6.605 18.163 -21.288 1.00 86.44 365 ASP A CA 1
ATOM 2763 C C . ASP A 1 365 ? 7.250 17.310 -22.384 1.00 86.44 365 ASP A C 1
ATOM 2765 O O . ASP A 1 365 ? 7.948 17.826 -23.259 1.00 86.44 365 ASP A O 1
ATOM 2769 N N . THR A 1 366 ? 6.957 16.007 -22.413 1.00 90.62 366 THR A N 1
ATOM 2770 C CA . THR A 1 366 ? 7.397 15.114 -23.495 1.00 90.62 366 THR A CA 1
ATOM 2771 C C . THR A 1 366 ? 6.840 15.571 -24.843 1.00 90.62 366 THR A C 1
ATOM 2773 O O . THR A 1 366 ? 7.583 15.647 -25.823 1.00 90.62 366 THR A O 1
ATOM 2776 N N . LYS A 1 367 ? 5.555 15.937 -24.896 1.00 91.25 367 LYS A N 1
ATOM 2777 C CA . LYS A 1 367 ? 4.914 16.477 -26.101 1.00 91.25 367 LYS A CA 1
ATOM 2778 C C . LYS A 1 367 ? 5.582 17.774 -26.562 1.00 91.25 367 LYS A C 1
ATOM 2780 O O . LYS A 1 367 ? 5.941 17.883 -27.733 1.00 91.25 367 LYS A O 1
ATOM 2785 N N . LYS A 1 368 ? 5.811 18.725 -25.652 1.00 88.62 368 LYS A N 1
ATOM 2786 C CA . LYS A 1 368 ? 6.515 19.986 -25.950 1.00 88.62 368 LYS A CA 1
ATOM 2787 C C . LYS A 1 368 ? 7.929 19.746 -26.478 1.00 88.62 368 LYS A C 1
ATOM 2789 O O . LYS A 1 368 ? 8.330 20.369 -27.457 1.00 88.62 368 LYS A O 1
ATOM 2794 N N . ASN A 1 369 ? 8.661 18.805 -25.883 1.00 90.62 369 ASN A N 1
ATOM 2795 C CA . ASN A 1 369 ? 10.005 18.440 -26.326 1.00 90.62 369 ASN A CA 1
ATOM 2796 C C . ASN A 1 369 ? 10.016 17.876 -27.754 1.00 90.62 369 ASN A C 1
ATOM 2798 O O . ASN A 1 369 ? 10.918 18.195 -28.526 1.00 90.62 369 ASN A O 1
ATOM 2802 N N . VAL A 1 370 ? 9.027 17.053 -28.119 1.00 93.56 370 VAL A N 1
ATOM 2803 C CA . VAL A 1 370 ? 8.895 16.524 -29.486 1.00 93.56 370 VAL A CA 1
ATOM 2804 C C . VAL A 1 370 ? 8.583 17.644 -30.477 1.00 93.56 370 VAL A C 1
ATOM 2806 O O . VAL A 1 370 ? 9.252 17.728 -31.503 1.00 93.56 370 VAL A O 1
ATOM 2809 N N . LEU A 1 371 ? 7.637 18.532 -30.157 1.00 91.81 371 LEU A N 1
ATOM 2810 C CA . LEU A 1 371 ? 7.288 19.668 -31.018 1.00 91.81 371 LEU A CA 1
ATOM 2811 C C . LEU A 1 371 ? 8.486 20.603 -31.239 1.00 91.81 371 LEU A C 1
ATOM 2813 O O . LEU A 1 371 ? 8.792 20.943 -32.374 1.00 91.81 371 LEU A O 1
ATOM 2817 N N . SER A 1 372 ? 9.241 20.921 -30.184 1.00 90.25 372 SER A N 1
ATOM 2818 C CA . SER A 1 372 ? 10.451 21.744 -30.307 1.00 90.25 372 SER A CA 1
ATOM 2819 C C . SER A 1 372 ? 11.536 21.081 -31.166 1.00 90.25 372 SER A C 1
ATOM 2821 O O . SER A 1 372 ? 12.228 21.759 -31.925 1.00 90.25 372 SER A O 1
ATOM 2823 N N . LYS A 1 373 ? 11.704 19.754 -31.074 1.00 90.38 373 LYS A N 1
ATOM 2824 C CA . LYS A 1 373 ? 12.633 19.016 -31.945 1.00 90.38 373 LYS A CA 1
ATOM 2825 C C . LYS A 1 373 ? 12.167 19.005 -33.401 1.00 90.38 373 LYS A C 1
ATOM 2827 O O . LYS A 1 373 ? 13.012 19.112 -34.283 1.00 90.38 373 LYS A O 1
ATOM 2832 N N . ALA A 1 374 ? 10.861 18.892 -33.640 1.00 90.94 374 ALA A N 1
ATOM 2833 C CA . ALA A 1 374 ? 10.284 18.957 -34.979 1.00 90.94 374 ALA A CA 1
ATOM 2834 C C . ALA A 1 374 ? 10.512 20.337 -35.614 1.00 90.94 374 ALA A C 1
ATOM 2836 O O . ALA A 1 374 ? 11.061 20.407 -36.706 1.00 90.94 374 ALA A O 1
ATOM 2837 N N . GLU A 1 375 ? 10.223 21.423 -34.890 1.00 91.12 375 GLU A N 1
ATOM 2838 C CA . GLU A 1 375 ? 10.475 22.795 -35.359 1.00 91.12 375 GLU A CA 1
ATOM 2839 C C . GLU A 1 375 ? 11.953 23.037 -35.694 1.00 91.12 375 GLU A C 1
ATOM 2841 O O . GLU A 1 375 ? 12.270 23.655 -36.710 1.00 91.12 375 GLU A O 1
ATOM 2846 N N . LYS A 1 376 ? 12.878 22.534 -34.863 1.00 88.81 376 LYS A N 1
ATOM 2847 C CA . LYS A 1 376 ? 14.320 22.614 -35.148 1.00 88.81 376 LYS A CA 1
ATOM 2848 C C . LYS A 1 376 ? 14.693 21.858 -36.417 1.00 88.81 376 LYS A C 1
ATOM 2850 O O . LYS A 1 376 ? 15.419 22.395 -37.240 1.00 88.81 376 LYS A O 1
ATOM 2855 N N . LEU A 1 377 ? 14.180 20.641 -36.592 1.00 90.88 377 LEU A N 1
ATOM 2856 C CA . LEU A 1 377 ? 14.454 19.839 -37.783 1.00 90.88 377 LEU A CA 1
ATOM 2857 C C . LEU A 1 377 ? 13.896 20.496 -39.057 1.00 90.88 377 LEU A C 1
ATOM 2859 O O . LEU A 1 377 ? 14.560 20.490 -40.089 1.00 90.88 377 LEU A O 1
ATOM 2863 N N . GLU A 1 378 ? 12.700 21.086 -38.986 1.00 90.06 378 GLU A N 1
ATOM 2864 C CA . GLU A 1 378 ? 12.087 21.825 -40.097 1.00 90.06 378 GLU A CA 1
ATOM 2865 C C . GLU A 1 378 ? 12.874 23.089 -40.458 1.00 90.06 378 GLU A C 1
ATOM 2867 O O . GLU A 1 378 ? 13.007 23.421 -41.636 1.00 90.06 378 GLU A O 1
ATOM 2872 N N . LYS A 1 379 ? 13.404 23.790 -39.452 1.00 88.44 379 LYS A N 1
ATOM 2873 C CA . LYS A 1 379 ? 14.157 25.031 -39.638 1.00 88.44 379 LYS A CA 1
ATOM 2874 C C . LYS A 1 379 ? 15.586 24.795 -40.124 1.00 88.44 379 LYS A C 1
ATOM 2876 O O . LYS A 1 379 ? 16.044 25.503 -41.018 1.00 88.44 379 LYS A O 1
ATOM 2881 N N . ASP A 1 380 ? 16.281 23.842 -39.514 1.00 87.81 380 ASP A N 1
ATOM 2882 C CA . ASP A 1 380 ? 17.724 23.668 -39.674 1.00 87.81 380 ASP A CA 1
ATOM 2883 C C . ASP A 1 380 ? 18.077 22.570 -40.701 1.00 87.81 380 ASP A C 1
ATOM 2885 O O . ASP A 1 380 ? 19.225 22.464 -41.131 1.00 87.81 380 ASP A O 1
ATOM 2889 N N . GLY A 1 381 ? 17.088 21.787 -41.152 1.00 77.44 381 GLY A N 1
ATOM 2890 C CA . GLY A 1 381 ? 17.275 20.695 -42.105 1.00 77.44 381 GLY A CA 1
ATOM 2891 C C . GLY A 1 381 ? 17.876 19.432 -41.473 1.00 77.44 381 GLY A C 1
ATOM 2892 O O . GLY A 1 381 ? 18.231 19.391 -40.298 1.00 77.44 381 GLY A O 1
ATOM 2893 N N . TRP A 1 382 ? 17.970 18.356 -42.257 1.00 78.25 382 TRP A N 1
ATOM 2894 C CA . TRP A 1 382 ? 18.413 17.034 -41.781 1.00 78.25 382 TRP A CA 1
ATOM 2895 C C . TRP A 1 382 ? 19.941 16.879 -41.665 1.00 78.25 382 TRP A C 1
ATOM 2897 O O . TRP A 1 382 ? 20.400 15.864 -41.150 1.00 78.25 382 TRP A O 1
ATOM 2907 N N . ASP A 1 383 ? 20.717 17.860 -42.137 1.00 73.69 383 ASP A N 1
ATOM 2908 C CA . ASP A 1 383 ? 22.172 17.759 -42.357 1.00 73.69 383 ASP A CA 1
ATOM 2909 C C . ASP A 1 383 ? 23.019 18.283 -41.174 1.00 73.69 383 ASP A C 1
ATOM 2911 O O . ASP A 1 383 ? 24.211 18.562 -41.304 1.00 73.69 383 ASP A O 1
ATOM 2915 N N . LEU A 1 384 ? 22.410 18.431 -39.993 1.00 57.59 384 LEU A N 1
ATOM 2916 C CA . LEU A 1 384 ? 23.137 18.723 -38.757 1.00 57.59 384 LEU A CA 1
ATOM 2917 C C . LEU A 1 384 ? 23.742 17.426 -38.194 1.00 57.59 384 LEU A C 1
ATOM 2919 O O . LEU A 1 384 ? 23.039 16.634 -37.562 1.00 57.59 384 LEU A O 1
ATOM 2923 N N . GLN A 1 385 ? 25.041 17.232 -38.453 1.00 45.66 385 GLN A N 1
ATOM 2924 C CA . GLN A 1 385 ? 25.903 16.245 -37.783 1.00 45.66 385 GLN A CA 1
ATOM 2925 C C . GLN A 1 385 ? 26.013 16.483 -36.277 1.00 45.66 385 GLN A C 1
ATOM 2927 O O . GLN A 1 385 ? 26.192 17.656 -35.869 1.00 45.66 385 GLN A O 1
#

Sequence (385 aa):
MSLCGNCRLLLLEVETTPWHAILLLKLFISWLLFWPCSSCLAVVLQNICHIVKAPASVSWEIKKLAMDVAYKAVNSLEGAGIFAVELFLTEDGQILLNEVAPRPHNSGHHTIESCKTSQFEQHLRAVLGLSLGDPSMMTPAAIMCNILGEDEGEPGFYLAHQLMQRALSISGAFVHWYNKPEMRRQRKMGHITIVGRSMSVVENLLASMLDEASEKPAVVHRVGIIMGSDSDFPVMRDAAKVLDTFGVPYEIKIVSAHRTPDWMFSYASSAQERGIEVIIAGAGGAAHLPGMVASLTPLPVIGVPVRASALDGLDSLLSIVQMPRGVPVATVAINNATNAGLLAVRMLGVADADLLSRMSQFQEDTKKNVLSKAEKLEKDGWDLQ

Radius of gyration: 27.1 Å; chains: 1; bounding box: 58×53×97 Å

pLDDT: mean 82.06, std 20.29, range [17.67, 98.94]

Foldseek 3Di:
DDDDDDDDDDDDDDPDDDDPFWWKWKWKFFDDDTDTLWTWTFGDDPNDGFKIKTRDPDDPVLVVVQVVVVVVVVVVDDDGFMWIWIWTQDPVGDIDTDDIDRYDDPNQPLLVQFFPAGSVNQRVCRVVVHDGDGSYTPFQIKMKGFLFQQDWDPVSVVVSVLLVVLQVVDPQKDWFAPPDVIRDGRHGGTMIMHGHRYSLVSVLSVVLSPDPPNPDRDDQAAEEEEEQDPVLCVLQVLLVVLCVLLVHHYDYYYDHCVPHVVSLLVCLQCCVSSNHQEYEYEYEALRCSQQSSLVRHPHAYEYAQEQDPPPRSPNSQCNQCVHDPPRHHNYDDHSPSNVVSLVSLVVVCVVPVSSVVVNVVVVVVVVVVVVVVVVCCVVVPPPDD

Secondary structure (DSSP, 8-state):
----------------------EEEEEEEESSS------EEEEEETTEEEEEEES----HHHHHHHHHHHHHHHHTS--SSEEEEEEEEPTTS-EEEEEEESS--GGGGGHHHHBSS-HHHHHHHHHTTPPP----BSSSEEEEEEEE-SSSHHHHHHHHHHHHHHHHTSTTEEEEE---SS--TT-EEEEEEEEESSHHHHHHHHHHHH-TT--S-----SEEEEESSGGGHHHHHHHHHHHHHHT--EEEEE--TTT-HHHHHHHHHTTTTTT--EEEEEEESS--HHHHHHHH-SS-EEEEEE--SSGGGHHHHHHHH-PPTT---EE--TT-HHHHHHHHHHHHHTT-HHHHHHHHHHHHHHHHHHHHHHHHHHHH-TT--